Protein AF-A0A953Z722-F1 (afdb_monomer)

pLDDT: mean 81.47, std 15.38, range [26.81, 97.88]

Radius of gyration: 35.09 Å; Cα contacts (8 Å, |Δi|>4): 805; chains: 1; bounding box: 122×56×109 Å

Solvent-accessible surface area (backbone atoms only — not comparable to full-atom values): 33141 Å² total; per-residue (Å²): 135,86,89,81,89,85,87,93,79,91,82,88,79,87,72,86,74,76,78,78,73,81,83,71,78,61,30,55,32,35,32,36,22,49,16,68,69,21,48,51,50,51,37,45,39,54,70,69,69,55,54,60,40,33,31,18,56,47,79,66,61,30,42,77,57,58,74,50,63,87,75,37,77,44,78,51,65,62,41,82,46,59,90,78,44,69,48,81,46,56,56,37,38,35,61,61,50,32,53,45,48,51,46,52,38,56,77,66,65,55,61,67,39,56,61,28,34,83,74,43,48,44,76,41,98,85,69,33,32,39,36,36,32,79,81,50,77,47,47,15,67,35,76,46,82,37,66,75,89,66,46,50,64,49,76,88,87,38,58,50,57,88,39,91,49,49,37,75,70,85,88,64,39,82,85,46,58,64,40,34,33,40,33,36,31,66,41,56,70,30,51,56,45,47,51,48,32,33,73,22,66,70,30,46,31,34,37,34,20,67,46,87,68,80,87,71,57,55,70,72,57,48,57,50,51,53,49,34,38,74,68,67,46,32,47,79,36,55,48,19,44,80,58,36,42,52,90,59,32,32,36,32,35,42,91,94,40,80,47,80,41,77,29,60,38,36,38,42,40,68,51,51,51,62,59,53,69,57,40,44,69,58,69,50,79,83,53,76,84,75,45,74,74,77,70,71,63,67,72,73,64,58,50,43,69,62,40,49,53,52,48,49,51,54,49,52,51,48,50,52,51,49,61,75,41,35,78,56,60,72,43,53,81,74,62,29,72,77,37,92,59,28,68,38,47,31,44,83,11,54,54,5,36,52,27,42,53,51,22,51,54,29,48,59,58,30,50,48,40,58,40,44,69,32,89,82,50,20,82,78,45,85,78,57,70,56,58,40,48,29,49,29,54,38,31,48,53,52,23,48,57,26,41,43,46,16,46,41,72,50,83,50,102,43,58,54,26,51,19,50,54,34,43,52,51,32,52,51,48,48,52,52,50,52,59,57,50,71,64,54,61,58,35,79,89,69,46,77,42,50,67,65,56,43,52,50,51,43,54,56,56,52,57,51,47,71,68,67,56,65,70,63,52,50,52,52,50,55,51,45,52,50,52,56,67,70,60,68,80,67,82,58,71,71,50,44,57,48,44,62,58,47,52,56,52,51,50,59,48,50,53,53,54,50,50,54,48,29,57,72,68,74,44,56,67,70,58,45,55,49,53,51,55,52,47,53,50,41,44,53,45,49,51,42,53,76,39,43,67,59,53,51,54,50,51,51,56,48,54,52,50,42,50,52,42,44,50,53,22,51,53,31,43,51,50,26,51,53,49,39,72,75,69,51,81,72,68,64,60,72,77,48,68,75,81,75,118

Structure (mmCIF, N/CA/C/O backbone):
data_AF-A0A953Z722-F1
#
_entry.id   AF-A0A953Z722-F1
#
loop_
_atom_site.group_PDB
_atom_site.id
_atom_site.type_symbol
_atom_site.label_atom_id
_atom_site.label_alt_id
_atom_site.label_comp_id
_atom_site.label_asym_id
_atom_site.label_entity_id
_atom_site.label_seq_id
_atom_site.pdbx_PDB_ins_code
_atom_site.Cartn_x
_atom_site.Cartn_y
_atom_site.Cartn_z
_atom_site.occupancy
_atom_site.B_iso_or_equiv
_atom_site.auth_seq_id
_atom_site.auth_comp_id
_atom_site.auth_asym_id
_atom_site.auth_atom_id
_atom_site.pdbx_PDB_model_num
ATOM 1 N N . PRO A 1 1 ? -77.187 -32.315 52.862 1.00 39.09 1 PRO A N 1
ATOM 2 C CA . PRO A 1 1 ? -77.667 -32.857 51.568 1.00 39.09 1 PRO A CA 1
ATOM 3 C C . PRO A 1 1 ? -76.978 -32.143 50.392 1.00 39.09 1 PRO A C 1
ATOM 5 O O . PRO A 1 1 ? -77.233 -30.966 50.162 1.00 39.09 1 PRO A O 1
ATOM 8 N N . GLN A 1 2 ? -76.047 -32.824 49.713 1.00 38.06 2 GLN A N 1
ATOM 9 C CA . GLN A 1 2 ? -75.461 -32.338 48.453 1.00 38.06 2 GLN A CA 1
ATOM 10 C C . GLN A 1 2 ? -76.518 -32.310 47.333 1.00 38.06 2 GLN A C 1
ATOM 12 O O . GLN A 1 2 ? -77.511 -33.036 47.410 1.00 38.06 2 GLN A O 1
ATOM 17 N N . PRO A 1 3 ? -76.255 -31.553 46.258 1.00 35.50 3 PRO A N 1
ATOM 18 C CA . PRO A 1 3 ? -75.941 -32.264 45.023 1.00 35.50 3 PRO A CA 1
ATOM 19 C C . PRO A 1 3 ? -74.655 -31.780 44.344 1.00 35.50 3 PRO A C 1
ATOM 21 O O . PRO A 1 3 ? -74.213 -30.641 44.484 1.00 35.50 3 PRO A O 1
ATOM 24 N N . ALA A 1 4 ? -74.059 -32.724 43.622 1.00 33.16 4 ALA A N 1
ATOM 25 C CA . ALA A 1 4 ? -72.782 -32.662 42.940 1.00 33.16 4 ALA A CA 1
ATOM 26 C C . ALA A 1 4 ? -72.929 -32.410 41.421 1.00 33.16 4 ALA A C 1
ATOM 28 O O . ALA A 1 4 ? -73.881 -32.877 40.809 1.00 33.16 4 ALA A O 1
ATOM 29 N N . ARG A 1 5 ? -71.925 -31.694 40.879 1.00 37.53 5 ARG A N 1
ATOM 30 C CA . ARG A 1 5 ? -71.230 -31.736 39.561 1.00 37.53 5 ARG A CA 1
ATOM 31 C C . ARG A 1 5 ? -71.955 -32.185 38.280 1.00 37.53 5 ARG A C 1
ATOM 33 O O . ARG A 1 5 ? -72.437 -33.303 38.259 1.00 37.53 5 ARG A O 1
ATOM 40 N N . VAL A 1 6 ? -71.703 -31.453 37.174 1.00 30.27 6 VAL A N 1
ATOM 41 C CA . VAL A 1 6 ? -71.224 -31.936 35.838 1.00 30.27 6 VAL A CA 1
ATOM 42 C C . VAL A 1 6 ? -70.454 -30.767 35.132 1.00 30.27 6 VAL A C 1
ATOM 44 O O . VAL A 1 6 ? -70.745 -29.616 35.453 1.00 30.27 6 VAL A O 1
ATOM 47 N N . PRO A 1 7 ? -69.412 -31.008 34.292 1.00 31.20 7 PRO A N 1
ATOM 48 C CA . PRO A 1 7 ? -68.225 -30.149 34.139 1.00 31.20 7 PRO A CA 1
ATOM 49 C C . PRO A 1 7 ? -68.209 -29.229 32.900 1.00 31.20 7 PRO A C 1
ATOM 51 O O . PRO A 1 7 ? -68.955 -29.428 31.948 1.00 31.20 7 PRO A O 1
ATOM 54 N N . VAL A 1 8 ? -67.286 -28.256 32.898 1.00 29.27 8 VAL A N 1
ATOM 55 C CA . VAL A 1 8 ? -66.950 -27.404 31.742 1.00 29.27 8 VAL A CA 1
ATOM 56 C C . VAL A 1 8 ? -65.744 -27.984 30.995 1.00 29.27 8 VAL A C 1
ATOM 58 O O . VAL A 1 8 ? -64.669 -28.121 31.577 1.00 29.27 8 VAL A O 1
ATOM 61 N N . THR A 1 9 ? -65.914 -28.253 29.696 1.00 28.75 9 THR A N 1
ATOM 62 C CA . THR A 1 9 ? -64.832 -28.498 28.725 1.00 28.75 9 THR A CA 1
ATOM 63 C C . THR A 1 9 ? -65.093 -27.776 27.399 1.00 28.75 9 THR A C 1
ATOM 65 O O . THR A 1 9 ? -66.047 -28.085 26.697 1.00 28.75 9 THR A O 1
ATOM 68 N N . VAL A 1 10 ? -64.203 -26.814 27.134 1.00 44.88 10 VAL A N 1
ATOM 69 C CA . VAL A 1 10 ? -63.584 -26.305 25.889 1.00 44.88 10 VAL A CA 1
ATOM 70 C C . VAL A 1 10 ? -64.290 -26.457 24.525 1.00 44.88 10 VAL A C 1
ATOM 72 O O . VAL A 1 10 ? -64.452 -27.553 24.004 1.00 44.88 10 VAL A O 1
ATOM 75 N N . GLY A 1 11 ? -64.477 -25.303 23.873 1.00 26.81 11 GLY A N 1
ATOM 76 C CA . GLY A 1 11 ? -64.437 -25.068 22.420 1.00 26.81 11 GLY A CA 1
ATOM 77 C C . GLY A 1 11 ? -64.359 -23.547 22.220 1.00 26.81 11 GLY A C 1
ATOM 78 O O . GLY A 1 11 ? -65.250 -22.838 22.667 1.00 26.81 11 GLY A O 1
ATOM 79 N N . GLY A 1 12 ? -63.220 -22.965 21.838 1.00 32.22 12 GLY A N 1
ATOM 80 C CA . GLY A 1 12 ? -62.770 -22.899 20.446 1.00 32.22 12 GLY A CA 1
ATOM 81 C C . GLY A 1 12 ? -63.331 -21.624 19.803 1.00 32.22 12 GLY A C 1
ATOM 82 O O . GLY A 1 12 ? -64.273 -21.704 19.027 1.00 32.22 12 GLY A O 1
ATOM 83 N N . GLY A 1 13 ? -62.836 -20.454 20.225 1.00 30.05 13 GLY A N 1
ATOM 84 C CA . GLY A 1 13 ? -63.270 -19.154 19.712 1.00 30.05 13 GLY A CA 1
ATOM 85 C C . GLY A 1 13 ? -62.341 -18.660 18.609 1.00 30.05 13 GLY A C 1
ATOM 86 O O . GLY A 1 13 ? -61.186 -18.343 18.886 1.00 30.05 13 GLY A O 1
ATOM 87 N N . ASP A 1 14 ? -62.869 -18.591 17.388 1.00 36.66 14 ASP A N 1
ATOM 88 C CA . ASP A 1 14 ? -62.270 -17.905 16.245 1.00 36.66 14 ASP A CA 1
ATOM 89 C C . ASP A 1 14 ? -62.167 -16.400 16.533 1.00 36.66 14 ASP A C 1
ATOM 91 O O . ASP A 1 14 ? -63.164 -15.673 16.545 1.00 36.66 14 ASP A O 1
ATOM 95 N N . HIS A 1 15 ? -60.944 -15.918 16.740 1.00 34.81 15 HIS A N 1
ATOM 96 C CA . HIS A 1 15 ? -60.613 -14.527 16.456 1.00 34.81 15 HIS A CA 1
ATOM 97 C C . HIS A 1 15 ? -60.317 -14.425 14.954 1.00 34.81 15 HIS A C 1
ATOM 99 O O . HIS A 1 15 ? -59.510 -15.215 14.463 1.00 34.81 15 HIS A O 1
ATOM 105 N N . PRO A 1 16 ? -60.929 -13.490 14.206 1.00 38.84 16 PRO A N 1
ATOM 106 C CA . PRO A 1 16 ? -60.580 -13.309 12.807 1.00 38.84 16 PRO A CA 1
ATOM 107 C C . PRO A 1 16 ? -59.135 -12.804 12.733 1.00 38.84 16 PRO A C 1
ATOM 109 O O . PRO A 1 16 ? -58.834 -11.707 13.205 1.00 38.84 16 PRO A O 1
ATOM 112 N N . GLU A 1 17 ? -58.245 -13.633 12.182 1.00 37.59 17 GLU A N 1
ATOM 113 C CA . GLU A 1 17 ? -56.887 -13.237 11.816 1.00 37.59 17 GLU A CA 1
ATOM 114 C C . GLU A 1 17 ? -56.948 -11.988 10.928 1.00 37.59 17 GLU A C 1
ATOM 116 O O . GLU A 1 17 ? -57.677 -11.938 9.933 1.00 37.59 17 GLU A O 1
ATOM 121 N N . GLU A 1 18 ? -56.174 -10.967 11.300 1.00 34.03 18 GLU A N 1
ATOM 122 C CA . GLU A 1 18 ? -55.890 -9.831 10.427 1.00 34.03 18 GLU A CA 1
ATOM 123 C C . GLU A 1 18 ? -55.395 -10.357 9.068 1.00 34.03 18 GLU A C 1
ATOM 125 O O . GLU A 1 18 ? -54.512 -11.221 9.032 1.00 34.03 18 GLU A O 1
ATOM 130 N N . PRO A 1 19 ? -55.930 -9.864 7.935 1.00 36.16 19 PRO A N 1
ATOM 131 C CA . PRO A 1 19 ? -55.508 -10.348 6.632 1.00 36.16 19 PRO A CA 1
ATOM 132 C C . PRO A 1 19 ? -54.003 -10.094 6.456 1.00 36.16 19 PRO A C 1
ATOM 134 O O . PRO A 1 19 ? -53.532 -8.988 6.747 1.00 36.16 19 PRO A O 1
ATOM 137 N N . PRO A 1 20 ? -53.227 -11.080 5.964 1.00 42.47 20 PRO A N 1
ATOM 138 C CA . PRO A 1 20 ? -51.797 -10.908 5.770 1.00 42.47 20 PRO A CA 1
ATOM 139 C C . PRO A 1 20 ? -51.561 -9.726 4.831 1.00 42.47 20 PRO A C 1
ATOM 141 O O . PRO A 1 20 ? -52.141 -9.654 3.745 1.00 42.47 20 PRO A O 1
ATOM 144 N N . ALA A 1 21 ? -50.705 -8.795 5.263 1.00 41.25 21 ALA A N 1
ATOM 145 C CA . ALA A 1 21 ? -50.307 -7.644 4.464 1.00 41.25 21 ALA A CA 1
ATOM 146 C C . ALA A 1 21 ? -49.947 -8.093 3.032 1.00 41.25 21 ALA A C 1
ATOM 148 O O . ALA A 1 21 ? -49.311 -9.143 2.872 1.00 41.25 21 ALA A O 1
ATOM 149 N N . PRO A 1 22 ? -50.335 -7.332 1.987 1.00 39.97 22 PRO A N 1
ATOM 150 C CA . PRO A 1 22 ? -50.122 -7.736 0.602 1.00 39.97 22 PRO A CA 1
ATOM 151 C C . PRO A 1 22 ? -48.653 -8.112 0.406 1.00 39.97 22 PRO A C 1
ATOM 153 O O . PRO A 1 22 ? -47.760 -7.312 0.704 1.00 39.97 22 PRO A O 1
ATOM 156 N N . ARG A 1 23 ? -48.405 -9.351 -0.045 1.00 50.44 23 ARG A N 1
ATOM 157 C CA . ARG A 1 23 ? -47.058 -9.893 -0.260 1.00 50.44 23 ARG A CA 1
ATOM 158 C C . ARG A 1 23 ? -46.352 -9.027 -1.301 1.00 50.44 23 ARG A C 1
ATOM 160 O O . ARG A 1 23 ? -46.514 -9.231 -2.498 1.00 50.44 23 ARG A O 1
ATOM 167 N N . ARG A 1 24 ? -45.589 -8.029 -0.846 1.00 63.56 24 ARG A N 1
ATOM 168 C CA . ARG A 1 24 ? -44.681 -7.267 -1.708 1.00 63.56 24 ARG A CA 1
ATOM 169 C C . ARG A 1 24 ? -43.711 -8.266 -2.322 1.00 63.56 24 ARG A C 1
ATOM 171 O O . ARG A 1 24 ? -43.125 -9.069 -1.594 1.00 63.56 24 ARG A O 1
ATOM 178 N N . GLU A 1 25 ? -43.578 -8.236 -3.640 1.00 82.44 25 GLU A N 1
ATOM 179 C CA . GLU A 1 25 ? -42.652 -9.128 -4.325 1.00 82.44 25 GLU A CA 1
ATOM 180 C C . GLU A 1 25 ? -41.215 -8.967 -3.770 1.00 82.44 25 GLU A C 1
ATOM 182 O O . GLU A 1 25 ? -40.819 -7.847 -3.418 1.00 82.44 25 GLU A O 1
ATOM 187 N N . PRO A 1 26 ? -40.424 -10.054 -3.684 1.00 90.88 26 PRO A N 1
ATOM 188 C CA . PRO A 1 26 ? -39.075 -10.015 -3.120 1.00 90.88 26 PRO A CA 1
ATOM 189 C C . PRO A 1 26 ? -38.118 -9.132 -3.923 1.00 90.88 26 PRO A C 1
ATOM 191 O O . PRO A 1 26 ? -38.089 -9.193 -5.146 1.00 90.88 26 PRO A O 1
ATOM 194 N N . LEU A 1 27 ? -37.276 -8.346 -3.259 1.00 95.81 27 LEU A N 1
ATOM 195 C CA . LEU A 1 27 ? -36.207 -7.605 -3.937 1.00 95.81 27 LEU A CA 1
ATOM 196 C C . LEU A 1 27 ? -35.231 -8.577 -4.628 1.00 95.81 27 LEU A C 1
ATOM 198 O O . LEU A 1 27 ? -34.996 -9.676 -4.132 1.00 95.81 27 LEU A O 1
ATOM 202 N N . ASP A 1 28 ? -34.594 -8.166 -5.719 1.00 96.44 28 ASP A N 1
ATOM 203 C CA . ASP A 1 28 ? -33.479 -8.935 -6.286 1.00 96.44 28 ASP A CA 1
ATOM 204 C C . ASP A 1 28 ? -32.271 -8.882 -5.343 1.00 96.44 28 ASP A C 1
ATOM 206 O O . ASP A 1 28 ? -31.569 -9.880 -5.158 1.00 96.44 28 ASP A O 1
ATOM 210 N N . LEU A 1 29 ? -32.071 -7.724 -4.699 1.00 97.44 29 LEU A N 1
ATOM 211 C CA . LEU A 1 29 ? -30.971 -7.460 -3.778 1.00 97.44 29 LEU A CA 1
ATOM 212 C C . LEU A 1 29 ? -31.396 -6.589 -2.585 1.00 97.44 29 LEU A C 1
ATOM 214 O O . LEU A 1 29 ? -31.950 -5.503 -2.746 1.00 97.44 29 LEU A O 1
ATOM 218 N N . LEU A 1 30 ? -31.049 -7.013 -1.373 1.00 97.75 30 LEU A N 1
ATOM 219 C CA . LEU A 1 30 ? -31.051 -6.165 -0.181 1.00 97.75 30 LEU A CA 1
ATOM 220 C C . LEU A 1 30 ? -29.610 -5.839 0.224 1.00 97.75 30 LEU A C 1
ATOM 222 O O . LEU A 1 30 ? -28.829 -6.739 0.521 1.00 97.75 30 LEU A O 1
ATOM 226 N N . VAL A 1 31 ? -29.260 -4.559 0.282 1.00 97.81 31 VAL A N 1
ATOM 227 C CA . VAL A 1 31 ? -27.970 -4.088 0.802 1.00 97.81 31 VAL A CA 1
ATOM 228 C C . VAL A 1 31 ? -28.144 -3.657 2.256 1.00 97.81 31 VAL A C 1
ATOM 230 O O . VAL A 1 31 ? -29.038 -2.877 2.584 1.00 97.81 31 VAL A O 1
ATOM 233 N N . VAL A 1 32 ? -27.288 -4.158 3.141 1.00 95.19 32 VAL A N 1
ATOM 234 C CA . VAL A 1 32 ? -27.328 -3.867 4.578 1.00 95.19 32 VAL A CA 1
ATOM 235 C C . VAL A 1 32 ? -26.099 -3.045 4.952 1.00 95.19 32 VAL A C 1
ATOM 237 O O . VAL A 1 32 ? -24.986 -3.566 4.982 1.00 95.19 32 VAL A O 1
ATOM 240 N N . GLY A 1 33 ? -26.315 -1.765 5.239 1.00 93.62 33 GLY A N 1
ATOM 241 C CA . GLY A 1 33 ? -25.304 -0.733 5.454 1.00 93.62 33 GLY A CA 1
ATOM 242 C C . GLY A 1 33 ? -25.290 0.287 4.311 1.00 93.62 33 GLY A C 1
ATOM 243 O O . GLY A 1 33 ? -25.154 -0.075 3.148 1.00 93.62 33 GLY A O 1
ATOM 244 N N . ALA A 1 34 ? -25.381 1.570 4.649 1.00 94.00 34 ALA A N 1
ATOM 245 C CA . ALA A 1 34 ? -25.330 2.740 3.772 1.00 94.00 34 ALA A CA 1
ATOM 246 C C . ALA A 1 34 ? -24.052 3.577 4.009 1.00 94.00 34 ALA A C 1
ATOM 248 O O . ALA A 1 34 ? -24.029 4.804 3.889 1.00 94.00 34 ALA A O 1
ATOM 249 N N . GLY A 1 35 ? -22.952 2.897 4.347 1.00 91.56 35 GLY A N 1
ATOM 250 C CA . GLY A 1 35 ? -21.602 3.448 4.232 1.00 91.56 35 GLY A CA 1
ATOM 251 C C . GLY A 1 35 ? -21.076 3.403 2.787 1.00 91.56 35 GLY A C 1
ATOM 252 O O . GLY A 1 35 ? -21.769 2.906 1.899 1.00 91.56 35 GLY A O 1
ATOM 253 N N . PRO A 1 36 ? -19.822 3.831 2.537 1.00 89.94 36 PRO A N 1
ATOM 254 C CA . PRO A 1 36 ? -19.253 3.907 1.186 1.00 89.94 36 PRO A CA 1
ATOM 255 C C . PRO A 1 36 ? -19.372 2.611 0.367 1.00 89.94 36 PRO A C 1
ATOM 257 O O . PRO A 1 36 ? -19.759 2.649 -0.795 1.00 89.94 36 PRO A O 1
ATOM 260 N N . GLY A 1 37 ? -19.101 1.450 0.979 1.00 91.19 37 GLY A N 1
ATOM 261 C CA . GLY A 1 37 ? -19.223 0.153 0.298 1.00 91.19 37 GLY A CA 1
ATOM 262 C C . GLY A 1 37 ? -20.668 -0.225 -0.048 1.00 91.19 37 GLY A C 1
ATOM 263 O O . GLY A 1 37 ? -20.922 -0.784 -1.111 1.00 91.19 37 GLY A O 1
ATOM 264 N N . GLY A 1 38 ? -21.620 0.127 0.817 1.00 94.50 38 GLY A N 1
ATOM 265 C CA . GLY A 1 38 ? -23.042 -0.102 0.571 1.00 94.50 38 GLY A CA 1
ATOM 266 C C . GLY A 1 38 ? -23.607 0.821 -0.504 1.00 94.50 38 GLY A C 1
ATOM 267 O O . GLY A 1 38 ? -24.330 0.363 -1.384 1.00 94.50 38 GLY A O 1
ATOM 268 N N . ILE A 1 39 ? -23.208 2.097 -0.495 1.00 94.62 39 ILE A N 1
ATOM 269 C CA . ILE A 1 39 ? -23.579 3.063 -1.537 1.00 94.62 39 ILE A CA 1
ATOM 270 C C . ILE A 1 39 ? -22.989 2.647 -2.888 1.00 94.62 39 ILE A C 1
ATOM 272 O O . ILE A 1 39 ? -23.705 2.649 -3.883 1.00 94.62 39 ILE A O 1
ATOM 276 N N . ALA A 1 40 ? -21.727 2.209 -2.937 1.00 93.50 40 ALA A N 1
ATOM 277 C CA . ALA A 1 40 ? -21.128 1.689 -4.167 1.00 93.50 40 ALA A CA 1
ATOM 278 C C . ALA A 1 40 ? -21.885 0.461 -4.711 1.00 93.50 40 ALA A C 1
ATOM 280 O O . ALA A 1 40 ? -22.156 0.384 -5.908 1.00 93.50 40 ALA A O 1
ATOM 281 N N . CYS A 1 41 ? -22.281 -0.468 -3.832 1.00 95.25 41 CYS A N 1
ATOM 282 C CA . CYS A 1 41 ? -23.107 -1.621 -4.197 1.00 95.25 41 CYS A CA 1
ATOM 283 C C . CYS A 1 41 ? -24.484 -1.193 -4.736 1.00 95.25 41 CYS A C 1
ATOM 285 O O . CYS A 1 41 ? -24.935 -1.699 -5.760 1.00 95.25 41 CYS A O 1
ATOM 287 N N . ALA A 1 42 ? -25.123 -0.210 -4.100 1.00 96.44 42 ALA A N 1
ATOM 288 C CA . ALA A 1 42 ? -26.396 0.352 -4.540 1.00 96.44 42 ALA A CA 1
ATOM 289 C C . ALA A 1 42 ? -26.304 1.037 -5.916 1.00 96.44 42 ALA A C 1
ATOM 291 O O . ALA A 1 42 ? -27.192 0.862 -6.749 1.00 96.44 42 ALA A O 1
ATOM 292 N N . LEU A 1 43 ? -25.223 1.776 -6.185 1.00 94.69 43 LEU A N 1
ATOM 293 C CA . LEU A 1 43 ? -24.971 2.371 -7.502 1.00 94.69 43 LEU A CA 1
ATOM 294 C C . LEU A 1 43 ? -24.787 1.290 -8.576 1.00 94.69 43 LEU A C 1
ATOM 296 O O . LEU A 1 43 ? -25.386 1.394 -9.643 1.00 94.69 43 LEU A O 1
ATOM 300 N N . ALA A 1 44 ? -24.028 0.228 -8.280 1.00 94.81 44 ALA A N 1
ATOM 301 C CA . ALA A 1 44 ? -23.847 -0.904 -9.192 1.00 94.81 44 ALA A CA 1
ATOM 302 C C . ALA A 1 44 ? -25.168 -1.642 -9.468 1.00 94.81 44 ALA A C 1
ATOM 304 O O . ALA A 1 44 ? -25.477 -1.962 -10.612 1.00 94.81 44 ALA A O 1
ATOM 305 N N . ALA A 1 45 ? -25.980 -1.870 -8.431 1.00 94.81 45 ALA A N 1
ATOM 306 C CA . ALA A 1 45 ? -27.302 -2.476 -8.568 1.00 94.81 45 ALA A CA 1
ATOM 307 C C . ALA A 1 45 ? -28.229 -1.620 -9.446 1.00 94.81 45 ALA A C 1
ATOM 309 O O . ALA A 1 45 ? -28.956 -2.146 -10.289 1.00 94.81 45 ALA A O 1
ATOM 310 N N . LYS A 1 46 ? -28.165 -0.292 -9.296 1.00 95.06 46 LYS A N 1
ATOM 311 C CA . LYS A 1 46 ? -28.930 0.633 -10.133 1.00 95.06 46 LYS A CA 1
ATOM 312 C C . LYS A 1 46 ? -28.454 0.643 -11.587 1.00 95.06 46 LYS A C 1
ATOM 314 O O . LYS A 1 46 ? -29.292 0.621 -12.481 1.00 95.06 46 LYS A O 1
ATOM 319 N N . GLU A 1 47 ? -27.146 0.648 -11.829 1.00 94.19 47 GLU A N 1
ATOM 320 C CA . GLU A 1 47 ? -26.566 0.553 -13.178 1.00 94.19 47 GLU A CA 1
ATOM 321 C C . GLU A 1 47 ? -26.944 -0.762 -13.875 1.00 94.19 47 GLU A C 1
ATOM 323 O O . GLU A 1 47 ? -27.252 -0.767 -15.065 1.00 94.19 47 GLU A O 1
ATOM 328 N N . ALA A 1 48 ? -27.009 -1.860 -13.118 1.00 93.88 48 ALA A N 1
ATOM 329 C CA . ALA A 1 48 ? -27.468 -3.160 -13.601 1.00 93.88 48 ALA A CA 1
ATOM 330 C C . ALA A 1 48 ? -28.992 -3.245 -13.826 1.00 93.88 48 ALA A C 1
ATOM 332 O O . ALA A 1 48 ? -29.468 -4.241 -14.368 1.00 93.88 48 ALA A O 1
ATOM 333 N N . GLY A 1 49 ? -29.765 -2.238 -13.405 1.00 93.75 49 GLY A N 1
ATOM 334 C CA . GLY A 1 49 ? -31.217 -2.199 -13.585 1.00 93.75 49 GLY A CA 1
ATOM 335 C C . GLY A 1 49 ? -32.002 -3.215 -12.747 1.00 93.75 49 GLY A C 1
ATOM 336 O O . GLY A 1 49 ? -33.131 -3.538 -13.110 1.00 93.75 49 GLY A O 1
ATOM 337 N N . ILE A 1 50 ? -31.437 -3.726 -11.646 1.00 94.19 50 ILE A N 1
ATOM 338 C CA . ILE A 1 50 ? -32.114 -4.700 -10.768 1.00 94.19 50 ILE A CA 1
ATOM 339 C C . ILE A 1 50 ? -32.944 -4.008 -9.679 1.00 94.19 50 ILE A C 1
ATOM 341 O O . ILE A 1 50 ? -32.667 -2.869 -9.294 1.00 94.19 50 ILE A O 1
ATOM 345 N N . ARG A 1 51 ? -33.959 -4.687 -9.133 1.00 95.75 51 ARG A N 1
ATOM 346 C CA . ARG A 1 51 ? -34.767 -4.164 -8.024 1.00 95.75 51 ARG A CA 1
ATOM 347 C C . ARG A 1 51 ? -34.044 -4.377 -6.701 1.00 95.75 51 ARG A C 1
ATOM 349 O O . ARG A 1 51 ? -33.940 -5.500 -6.214 1.00 95.75 51 ARG A O 1
ATOM 356 N N . PHE A 1 52 ? -33.622 -3.296 -6.057 1.00 97.75 52 PHE A N 1
ATOM 357 C CA . PHE A 1 52 ? -32.895 -3.381 -4.793 1.00 97.75 52 PHE A CA 1
ATOM 358 C C . PHE A 1 52 ? -33.431 -2.438 -3.714 1.00 97.75 52 PHE A C 1
ATOM 360 O O . PHE A 1 52 ? -34.219 -1.531 -3.977 1.00 97.75 52 PHE A O 1
ATOM 367 N N . GLY A 1 53 ? -32.996 -2.670 -2.479 1.00 97.19 53 GLY A N 1
ATOM 368 C CA . GLY A 1 53 ? -33.238 -1.802 -1.328 1.00 97.19 53 GLY A CA 1
ATOM 369 C C . GLY A 1 53 ? -31.985 -1.697 -0.470 1.00 97.19 53 GLY A C 1
ATOM 370 O O . GLY A 1 53 ? -31.176 -2.623 -0.449 1.00 97.19 53 GLY A O 1
ATOM 371 N N . VAL A 1 54 ? -31.824 -0.586 0.245 1.00 97.81 54 VAL A N 1
ATOM 372 C CA . VAL A 1 54 ? -30.717 -0.384 1.188 1.00 97.81 54 VAL A CA 1
ATOM 373 C C . VAL A 1 54 ? -31.292 -0.085 2.568 1.00 97.81 54 VAL A C 1
ATOM 375 O O . VAL A 1 54 ? -32.208 0.727 2.694 1.00 97.81 54 VAL A O 1
ATOM 378 N N . ILE A 1 55 ? -30.764 -0.720 3.610 1.00 96.50 55 ILE A N 1
ATOM 379 C CA . ILE A 1 55 ? -31.112 -0.421 5.007 1.00 96.50 55 ILE A CA 1
ATOM 380 C C . ILE A 1 55 ? -29.859 -0.033 5.789 1.00 96.50 55 ILE A C 1
ATOM 382 O O . ILE A 1 55 ? -28.799 -0.614 5.571 1.00 96.50 55 ILE A O 1
ATOM 386 N N . ASP A 1 56 ? -29.966 0.919 6.712 1.00 93.44 56 ASP A N 1
ATOM 387 C CA . ASP A 1 56 ? -28.899 1.239 7.667 1.00 93.44 56 ASP A CA 1
ATOM 388 C C . ASP A 1 56 ? -29.487 1.487 9.058 1.00 93.44 56 ASP A C 1
ATOM 390 O O . ASP A 1 56 ? -30.558 2.076 9.192 1.00 93.44 56 ASP A O 1
ATOM 394 N N . GLN A 1 57 ? -28.784 1.037 10.097 1.00 89.81 57 GLN A N 1
ATOM 395 C CA . GLN A 1 57 ? -29.172 1.253 11.490 1.00 89.81 57 GLN A CA 1
ATOM 396 C C . GLN A 1 57 ? -28.950 2.700 11.956 1.00 89.81 57 GLN A C 1
ATOM 398 O O . GLN A 1 57 ? -29.640 3.151 12.869 1.00 89.81 57 GLN A O 1
ATOM 403 N N . ALA A 1 58 ? -27.987 3.414 11.371 1.00 87.06 58 ALA A N 1
ATOM 404 C CA . ALA A 1 58 ? -27.708 4.812 11.664 1.00 87.06 58 ALA A CA 1
ATOM 405 C C . ALA A 1 58 ? -28.789 5.716 11.060 1.00 87.06 58 ALA A C 1
ATOM 407 O O . ALA A 1 58 ? -29.450 5.349 10.088 1.00 87.06 58 ALA A O 1
ATOM 408 N N . ALA A 1 59 ? -28.975 6.895 11.655 1.00 84.88 59 ALA A N 1
ATOM 409 C CA . ALA A 1 59 ? -29.869 7.919 11.119 1.00 84.88 59 ALA A CA 1
ATOM 410 C C . ALA A 1 59 ? -29.268 8.616 9.884 1.00 84.88 59 ALA A C 1
ATOM 412 O O . ALA A 1 59 ? -30.005 8.922 8.949 1.00 84.88 59 ALA A O 1
ATOM 413 N N . ASP A 1 60 ? -27.942 8.781 9.871 1.00 84.50 60 ASP A N 1
ATOM 414 C CA . ASP A 1 60 ? -27.190 9.509 8.846 1.00 84.50 60 ASP A CA 1
ATOM 415 C C . ASP A 1 60 ? -26.444 8.566 7.886 1.00 84.50 60 ASP A C 1
ATOM 417 O O . ASP A 1 60 ? -26.108 7.426 8.229 1.00 84.50 60 ASP A O 1
ATOM 421 N N . LEU A 1 61 ? -26.139 9.059 6.681 1.00 87.56 61 LEU A N 1
ATOM 422 C CA . LEU A 1 61 ? -25.359 8.337 5.670 1.00 87.56 61 LEU A CA 1
ATOM 423 C C . LEU A 1 61 ? -23.846 8.479 5.891 1.00 87.56 61 LEU A C 1
ATOM 425 O O . LEU A 1 61 ? -23.370 9.370 6.586 1.00 87.56 61 LEU A O 1
ATOM 429 N N . GLY A 1 62 ? -23.062 7.598 5.259 1.00 81.38 62 GLY A N 1
ATOM 430 C CA . GLY A 1 62 ? -21.591 7.658 5.287 1.00 81.38 62 GLY A CA 1
ATOM 431 C C . GLY A 1 62 ? -20.932 6.669 6.253 1.00 81.38 62 GLY A C 1
ATOM 432 O O . GLY A 1 62 ? -19.701 6.559 6.292 1.00 81.38 62 GLY A O 1
ATOM 433 N N . GLY A 1 63 ? -21.728 5.890 6.991 1.00 84.81 63 GLY A N 1
ATOM 434 C CA . GLY A 1 63 ? -21.261 4.791 7.838 1.00 84.81 63 GLY A CA 1
ATOM 435 C C . GLY A 1 63 ? -20.184 5.232 8.831 1.00 84.81 63 GLY A C 1
ATOM 436 O O . GLY A 1 63 ? -20.336 6.219 9.545 1.00 84.81 63 GLY A O 1
ATOM 437 N N . THR A 1 64 ? -19.055 4.521 8.866 1.00 75.94 64 THR A N 1
ATOM 438 C CA . THR A 1 64 ? -17.947 4.834 9.785 1.00 75.94 64 THR A CA 1
ATOM 439 C C . THR A 1 64 ? -17.451 6.277 9.651 1.00 75.94 64 THR A C 1
ATOM 441 O O . THR A 1 64 ? -17.098 6.878 10.664 1.00 75.94 64 THR A O 1
ATOM 444 N N . VAL A 1 65 ? -17.462 6.857 8.445 1.00 77.56 65 VAL A N 1
ATOM 445 C CA . VAL A 1 65 ? -16.985 8.232 8.218 1.00 77.56 65 VAL A CA 1
ATOM 446 C C . VAL A 1 65 ? -17.876 9.251 8.929 1.00 77.56 65 VAL A C 1
ATOM 448 O O . VAL A 1 65 ? -17.368 10.203 9.515 1.00 77.56 65 VAL A O 1
ATOM 451 N N . ALA A 1 66 ? -19.191 9.030 8.968 1.00 80.25 66 ALA A N 1
ATOM 452 C CA . ALA A 1 66 ? -20.129 9.926 9.647 1.00 80.25 66 ALA A CA 1
ATOM 453 C C . ALA A 1 66 ? -19.848 10.056 11.156 1.00 80.25 66 ALA A C 1
ATOM 455 O O . ALA A 1 66 ? -20.102 11.097 11.758 1.00 80.25 66 ALA A O 1
ATOM 456 N N . SER A 1 67 ? -19.233 9.034 11.759 1.00 69.62 67 SER A N 1
ATOM 457 C CA . SER A 1 67 ? -18.821 9.038 13.170 1.00 69.62 67 SER A CA 1
ATOM 458 C C . SER A 1 67 ? -17.496 9.759 13.447 1.00 69.62 67 SER A C 1
ATOM 460 O O . SER A 1 67 ? -17.056 9.817 14.593 1.00 69.62 67 SER A O 1
ATOM 462 N N . TYR A 1 68 ? -16.828 10.293 12.420 1.00 66.50 68 TYR A N 1
ATOM 463 C CA . TYR A 1 68 ? -15.544 10.967 12.594 1.00 66.50 68 TYR A CA 1
ATOM 464 C C . TYR A 1 68 ? -15.695 12.316 13.319 1.00 66.50 68 TYR A C 1
ATOM 466 O O . TYR A 1 68 ? -16.761 12.934 13.238 1.00 66.50 68 TYR A O 1
ATOM 474 N N . PRO A 1 69 ? -14.649 12.811 14.008 1.00 51.56 69 PRO A N 1
ATOM 475 C CA . PRO A 1 69 ? -14.628 14.177 14.521 1.00 51.56 69 PRO A CA 1
ATOM 476 C C . PRO A 1 69 ? -14.886 15.202 13.414 1.00 51.56 69 PRO A C 1
ATOM 478 O O . PRO A 1 69 ? -14.581 14.953 12.241 1.00 51.56 69 PRO A O 1
ATOM 481 N N . ARG A 1 70 ? -15.443 16.358 13.788 1.00 63.31 70 ARG A N 1
ATOM 482 C CA . ARG A 1 70 ? -15.725 17.431 12.828 1.00 63.31 70 ARG A CA 1
ATOM 483 C C . ARG A 1 70 ? -14.451 17.904 12.127 1.00 63.31 70 ARG A C 1
ATOM 485 O O . ARG A 1 70 ? -13.404 17.990 12.766 1.00 63.31 70 ARG A O 1
ATOM 492 N N . ARG A 1 71 ? -14.545 18.223 10.832 1.00 60.50 71 ARG A N 1
ATOM 493 C CA . ARG A 1 71 ? -13.435 18.671 9.960 1.00 60.50 71 ARG A CA 1
ATOM 494 C C . ARG A 1 71 ? -12.277 17.682 9.826 1.00 60.50 71 ARG A C 1
ATOM 496 O O . ARG A 1 71 ? -11.200 18.045 9.356 1.00 60.50 71 ARG A O 1
ATOM 503 N N . LYS A 1 72 ? -12.461 16.421 10.228 1.00 61.59 72 LYS A N 1
ATOM 504 C CA . LYS A 1 72 ? -11.416 15.411 10.060 1.00 61.59 72 LYS A CA 1
ATOM 505 C C . LYS A 1 72 ? -11.110 15.224 8.574 1.00 61.59 72 LYS A C 1
ATOM 507 O O . LYS A 1 72 ? -12.012 14.943 7.791 1.00 61.59 72 LYS A O 1
ATOM 512 N N . LEU A 1 73 ? -9.829 15.283 8.211 1.00 62.34 73 LEU A N 1
ATOM 513 C CA . LEU A 1 73 ? -9.367 14.901 6.879 1.00 62.34 73 LEU A CA 1
ATOM 514 C C . LEU A 1 73 ? -9.375 13.375 6.727 1.00 62.34 73 LEU A C 1
ATOM 516 O O . LEU A 1 73 ? -8.691 12.643 7.448 1.00 62.34 73 LEU A O 1
ATOM 520 N N . VAL A 1 74 ? -10.159 12.902 5.768 1.00 69.19 74 VAL A N 1
ATOM 521 C CA . VAL A 1 74 ? -10.273 11.510 5.344 1.00 69.19 74 VAL A CA 1
ATOM 522 C C . VAL A 1 74 ? -9.400 11.317 4.117 1.00 69.19 74 VAL A C 1
ATOM 524 O O . VAL A 1 74 ? -9.650 11.913 3.073 1.00 69.19 74 VAL A O 1
ATOM 527 N N . MET A 1 75 ? -8.372 10.482 4.245 1.00 67.12 75 MET A N 1
ATOM 528 C CA . MET A 1 75 ? -7.493 10.138 3.130 1.00 67.12 75 MET A CA 1
ATOM 529 C C . MET A 1 75 ? -8.161 9.075 2.260 1.00 67.12 75 MET A C 1
ATOM 531 O O . MET A 1 75 ? -8.670 8.078 2.770 1.00 67.12 75 MET A O 1
ATOM 535 N N . THR A 1 76 ? -8.144 9.280 0.949 1.00 72.00 76 THR A N 1
ATOM 536 C CA . THR A 1 76 ? -8.677 8.338 -0.038 1.00 72.00 76 THR A CA 1
ATOM 537 C C . THR A 1 76 ? -7.808 8.353 -1.296 1.00 72.00 76 THR A C 1
ATOM 539 O O . THR A 1 76 ? -6.809 9.068 -1.375 1.00 72.00 76 THR A O 1
ATOM 542 N N . GLN A 1 77 ? -8.148 7.536 -2.283 1.00 69.50 77 GLN A N 1
ATOM 543 C CA . GLN A 1 77 ? -7.571 7.615 -3.620 1.00 69.50 77 GLN A CA 1
ATOM 544 C C . GLN A 1 77 ? -8.656 8.012 -4.617 1.00 69.50 77 GLN A C 1
ATOM 546 O O . GLN A 1 77 ? -9.828 7.704 -4.377 1.00 69.50 77 GLN A O 1
ATOM 551 N N . PRO A 1 78 ? -8.284 8.655 -5.740 1.00 76.94 78 PRO A N 1
ATOM 552 C CA . PRO A 1 78 ? -9.223 8.875 -6.816 1.00 76.94 78 PRO A CA 1
ATOM 553 C C . PRO A 1 78 ? -9.832 7.544 -7.259 1.00 76.94 78 PRO A C 1
ATOM 555 O O . PRO A 1 78 ? -9.096 6.617 -7.607 1.00 76.94 78 PRO A O 1
ATOM 558 N N . ILE A 1 79 ? -11.156 7.452 -7.218 1.00 79.25 79 ILE A N 1
ATOM 559 C CA . ILE A 1 79 ? -11.909 6.253 -7.572 1.00 79.25 79 ILE A CA 1
ATOM 560 C C . ILE A 1 79 ? -13.077 6.637 -8.475 1.00 79.25 79 ILE A C 1
ATOM 562 O O . ILE A 1 79 ? -13.772 7.624 -8.228 1.00 79.25 79 ILE A O 1
ATOM 566 N N . ASP A 1 80 ? -13.271 5.845 -9.523 1.00 82.81 80 ASP A N 1
ATOM 567 C CA . ASP A 1 80 ? -14.447 5.909 -10.380 1.00 82.81 80 ASP A CA 1
ATOM 568 C C . ASP A 1 80 ? -15.465 4.880 -9.858 1.00 82.81 80 ASP A C 1
ATOM 570 O O . ASP A 1 80 ? -15.133 3.711 -9.642 1.00 82.81 80 ASP A O 1
ATOM 574 N N . LEU A 1 81 ? -16.690 5.332 -9.609 1.00 84.12 81 LEU A N 1
ATOM 575 C CA . LEU A 1 81 ? -17.830 4.533 -9.168 1.00 84.12 81 LEU A CA 1
ATOM 576 C C . LEU A 1 81 ? -18.842 4.387 -10.325 1.00 84.12 81 LEU A C 1
ATOM 578 O O . LEU A 1 81 ? -18.795 5.164 -11.286 1.00 84.12 81 LEU A O 1
ATOM 582 N N . PRO A 1 82 ? -19.763 3.404 -10.252 1.00 87.19 82 PRO A N 1
ATOM 583 C CA . PRO A 1 82 ? -20.839 3.245 -11.232 1.00 87.19 82 PRO A CA 1
ATOM 584 C C . PRO A 1 82 ? -21.652 4.529 -11.439 1.00 87.19 82 PRO A C 1
ATOM 586 O O . PRO A 1 82 ? -21.673 5.406 -10.570 1.00 87.19 82 PRO A O 1
ATOM 589 N N . LEU A 1 83 ? -22.346 4.630 -12.576 1.00 83.69 83 LEU A N 1
ATOM 590 C CA . LEU A 1 83 ? -23.155 5.805 -12.947 1.00 83.69 83 LEU A CA 1
ATOM 591 C C . LEU A 1 83 ? -22.356 7.119 -13.083 1.00 83.69 83 LEU A C 1
ATOM 593 O O . LEU A 1 83 ? -22.928 8.205 -13.031 1.00 83.69 83 LEU A O 1
ATOM 597 N N . GLY A 1 84 ? -21.038 7.031 -13.295 1.00 80.06 84 GLY A N 1
ATOM 598 C CA . GLY A 1 84 ? -20.176 8.190 -13.556 1.00 80.06 84 GLY A CA 1
ATOM 599 C C . GLY A 1 84 ? -19.798 9.003 -12.314 1.00 80.06 84 GLY A C 1
ATOM 600 O O . GLY A 1 84 ? -19.194 10.069 -12.449 1.00 80.06 84 GLY A O 1
ATOM 601 N N . VAL A 1 85 ? -20.113 8.511 -11.113 1.00 84.81 85 VAL A N 1
ATOM 602 C CA . VAL A 1 85 ? -19.719 9.154 -9.854 1.00 84.81 85 VAL A CA 1
ATOM 603 C C . VAL A 1 85 ? -18.209 9.010 -9.676 1.00 84.81 85 VAL A C 1
ATOM 605 O O . VAL A 1 85 ? -17.662 7.918 -9.790 1.00 84.81 85 VAL A O 1
ATOM 608 N N . ARG A 1 86 ? -17.510 10.104 -9.368 1.00 83.50 86 ARG A N 1
ATOM 609 C CA . ARG A 1 86 ? -16.052 10.091 -9.216 1.00 83.50 86 ARG A CA 1
ATOM 610 C C . ARG A 1 86 ? -15.608 10.814 -7.959 1.00 83.50 86 ARG A C 1
ATOM 612 O O . ARG A 1 86 ? -15.978 11.963 -7.732 1.00 83.50 86 ARG A O 1
ATOM 619 N N . LEU A 1 87 ? -14.734 10.162 -7.202 1.00 81.00 87 LEU A N 1
ATOM 620 C CA . LEU A 1 87 ? -13.895 10.820 -6.211 1.00 81.00 87 LEU A CA 1
ATOM 621 C C . LEU A 1 87 ? -12.559 11.112 -6.892 1.00 81.00 87 LEU A C 1
ATOM 623 O O . LEU A 1 87 ? -11.911 10.219 -7.428 1.00 81.00 87 LEU A O 1
ATOM 627 N N . ASP A 1 88 ? -12.155 12.371 -6.927 1.00 79.31 88 ASP A N 1
ATOM 628 C CA . ASP A 1 88 ? -11.002 12.873 -7.674 1.00 79.31 88 ASP A CA 1
ATOM 629 C C . ASP A 1 88 ? -9.852 13.350 -6.774 1.00 79.31 88 ASP A C 1
ATOM 631 O O . ASP A 1 88 ? -8.742 13.582 -7.260 1.00 79.31 88 ASP A O 1
ATOM 635 N N . ARG A 1 89 ? -10.088 13.467 -5.462 1.00 75.38 89 ARG A N 1
ATOM 636 C CA . ARG A 1 89 ? -9.105 13.960 -4.490 1.00 75.38 89 ARG A CA 1
ATOM 637 C C . ARG A 1 89 ? -8.465 12.827 -3.702 1.00 75.38 89 ARG A C 1
ATOM 639 O O . ARG A 1 89 ? -9.031 11.756 -3.514 1.00 75.38 89 ARG A O 1
ATOM 646 N N . LEU A 1 90 ? -7.264 13.109 -3.202 1.00 68.44 90 LEU A N 1
ATOM 647 C CA . LEU A 1 90 ? -6.536 12.240 -2.272 1.00 68.44 90 LEU A CA 1
ATOM 648 C C . LEU A 1 90 ? -6.999 12.419 -0.817 1.00 68.44 90 LEU A C 1
ATOM 650 O O . LEU A 1 90 ? -6.651 11.627 0.057 1.00 68.44 90 LEU A O 1
ATOM 654 N N . SER A 1 91 ? -7.782 13.462 -0.549 1.00 71.62 91 SER A N 1
ATOM 655 C CA . SER A 1 91 ? -8.383 13.710 0.751 1.00 71.62 91 SER A CA 1
ATOM 656 C C . SER A 1 91 ? -9.672 14.518 0.630 1.00 71.62 91 SER A C 1
ATOM 658 O O . SER A 1 91 ? -9.832 15.330 -0.285 1.00 71.62 91 SER A O 1
ATOM 660 N N . TYR A 1 92 ? -10.576 14.293 1.578 1.00 80.12 92 TYR A N 1
ATOM 661 C CA . TYR A 1 92 ? -11.800 15.066 1.780 1.00 80.12 92 TYR A CA 1
ATOM 662 C C . TYR A 1 92 ? -11.940 15.379 3.263 1.00 80.12 92 TYR A C 1
ATOM 664 O O . TYR A 1 92 ? -11.552 14.566 4.100 1.00 80.12 92 TYR A O 1
ATOM 672 N N . GLU A 1 93 ? -12.515 16.521 3.615 1.00 76.75 93 GLU A N 1
ATOM 673 C CA . GLU A 1 93 ? -13.033 16.681 4.974 1.00 76.75 93 GLU A CA 1
ATOM 674 C C . GLU A 1 93 ? -14.224 15.738 5.178 1.00 76.75 93 GLU A C 1
ATOM 676 O O . GLU A 1 93 ? -14.946 15.412 4.231 1.00 76.75 93 GLU A O 1
ATOM 681 N N . LYS A 1 94 ? -14.433 15.288 6.417 1.00 77.75 94 LYS A N 1
ATOM 682 C CA . LYS A 1 94 ? -15.553 14.423 6.794 1.00 77.75 94 LYS A CA 1
ATOM 683 C C . LYS A 1 94 ? -16.872 14.956 6.241 1.00 77.75 94 LYS A C 1
ATOM 685 O O . LYS A 1 94 ? -17.588 14.210 5.582 1.00 77.75 94 LYS A O 1
ATOM 690 N N . GLU A 1 95 ? -17.186 16.214 6.527 1.00 84.56 95 GLU A N 1
ATOM 691 C CA . GLU A 1 95 ? -18.444 16.852 6.144 1.00 84.56 95 GLU A CA 1
ATOM 692 C C . GLU A 1 95 ? -18.610 16.838 4.625 1.00 84.56 95 GLU A C 1
ATOM 694 O O . GLU A 1 95 ? -19.626 16.367 4.131 1.00 84.56 95 GLU A O 1
ATOM 699 N N . GLN A 1 96 ? -17.559 17.201 3.883 1.00 87.19 96 GLN A N 1
ATOM 700 C CA . GLN A 1 96 ? -17.559 17.163 2.417 1.00 87.19 96 GLN A CA 1
ATOM 701 C C . GLN A 1 96 ? -17.844 15.760 1.872 1.00 87.19 96 GLN A C 1
ATOM 703 O O . GLN A 1 96 ? -18.546 15.606 0.874 1.00 87.19 96 GLN A O 1
ATOM 708 N N . LEU A 1 97 ? -17.273 14.731 2.503 1.00 86.56 97 LEU A N 1
ATOM 709 C CA . LEU A 1 97 ? -17.449 13.351 2.072 1.00 86.56 97 LEU A CA 1
ATOM 710 C C . LEU A 1 97 ? -18.847 12.820 2.421 1.00 86.56 97 LEU A C 1
ATOM 712 O O . LEU A 1 97 ? -19.436 12.109 1.615 1.00 86.56 97 LEU A O 1
ATOM 716 N N . VAL A 1 98 ? -19.397 13.176 3.584 1.00 89.12 98 VAL A N 1
ATOM 717 C CA . VAL A 1 98 ? -20.776 12.823 3.970 1.00 89.12 98 VAL A CA 1
ATOM 718 C C . VAL A 1 98 ? -21.789 13.528 3.065 1.00 89.12 98 VAL A C 1
ATOM 720 O O . VAL A 1 98 ? -22.628 12.854 2.473 1.00 89.12 98 VAL A O 1
ATOM 723 N N . GLU A 1 99 ? -21.643 14.836 2.847 1.00 90.69 99 GLU A N 1
ATOM 724 C CA . GLU A 1 99 ? -22.482 15.615 1.924 1.00 90.69 99 GLU A CA 1
ATOM 725 C C . GLU A 1 99 ? -22.414 15.078 0.488 1.00 90.69 99 GLU A C 1
ATOM 727 O O . GLU A 1 99 ? -23.397 15.104 -0.254 1.00 90.69 99 GLU A O 1
ATOM 732 N N . MET A 1 100 ? -21.246 14.588 0.059 1.00 90.44 100 MET A N 1
ATOM 733 C CA . MET A 1 100 ? -21.111 13.914 -1.231 1.00 90.44 100 MET A CA 1
ATOM 734 C C . MET A 1 100 ? -21.963 12.643 -1.275 1.00 90.44 100 MET A C 1
ATOM 736 O O . MET A 1 100 ? -22.687 12.444 -2.248 1.00 90.44 100 MET A O 1
ATOM 740 N N . TRP A 1 101 ? -21.905 11.793 -0.247 1.00 92.50 101 TRP A N 1
ATOM 741 C CA . TRP A 1 101 ? -22.704 10.566 -0.198 1.00 92.50 101 TRP A CA 1
ATOM 742 C C . TRP A 1 101 ? -24.205 10.843 -0.180 1.00 92.50 101 TRP A C 1
ATOM 744 O O . TRP A 1 101 ? -24.955 10.160 -0.876 1.00 92.50 101 TRP A O 1
ATOM 754 N N . GLU A 1 102 ? -24.637 11.862 0.557 1.00 92.38 102 GLU A N 1
ATOM 755 C CA . GLU A 1 102 ? -26.028 12.320 0.574 1.00 92.38 102 GLU A CA 1
ATOM 756 C C . GLU A 1 102 ? -26.477 12.810 -0.803 1.00 92.38 102 GLU A C 1
ATOM 758 O O . GLU A 1 102 ? -27.529 12.401 -1.299 1.00 92.38 102 GLU A O 1
ATOM 763 N N . ARG A 1 103 ? -25.646 13.617 -1.467 1.00 93.44 103 ARG A N 1
ATOM 764 C CA . ARG A 1 103 ? -25.904 14.105 -2.826 1.00 93.44 103 ARG A CA 1
ATOM 765 C C . ARG A 1 103 ? -26.007 12.968 -3.832 1.00 93.44 103 ARG A C 1
ATOM 767 O O . ARG A 1 103 ? -26.966 12.936 -4.588 1.00 93.44 103 ARG A O 1
ATOM 774 N N . VAL A 1 104 ? -25.067 12.023 -3.809 1.00 93.19 104 VAL A N 1
ATOM 775 C CA . VAL A 1 104 ? -25.060 10.839 -4.684 1.00 93.19 104 VAL A CA 1
ATOM 776 C C . VAL A 1 104 ? -26.313 9.993 -4.457 1.00 93.19 104 VAL A C 1
ATOM 778 O O . VAL A 1 104 ? -26.956 9.563 -5.415 1.00 93.19 104 VAL A O 1
ATOM 781 N N . ALA A 1 105 ? -26.697 9.776 -3.196 1.00 93.69 105 ALA A N 1
ATOM 782 C CA . ALA A 1 105 ? -27.910 9.041 -2.865 1.00 93.69 105 ALA A CA 1
ATOM 783 C C . ALA A 1 105 ? -29.175 9.743 -3.385 1.00 93.69 105 ALA A C 1
ATOM 785 O O . ALA A 1 105 ? -30.068 9.071 -3.902 1.00 93.69 105 ALA A O 1
ATOM 786 N N . ALA A 1 106 ? -29.238 11.074 -3.289 1.00 93.88 106 ALA A N 1
ATOM 787 C CA . ALA A 1 106 ? -30.362 11.874 -3.767 1.00 93.88 106 ALA A CA 1
ATOM 788 C C . ALA A 1 106 ? -30.425 11.950 -5.304 1.00 93.88 106 ALA A C 1
ATOM 790 O O . ALA A 1 106 ? -31.462 11.634 -5.891 1.00 93.88 106 ALA A O 1
ATOM 791 N N . GLU A 1 107 ? -29.314 12.301 -5.956 1.00 94.38 107 GLU A N 1
ATOM 792 C CA . GLU A 1 107 ? -29.171 12.427 -7.414 1.00 94.38 107 GLU A CA 1
ATOM 793 C C . GLU A 1 107 ? -29.543 11.125 -8.125 1.00 94.38 107 GLU A C 1
ATOM 795 O O . GLU A 1 107 ? -30.291 11.125 -9.102 1.00 94.38 107 GLU A O 1
ATOM 800 N N . HIS A 1 108 ? -29.101 9.993 -7.577 1.00 93.75 108 HIS A N 1
ATOM 801 C CA . HIS A 1 108 ? -29.451 8.679 -8.095 1.00 93.75 108 HIS A CA 1
ATOM 802 C C . HIS A 1 108 ? -30.654 8.050 -7.392 1.00 93.75 108 HIS A C 1
ATOM 804 O O . HIS A 1 108 ? -30.893 6.864 -7.603 1.00 93.75 108 HIS A O 1
ATOM 810 N N . SER A 1 109 ? -31.431 8.790 -6.599 1.00 94.56 109 SER A N 1
ATOM 811 C CA . SER A 1 109 ? -32.668 8.325 -5.943 1.00 94.56 109 SER A CA 1
ATOM 812 C C . SER A 1 109 ? -32.554 6.904 -5.366 1.00 94.56 109 SER A C 1
ATOM 814 O O . SER A 1 109 ? -33.358 6.021 -5.683 1.00 94.56 109 SER A O 1
ATOM 816 N N . LEU A 1 110 ? -31.493 6.647 -4.598 1.00 95.50 110 LEU A N 1
ATOM 817 C CA . LEU A 1 110 ? -31.227 5.322 -4.045 1.00 95.50 110 LEU A CA 1
ATOM 818 C C . LEU A 1 110 ? -32.276 4.996 -2.961 1.00 95.50 110 LEU A C 1
ATOM 820 O O . LEU A 1 110 ? -32.532 5.835 -2.095 1.00 95.50 110 LEU A O 1
ATOM 824 N N . PRO A 1 111 ? -32.879 3.791 -2.958 1.00 95.75 111 PRO A N 1
ATOM 825 C CA . PRO A 1 111 ? -33.924 3.403 -2.008 1.00 95.75 111 PRO A CA 1
ATOM 826 C C . PRO A 1 111 ? -33.343 3.049 -0.627 1.00 95.75 111 PRO A C 1
ATOM 828 O O . PRO A 1 111 ? -33.350 1.886 -0.215 1.00 95.75 111 PRO A O 1
ATOM 831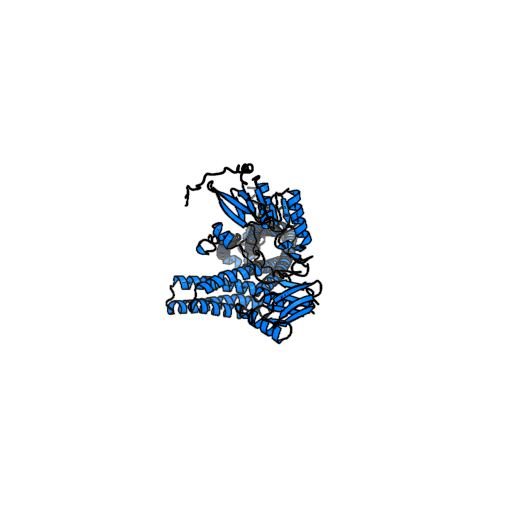 N N . ILE A 1 112 ? -32.821 4.053 0.086 1.00 96.25 112 ILE A N 1
ATOM 832 C CA . ILE A 1 112 ? -32.183 3.898 1.400 1.00 96.25 112 ILE A CA 1
ATOM 833 C C . ILE A 1 112 ? -33.184 4.144 2.532 1.00 96.25 112 ILE A C 1
ATOM 835 O O . ILE A 1 112 ? -33.869 5.164 2.568 1.00 96.25 112 ILE A O 1
ATOM 839 N N . ARG A 1 113 ? -33.243 3.218 3.493 1.00 95.38 113 ARG A N 1
ATOM 840 C CA . ARG A 1 113 ? -33.995 3.350 4.748 1.00 95.38 113 ARG A CA 1
ATOM 841 C C . ARG A 1 113 ? -33.034 3.391 5.932 1.00 95.38 113 ARG A C 1
ATOM 843 O O . ARG A 1 113 ? -32.531 2.354 6.364 1.00 95.38 113 ARG A O 1
ATOM 850 N N . THR A 1 114 ? -32.797 4.586 6.457 1.00 93.56 114 THR A N 1
ATOM 851 C CA . THR A 1 114 ? -32.012 4.807 7.679 1.00 93.56 114 THR A CA 1
ATOM 852 C C . THR A 1 114 ? -32.822 4.448 8.934 1.00 93.56 114 THR A C 1
ATOM 854 O O . THR A 1 114 ? -34.031 4.184 8.867 1.00 93.56 114 THR A O 1
ATOM 857 N N . GLY A 1 115 ? -32.163 4.354 10.092 1.00 91.62 115 GLY A N 1
ATOM 858 C CA . GLY A 1 115 ? -32.789 3.955 11.360 1.00 91.62 115 GLY A CA 1
ATOM 859 C C . GLY A 1 115 ? -33.473 2.578 11.327 1.00 91.62 115 GLY A C 1
ATOM 860 O O . GLY A 1 115 ? -34.461 2.360 12.035 1.00 91.62 115 GLY A O 1
ATOM 861 N N . THR A 1 116 ? -33.000 1.679 10.461 1.00 93.38 116 THR A N 1
ATOM 862 C CA . THR A 1 116 ? -33.532 0.332 10.219 1.00 93.38 116 THR A CA 1
ATOM 863 C C . THR A 1 116 ? -32.416 -0.693 10.412 1.00 93.38 116 THR A C 1
ATOM 865 O O . THR A 1 116 ? -31.563 -0.890 9.546 1.00 93.38 116 THR A O 1
ATOM 868 N N . ARG A 1 117 ? -32.402 -1.350 11.573 1.00 90.56 117 ARG A N 1
ATOM 869 C CA . ARG A 1 117 ? -31.360 -2.312 11.952 1.00 90.56 117 ARG A CA 1
ATOM 870 C C . ARG A 1 117 ? -31.714 -3.712 11.464 1.00 90.56 117 ARG A C 1
ATOM 872 O O . ARG A 1 117 ? -32.840 -4.142 11.671 1.00 90.56 117 ARG A O 1
ATOM 879 N N . LEU A 1 118 ? -30.753 -4.433 10.880 1.00 91.81 118 LEU A N 1
ATOM 880 C CA . LEU A 1 118 ? -30.880 -5.873 10.631 1.00 91.81 118 LEU A CA 1
ATOM 881 C C . LEU A 1 118 ? -30.734 -6.639 11.953 1.00 91.81 118 LEU A C 1
ATOM 883 O O . LEU A 1 118 ? -29.741 -6.475 12.663 1.00 91.81 118 LEU A O 1
ATOM 887 N N . GLU A 1 119 ? -31.713 -7.478 12.264 1.00 90.12 119 GLU A N 1
ATOM 888 C CA . GLU A 1 119 ? -31.789 -8.255 13.507 1.00 90.12 119 GLU A CA 1
ATOM 889 C C . GLU A 1 119 ? -31.662 -9.759 13.266 1.00 90.12 119 GLU A C 1
ATOM 891 O O . GLU A 1 119 ? -31.205 -10.486 14.144 1.00 90.12 119 GLU A O 1
ATOM 896 N N . GLY A 1 120 ? -32.046 -10.225 12.078 1.00 89.81 120 GLY A N 1
ATOM 897 C CA . GLY A 1 120 ? -32.006 -11.631 11.700 1.00 89.81 120 GLY A CA 1
ATOM 898 C C . GLY A 1 120 ? -32.010 -11.800 10.191 1.00 89.81 120 GLY A C 1
ATOM 899 O O . GLY A 1 120 ? -32.531 -10.944 9.470 1.00 89.81 120 GLY A O 1
ATOM 900 N N . LEU A 1 121 ? -31.430 -12.899 9.724 1.00 92.19 121 LEU A N 1
ATOM 901 C CA . LEU A 1 121 ? -31.460 -13.279 8.323 1.00 92.19 121 LEU A CA 1
ATOM 902 C C . LEU A 1 121 ? -31.687 -14.781 8.210 1.00 92.19 121 LEU A C 1
ATOM 904 O O . LEU A 1 121 ? -30.836 -15.559 8.629 1.00 92.19 121 LEU A O 1
ATOM 908 N N . ASP A 1 122 ? -32.817 -15.169 7.632 1.00 90.38 122 ASP A N 1
ATOM 909 C CA . ASP A 1 122 ? -33.225 -16.569 7.549 1.00 90.38 122 ASP A CA 1
ATOM 910 C C . ASP A 1 122 ? -33.603 -16.922 6.115 1.00 90.38 122 ASP A C 1
ATOM 912 O O . ASP A 1 122 ? -34.034 -16.069 5.331 1.00 90.38 122 ASP A O 1
ATOM 916 N N . ARG A 1 123 ? -33.444 -18.195 5.763 1.00 88.69 123 ARG A N 1
ATOM 917 C CA . ARG A 1 123 ? -33.898 -18.721 4.477 1.00 88.69 123 ARG A CA 1
ATOM 918 C C . ARG A 1 123 ? -35.381 -19.075 4.600 1.00 88.69 123 ARG A C 1
ATOM 920 O O . ARG A 1 123 ? -35.741 -19.863 5.466 1.00 88.69 123 ARG A O 1
ATOM 927 N N . GLY A 1 124 ? -36.234 -18.484 3.766 1.00 87.19 124 GLY A N 1
ATOM 928 C CA . GLY A 1 124 ? -37.630 -18.908 3.650 1.00 87.19 124 GLY A CA 1
ATOM 929 C C . GLY A 1 124 ? -37.756 -20.244 2.914 1.00 87.19 124 GLY A C 1
ATOM 930 O O . GLY A 1 124 ? -36.837 -20.644 2.196 1.00 87.19 124 GLY A O 1
ATOM 931 N N . ASP A 1 125 ? -38.914 -20.895 3.042 1.00 85.56 125 ASP A N 1
ATOM 932 C CA . ASP A 1 125 ? -39.204 -22.194 2.405 1.00 85.56 125 ASP A CA 1
ATOM 933 C C . ASP A 1 125 ? -39.091 -22.156 0.872 1.00 85.56 125 ASP A C 1
ATOM 935 O O . ASP A 1 125 ? -38.793 -23.159 0.229 1.00 85.56 125 ASP A O 1
ATOM 939 N N . ASP A 1 126 ? -39.284 -20.981 0.273 1.00 87.94 126 ASP A N 1
ATOM 940 C CA . ASP A 1 126 ? -39.142 -20.734 -1.162 1.00 87.94 126 ASP A CA 1
ATOM 941 C C . ASP A 1 126 ? -37.706 -20.375 -1.588 1.00 87.94 126 ASP A C 1
ATOM 943 O O . ASP A 1 126 ? -37.467 -19.940 -2.714 1.00 87.94 126 ASP A O 1
ATOM 947 N N . GLY A 1 127 ? -36.732 -20.528 -0.688 1.00 85.75 127 GLY A N 1
ATOM 948 C CA . GLY A 1 127 ? -35.315 -20.273 -0.947 1.00 85.75 127 GLY A CA 1
ATOM 949 C C . GLY A 1 127 ? -34.923 -18.792 -0.979 1.00 85.75 127 GLY A C 1
ATOM 950 O O . GLY A 1 127 ? -33.736 -18.493 -1.158 1.00 85.75 127 GLY A O 1
ATOM 951 N N . VAL A 1 128 ? -35.876 -17.878 -0.774 1.00 93.62 128 VAL A N 1
ATOM 952 C CA . VAL A 1 128 ? -35.680 -16.420 -0.697 1.00 93.62 128 VAL A CA 1
ATOM 953 C C . VAL A 1 128 ? -35.247 -16.025 0.716 1.00 93.62 128 VAL A C 1
ATOM 955 O O . VAL A 1 128 ? -35.740 -16.572 1.703 1.00 93.62 128 VAL A O 1
ATOM 958 N N . TRP A 1 129 ? -34.344 -15.053 0.842 1.00 94.00 129 TRP A N 1
ATOM 959 C CA . TRP A 1 129 ? -33.938 -14.539 2.149 1.00 94.00 129 TRP A CA 1
ATOM 960 C C . TRP A 1 129 ? -35.028 -13.679 2.781 1.00 94.00 129 TRP A C 1
ATOM 962 O O . TRP A 1 129 ? -35.622 -12.817 2.130 1.00 94.00 129 TRP A O 1
ATOM 972 N N . VAL A 1 130 ? -35.237 -13.872 4.080 1.00 94.94 130 VAL A N 1
ATOM 973 C CA . VAL A 1 130 ? -36.117 -13.070 4.926 1.00 94.94 130 VAL A CA 1
ATOM 974 C C . VAL A 1 130 ? -35.252 -12.322 5.933 1.00 94.94 130 VAL A C 1
ATOM 976 O O . VAL A 1 130 ? -34.777 -12.884 6.917 1.00 94.94 130 VAL A O 1
ATOM 979 N N . ALA A 1 131 ? -35.036 -11.035 5.680 1.00 94.25 131 ALA A N 1
ATOM 980 C CA . ALA A 1 131 ? -34.348 -10.141 6.595 1.00 94.25 131 ALA A CA 1
ATOM 981 C C . ALA A 1 131 ? -35.341 -9.601 7.631 1.00 94.25 131 ALA A C 1
ATOM 983 O O . ALA A 1 131 ? -36.254 -8.841 7.290 1.00 94.25 131 ALA A O 1
ATOM 984 N N . ARG A 1 132 ? -35.159 -9.969 8.902 1.00 93.94 132 ARG A N 1
ATOM 985 C CA . ARG A 1 132 ? -35.855 -9.334 10.027 1.00 93.94 132 ARG A CA 1
ATOM 986 C C . ARG A 1 132 ? -35.148 -8.036 10.381 1.00 93.94 132 ARG A C 1
ATOM 988 O O . ARG A 1 132 ? -33.938 -8.032 10.614 1.00 93.94 132 ARG A O 1
ATOM 995 N N . THR A 1 133 ? -35.898 -6.941 10.426 1.00 93.94 133 THR A N 1
ATOM 996 C CA . THR A 1 133 ? -35.373 -5.624 10.786 1.00 93.94 133 THR A CA 1
ATOM 997 C C . THR A 1 133 ? -36.191 -4.991 11.902 1.00 93.94 133 THR A C 1
ATOM 999 O O . THR A 1 133 ? -37.360 -5.329 12.089 1.00 93.94 133 THR A O 1
ATOM 1002 N N . SER A 1 134 ? -35.623 -3.976 12.550 1.00 91.44 134 SER A N 1
ATOM 1003 C CA . SER A 1 134 ? -36.300 -3.183 13.586 1.00 91.44 134 SER A CA 1
ATOM 1004 C C . SER A 1 134 ? -37.560 -2.441 13.105 1.00 91.44 134 SER A C 1
ATOM 1006 O O . SER A 1 134 ? -38.257 -1.828 13.908 1.00 91.44 134 SER A O 1
ATOM 1008 N N . ARG A 1 135 ? -37.848 -2.440 11.794 1.00 92.19 135 ARG A N 1
ATOM 1009 C CA . ARG A 1 135 ? -39.039 -1.821 11.183 1.00 92.19 135 ARG A CA 1
ATOM 1010 C C . ARG A 1 135 ? -39.867 -2.807 10.351 1.00 92.19 135 ARG A C 1
ATOM 1012 O O . ARG A 1 135 ? -40.602 -2.394 9.456 1.00 92.19 135 ARG A O 1
ATOM 1019 N N . GLY A 1 136 ? -39.732 -4.104 10.624 1.00 91.69 136 GLY A N 1
ATOM 1020 C CA . GLY A 1 136 ? -40.458 -5.176 9.942 1.00 91.69 136 GLY A CA 1
ATOM 1021 C C . GLY A 1 136 ? -39.562 -6.042 9.060 1.00 91.69 136 GLY A C 1
ATOM 1022 O O . GLY A 1 136 ? -38.334 -5.999 9.145 1.00 91.69 136 GLY A O 1
ATOM 1023 N N . THR A 1 137 ? -40.174 -6.868 8.217 1.00 93.06 137 THR A N 1
ATOM 1024 C CA . THR A 1 137 ? -39.469 -7.863 7.401 1.00 93.06 137 THR A CA 1
ATOM 1025 C C . THR A 1 137 ? -39.278 -7.399 5.960 1.00 93.06 137 THR A C 1
ATOM 1027 O O . THR A 1 137 ? -40.124 -6.716 5.377 1.00 93.06 137 THR A O 1
ATOM 1030 N N . VAL A 1 138 ? -38.147 -7.779 5.365 1.00 94.88 138 VAL A N 1
ATOM 1031 C CA . VAL A 1 138 ? -37.832 -7.535 3.953 1.00 94.88 138 VAL A CA 1
ATOM 1032 C C . VAL A 1 138 ? -37.426 -8.855 3.310 1.00 94.88 138 VAL A C 1
ATOM 1034 O O . VAL A 1 138 ? -36.579 -9.569 3.838 1.00 94.88 138 VAL A O 1
ATOM 1037 N N . ARG A 1 139 ? -38.033 -9.184 2.168 1.00 95.38 139 ARG A N 1
ATOM 1038 C CA . ARG A 1 139 ? -37.713 -10.390 1.395 1.00 95.38 139 ARG A CA 1
ATOM 1039 C C . ARG A 1 139 ? -36.810 -10.032 0.220 1.00 95.38 139 ARG A C 1
ATOM 1041 O O . ARG A 1 139 ? -37.102 -9.053 -0.469 1.00 95.38 139 ARG A O 1
ATOM 1048 N N . ALA A 1 140 ? -35.750 -10.804 -0.012 1.00 96.25 140 ALA A N 1
ATOM 1049 C CA . ALA A 1 140 ? -34.849 -10.595 -1.144 1.00 96.25 140 ALA A CA 1
ATOM 1050 C C . ALA A 1 140 ? -34.191 -11.891 -1.647 1.00 96.25 140 ALA A C 1
ATOM 1052 O O . ALA A 1 140 ? -33.899 -12.789 -0.860 1.00 96.25 140 ALA A O 1
ATOM 1053 N N . HIS A 1 141 ? -33.915 -11.988 -2.948 1.00 94.44 141 HIS A N 1
ATOM 1054 C CA . HIS A 1 141 ? -33.192 -13.124 -3.533 1.00 94.44 141 HIS A CA 1
ATOM 1055 C C . HIS A 1 141 ? -31.713 -13.135 -3.132 1.00 94.44 141 HIS A C 1
ATOM 1057 O O . HIS A 1 141 ? -31.158 -14.195 -2.845 1.00 94.44 141 HIS A O 1
ATOM 1063 N N . HIS A 1 142 ? -31.094 -11.957 -3.043 1.00 94.88 142 HIS A N 1
ATOM 1064 C CA . HIS A 1 142 ? -29.712 -11.785 -2.608 1.00 94.88 142 HIS A CA 1
ATOM 1065 C C . HIS A 1 142 ? -29.613 -10.751 -1.493 1.00 94.88 142 HIS A C 1
ATOM 1067 O O . HIS A 1 142 ? -30.412 -9.816 -1.407 1.00 94.88 142 HIS A O 1
ATOM 1073 N N . VAL A 1 143 ? -28.598 -10.905 -0.645 1.00 94.88 143 VAL A N 1
ATOM 1074 C CA . VAL A 1 143 ? -28.334 -9.997 0.471 1.00 94.88 143 VAL A CA 1
ATOM 1075 C C . VAL A 1 143 ? -26.851 -9.655 0.486 1.00 94.88 143 VAL A C 1
ATOM 1077 O O . VAL A 1 143 ? -26.003 -10.538 0.580 1.00 94.88 143 VAL A O 1
ATOM 1080 N N . CYS A 1 144 ? -26.531 -8.368 0.386 1.00 94.88 144 CYS A N 1
ATOM 1081 C CA . CYS A 1 144 ? -25.172 -7.851 0.491 1.00 94.88 144 CYS A CA 1
ATOM 1082 C C . CYS A 1 144 ? -24.971 -7.231 1.877 1.00 94.88 144 CYS A C 1
ATOM 1084 O O . CYS A 1 144 ? -25.583 -6.216 2.210 1.00 94.88 144 CYS A O 1
ATOM 1086 N N . LEU A 1 145 ? -24.103 -7.833 2.690 1.00 92.38 145 LEU A N 1
ATOM 1087 C CA . LEU A 1 145 ? -23.797 -7.359 4.041 1.00 92.38 145 LEU A CA 1
ATOM 1088 C C . LEU A 1 145 ? -22.615 -6.377 4.018 1.00 92.38 145 LEU A C 1
ATOM 1090 O O . LEU A 1 145 ? -21.458 -6.760 4.175 1.00 92.38 145 LEU A O 1
ATOM 1094 N N . ALA A 1 146 ? -22.907 -5.088 3.862 1.00 92.19 146 ALA A N 1
ATOM 1095 C CA . ALA A 1 146 ? -21.943 -3.984 3.861 1.00 92.19 146 ALA A CA 1
ATOM 1096 C C . ALA A 1 146 ? -21.785 -3.341 5.261 1.00 92.19 146 ALA A C 1
ATOM 1098 O O . ALA A 1 146 ? -21.762 -2.119 5.412 1.00 92.19 146 ALA A O 1
ATOM 1099 N N . LEU A 1 147 ? -21.660 -4.173 6.301 1.00 84.00 147 LEU A N 1
ATOM 1100 C CA . LEU A 1 147 ? -21.773 -3.781 7.719 1.00 84.00 147 LEU A CA 1
ATOM 1101 C C . LEU A 1 147 ? -20.540 -3.053 8.296 1.00 84.00 147 LEU A C 1
ATOM 1103 O O . LEU A 1 147 ? -20.598 -2.481 9.387 1.00 84.00 147 LEU A O 1
ATOM 1107 N N . GLY A 1 148 ? -19.405 -3.090 7.592 1.00 78.38 148 GLY A N 1
ATOM 1108 C CA . GLY A 1 148 ? -18.124 -2.597 8.103 1.00 78.38 148 GLY A CA 1
ATOM 1109 C C . GLY A 1 148 ? -17.577 -3.416 9.285 1.00 78.38 148 GLY A C 1
ATOM 1110 O O . GLY A 1 148 ? -18.106 -4.459 9.653 1.00 78.38 148 GLY A O 1
ATOM 1111 N N . ARG A 1 149 ? -16.470 -2.950 9.883 1.00 66.50 149 ARG A N 1
ATOM 1112 C CA . ARG A 1 149 ? -15.753 -3.670 10.964 1.00 66.50 149 ARG A CA 1
ATOM 1113 C C . ARG A 1 149 ? -16.120 -3.230 12.382 1.00 66.50 149 ARG A C 1
ATOM 1115 O O . ARG A 1 149 ? -15.735 -3.886 13.342 1.00 66.50 149 ARG A O 1
ATOM 1122 N N . ARG A 1 150 ? -16.801 -2.091 12.531 1.00 58.38 150 ARG A N 1
ATOM 1123 C CA . ARG A 1 150 ? -16.992 -1.439 13.836 1.00 58.38 150 ARG A CA 1
ATOM 1124 C C . ARG A 1 150 ? -17.969 -2.202 14.739 1.00 58.38 150 ARG A C 1
ATOM 1126 O O . ARG A 1 150 ? -17.854 -2.113 15.958 1.00 58.38 150 ARG A O 1
ATOM 1133 N N . GLY A 1 151 ? -18.912 -2.942 14.149 1.00 61.56 151 GLY A N 1
ATOM 1134 C CA . GLY A 1 151 ? -20.060 -3.472 14.885 1.00 61.56 151 GLY A CA 1
ATOM 1135 C C . GLY A 1 151 ? -20.822 -2.356 15.613 1.00 61.56 151 GLY A C 1
ATOM 1136 O O . GLY A 1 151 ? -20.646 -1.167 15.325 1.00 61.56 151 GLY A O 1
ATOM 1137 N N . THR A 1 152 ? -21.655 -2.728 16.581 1.00 64.81 152 THR A N 1
ATOM 1138 C CA . THR A 1 152 ? -22.288 -1.756 17.483 1.00 64.81 152 THR A CA 1
ATOM 1139 C C . THR A 1 152 ? -21.381 -1.582 18.708 1.00 64.81 152 THR A C 1
ATOM 1141 O O . THR A 1 152 ? -21.135 -2.576 19.401 1.00 64.81 152 THR A O 1
ATOM 1144 N N . PRO A 1 153 ? -20.833 -0.381 18.990 1.00 67.88 153 PRO A N 1
ATOM 1145 C CA . PRO A 1 153 ? -20.034 -0.171 20.196 1.00 67.88 153 PRO A CA 1
ATOM 1146 C C . PRO A 1 153 ? -20.884 -0.471 21.434 1.00 67.88 153 PRO A C 1
ATOM 1148 O O . PRO A 1 153 ? -22.079 -0.166 21.461 1.00 67.88 153 PRO A O 1
ATOM 1151 N N . ARG A 1 154 ? -20.288 -1.083 22.461 1.00 78.12 154 ARG A N 1
ATOM 1152 C CA . ARG A 1 154 ? -20.981 -1.249 23.741 1.00 78.12 154 ARG A CA 1
ATOM 1153 C C . ARG A 1 154 ? -21.158 0.124 24.376 1.00 78.12 154 ARG A C 1
ATOM 1155 O O . ARG A 1 154 ? -20.170 0.788 24.684 1.00 78.12 154 ARG A O 1
ATOM 1162 N N . LYS A 1 155 ? -22.416 0.516 24.563 1.00 82.12 155 LYS A N 1
ATOM 1163 C CA . LYS A 1 155 ? -22.785 1.697 25.339 1.00 82.12 155 LYS A CA 1
ATOM 1164 C C . LYS A 1 155 ? -22.483 1.474 26.831 1.00 82.12 155 LYS A C 1
ATOM 1166 O O . LYS A 1 155 ? -22.590 0.352 27.325 1.00 82.12 155 LYS A O 1
ATOM 1171 N N . LEU A 1 156 ? -22.082 2.536 27.518 1.00 85.50 156 LEU A N 1
ATOM 1172 C CA . LEU A 1 156 ? -21.998 2.676 28.968 1.00 85.50 156 LEU A CA 1
ATOM 1173 C C . LEU A 1 156 ? -23.381 2.561 29.621 1.00 85.50 156 LEU A C 1
ATOM 1175 O O . LEU A 1 156 ? -23.471 2.014 30.716 1.00 85.50 156 LEU A O 1
ATOM 1179 N N . GLY A 1 157 ? -24.439 3.042 28.957 1.00 85.88 157 GLY A N 1
ATOM 1180 C CA . GLY A 1 157 ? -25.806 3.023 29.481 1.00 85.88 157 GLY A CA 1
ATOM 1181 C C . GLY A 1 157 ? -26.016 4.003 30.637 1.00 85.88 157 GLY A C 1
ATOM 1182 O O . GLY A 1 157 ? -26.766 3.699 31.562 1.00 85.88 157 GLY A O 1
ATOM 1183 N N . VAL A 1 158 ? -25.326 5.146 30.612 1.00 91.31 158 VAL A N 1
ATOM 1184 C CA . VAL A 1 158 ? -25.358 6.161 31.678 1.00 91.31 158 VAL A CA 1
ATOM 1185 C C . VAL A 1 158 ? -26.026 7.451 31.195 1.00 91.31 158 VAL A C 1
ATOM 1187 O O . VAL A 1 158 ? -25.946 7.766 30.005 1.00 91.31 158 VAL A O 1
ATOM 1190 N N . PRO A 1 159 ? -26.660 8.240 32.080 1.00 92.19 159 PRO A N 1
ATOM 1191 C CA . PRO A 1 159 ? -27.200 9.537 31.692 1.00 92.19 159 PRO A CA 1
ATOM 1192 C C . PRO A 1 159 ? -26.104 10.463 31.137 1.00 92.19 159 PRO A C 1
ATOM 1194 O O . PRO A 1 159 ? -24.982 10.497 31.648 1.00 92.19 159 PRO A O 1
ATOM 1197 N N . GLY A 1 160 ? -26.436 11.188 30.064 1.00 84.69 160 GLY A N 1
ATOM 1198 C CA . GLY A 1 160 ? -25.518 12.096 29.366 1.00 84.69 160 GLY A CA 1
ATOM 1199 C C . GLY A 1 160 ? -24.538 11.427 28.396 1.00 84.69 160 GLY A C 1
ATOM 1200 O O . GLY A 1 160 ? -23.723 12.108 27.780 1.00 84.69 160 GLY A O 1
ATOM 1201 N N . GLU A 1 161 ? -24.630 10.111 28.203 1.00 84.81 161 GLU A N 1
ATOM 1202 C CA . GLU A 1 161 ? -23.806 9.380 27.235 1.00 84.81 161 GLU A CA 1
ATOM 1203 C C . GLU A 1 161 ? -23.982 9.854 25.779 1.00 84.81 161 GLU A C 1
ATOM 1205 O O . GLU A 1 161 ? -23.049 9.750 24.990 1.00 84.81 161 GLU A O 1
ATOM 1210 N N . ASP A 1 162 ? -25.146 10.396 25.416 1.00 77.31 162 ASP A N 1
ATOM 1211 C CA . ASP A 1 162 ? -25.411 10.892 24.058 1.00 77.31 162 ASP A CA 1
ATOM 1212 C C . ASP A 1 162 ? -24.923 12.347 23.838 1.00 77.31 162 ASP A C 1
ATOM 1214 O O . ASP A 1 162 ? -25.201 12.948 22.798 1.00 77.31 162 ASP A O 1
ATOM 1218 N N . LEU A 1 163 ? -24.197 12.939 24.801 1.00 74.38 163 LEU A N 1
ATOM 1219 C CA . LEU A 1 163 ? -23.614 14.277 24.658 1.00 74.38 163 LEU A CA 1
ATOM 1220 C C . LEU A 1 163 ? -22.514 14.310 23.575 1.00 74.38 163 LEU A C 1
ATOM 1222 O O . LEU A 1 163 ? -21.754 13.350 23.440 1.00 74.38 163 LEU A O 1
ATOM 1226 N N . PRO A 1 164 ? -22.327 15.443 22.863 1.00 72.56 164 PRO A N 1
ATOM 1227 C CA . PRO A 1 164 ? -21.350 15.552 21.770 1.00 72.56 164 PRO A CA 1
ATOM 1228 C C . PRO A 1 164 ? -19.889 15.267 22.153 1.00 72.56 164 PRO A C 1
ATOM 1230 O O . PRO A 1 164 ? -19.098 14.911 21.284 1.00 72.56 164 PRO A O 1
ATOM 1233 N N . LYS A 1 165 ? -19.540 15.424 23.435 1.00 84.25 165 LYS A N 1
ATOM 1234 C CA . LYS A 1 165 ? -18.208 15.151 24.000 1.00 84.25 165 LYS A CA 1
ATOM 1235 C C . LYS A 1 165 ? -17.906 13.664 24.216 1.00 84.25 165 LYS A C 1
ATOM 1237 O O . LYS A 1 165 ? -16.810 13.320 24.650 1.00 84.25 165 LYS A O 1
ATOM 1242 N N . VAL A 1 166 ? -18.881 12.775 24.004 1.00 85.44 166 VAL A N 1
ATOM 1243 C CA . VAL A 1 166 ? -18.717 11.326 24.182 1.00 85.44 166 VAL A CA 1
ATOM 1244 C C . VAL A 1 166 ? -18.499 10.666 22.824 1.00 85.44 166 VAL A C 1
ATOM 1246 O O . VAL A 1 166 ? -19.352 10.704 21.939 1.00 85.44 166 VAL A O 1
ATOM 1249 N N . ALA A 1 167 ? -17.356 10.008 22.659 1.00 83.94 167 ALA A N 1
ATOM 1250 C CA . ALA A 1 167 ? -16.979 9.317 21.434 1.00 83.94 167 ALA A CA 1
ATOM 1251 C C . ALA A 1 167 ? -16.581 7.863 21.716 1.00 83.94 167 ALA A C 1
ATOM 1253 O O . ALA A 1 167 ? -15.879 7.567 22.669 1.00 83.94 167 ALA A O 1
ATOM 1254 N N . TYR A 1 168 ? -16.954 6.927 20.841 1.00 81.25 168 TYR A N 1
ATOM 1255 C CA . TYR A 1 168 ? -16.615 5.495 20.995 1.00 81.25 168 TYR A CA 1
ATOM 1256 C C . TYR A 1 168 ? -15.420 5.052 20.145 1.00 81.25 168 TYR A C 1
ATOM 1258 O O . TYR A 1 168 ? -15.255 3.877 19.813 1.00 81.25 168 TYR A O 1
ATOM 1266 N N . SER A 1 169 ? -14.638 6.014 19.672 1.00 78.25 169 SER A N 1
ATOM 1267 C CA . SER A 1 169 ? -13.460 5.767 18.850 1.00 78.25 169 SER A CA 1
ATOM 1268 C C . SER A 1 169 ? -12.577 7.001 18.836 1.00 78.25 169 SER A C 1
ATOM 1270 O O . SER A 1 169 ? -13.071 8.098 18.589 1.00 78.25 169 SER A O 1
ATOM 1272 N N . LEU A 1 170 ? -11.273 6.799 19.014 1.00 77.00 170 LEU A N 1
ATOM 1273 C CA . LEU A 1 170 ? -10.261 7.815 18.760 1.00 77.00 170 LEU A CA 1
ATOM 1274 C C . LEU A 1 170 ? -9.662 7.564 17.381 1.00 77.00 170 LEU A C 1
ATOM 1276 O O . LEU A 1 170 ? -9.208 6.461 17.088 1.00 77.00 170 LEU A O 1
ATOM 1280 N N . ILE A 1 171 ? -9.689 8.581 16.527 1.00 63.75 171 ILE A N 1
ATOM 1281 C CA . ILE A 1 171 ? -9.269 8.441 15.126 1.00 63.75 171 ILE A CA 1
ATOM 1282 C C . ILE A 1 171 ? -7.982 9.204 14.849 1.00 63.75 171 ILE A C 1
ATOM 1284 O O . ILE A 1 171 ? -7.241 8.850 13.941 1.00 63.75 171 ILE A O 1
ATOM 1288 N N . ASP A 1 172 ? -7.763 10.300 15.563 1.00 72.25 172 ASP A N 1
ATOM 1289 C CA . ASP A 1 172 ? -6.514 11.046 15.559 1.00 72.25 172 ASP A CA 1
ATOM 1290 C C . ASP A 1 172 ? -6.371 11.738 16.914 1.00 72.25 172 ASP A C 1
ATOM 1292 O O . ASP A 1 172 ? -7.262 12.483 17.318 1.00 72.25 172 ASP A O 1
ATOM 1296 N N . ALA A 1 173 ? -5.276 11.461 17.614 1.00 81.44 173 ALA A N 1
ATOM 1297 C CA . ALA A 1 173 ? -4.998 12.088 18.895 1.00 81.44 173 ALA A CA 1
ATOM 1298 C C . ALA A 1 173 ? -4.578 13.554 18.731 1.00 81.44 173 ALA A C 1
ATOM 1300 O O . ALA A 1 173 ? -4.932 14.369 19.574 1.00 81.44 173 ALA A O 1
ATOM 1301 N N . GLN A 1 174 ? -3.897 13.910 17.633 1.00 79.88 174 GLN A N 1
ATOM 1302 C CA . GLN A 1 174 ? -3.299 15.240 17.423 1.00 79.88 174 GLN A CA 1
ATOM 1303 C C . GLN A 1 174 ? -4.323 16.375 17.383 1.00 79.88 174 GLN A C 1
ATOM 1305 O O . GLN A 1 174 ? -3.996 17.526 17.676 1.00 79.88 174 GLN A O 1
ATOM 1310 N N . SER A 1 175 ? -5.570 16.037 17.058 1.00 77.81 175 SER A N 1
ATOM 1311 C CA . SER A 1 175 ? -6.718 16.944 17.065 1.00 77.81 175 SER A CA 1
ATOM 1312 C C . SER A 1 175 ? -7.134 17.409 18.474 1.00 77.81 175 SER A C 1
ATOM 1314 O O . SER A 1 175 ? -7.960 18.313 18.593 1.00 77.81 175 SER A O 1
ATOM 1316 N N . TYR A 1 176 ? -6.575 16.821 19.537 1.00 83.62 176 TYR A N 1
ATOM 1317 C CA . TYR A 1 176 ? -6.906 17.116 20.931 1.00 83.62 176 TYR A CA 1
ATOM 1318 C C . TYR A 1 176 ? -5.668 17.638 21.665 1.00 83.62 176 TYR A C 1
ATOM 1320 O O . TYR A 1 176 ? -4.704 16.902 21.856 1.00 83.62 176 TYR A O 1
ATOM 1328 N N . GLN A 1 177 ? -5.697 18.907 22.075 1.00 90.69 177 GLN A N 1
ATOM 1329 C CA . GLN A 1 177 ? -4.623 19.574 22.822 1.00 90.69 177 GLN A CA 1
ATOM 1330 C C . GLN A 1 177 ? -5.225 20.461 23.912 1.00 90.69 177 GLN A C 1
ATOM 1332 O O . GLN A 1 177 ? -6.280 21.066 23.696 1.00 90.69 177 GLN A O 1
ATOM 1337 N N . GLY A 1 178 ? -4.557 20.561 25.062 1.00 93.38 178 GLY A N 1
ATOM 1338 C CA . GLY A 1 178 ? -5.035 21.373 26.183 1.00 93.38 178 GLY A CA 1
ATOM 1339 C C . GLY A 1 178 ? -6.362 20.900 26.792 1.00 93.38 178 GLY A C 1
ATOM 1340 O O . GLY A 1 178 ? -7.104 21.732 27.311 1.00 93.38 178 GLY A O 1
ATOM 1341 N N . ARG A 1 179 ? -6.729 19.617 26.654 1.00 94.88 179 ARG A N 1
ATOM 1342 C CA . ARG A 1 179 ? -8.035 19.079 27.083 1.00 94.88 179 ARG A CA 1
ATOM 1343 C C . ARG A 1 179 ? -7.916 18.161 28.296 1.00 94.88 179 ARG A C 1
ATOM 1345 O O . ARG A 1 179 ? -6.958 17.401 28.404 1.00 94.88 179 ARG A O 1
ATOM 1352 N N . ARG A 1 180 ? -8.948 18.155 29.144 1.00 97.12 180 ARG A N 1
ATOM 1353 C CA . ARG A 1 180 ? -9.155 17.147 30.197 1.00 97.12 180 ARG A CA 1
ATOM 1354 C C . ARG A 1 180 ? -9.953 15.988 29.623 1.00 97.12 180 ARG A C 1
ATOM 1356 O O . ARG A 1 180 ? -11.129 16.146 29.284 1.00 97.12 180 ARG A O 1
ATOM 1363 N N . ILE A 1 181 ? -9.323 14.834 29.479 1.00 97.62 181 ILE A N 1
ATOM 1364 C CA . ILE A 1 181 ? -9.863 13.720 28.706 1.00 97.62 181 ILE A CA 1
ATOM 1365 C C . ILE A 1 181 ? -10.015 12.491 29.592 1.00 97.62 181 ILE A C 1
ATOM 1367 O O . ILE A 1 181 ? -9.083 12.076 30.277 1.00 97.62 181 ILE A O 1
ATOM 1371 N N . LEU A 1 182 ? -11.191 11.872 29.529 1.00 97.75 182 LEU A N 1
ATOM 1372 C CA . LEU A 1 182 ? -11.463 10.592 30.163 1.00 97.75 182 LEU A CA 1
ATOM 1373 C C . LEU A 1 182 ? -11.486 9.492 29.104 1.00 97.75 182 LEU A C 1
ATOM 1375 O O . LEU A 1 182 ? -12.288 9.533 28.175 1.00 97.75 182 LEU A O 1
ATOM 1379 N N . VAL A 1 183 ? -10.652 8.471 29.264 1.00 97.19 183 VAL A N 1
ATOM 1380 C CA . VAL A 1 183 ? -10.674 7.258 28.443 1.00 97.19 183 VAL A CA 1
ATOM 1381 C C . VAL A 1 183 ? -11.260 6.115 29.269 1.00 97.19 183 VAL A C 1
ATOM 1383 O O . VAL A 1 183 ? -10.763 5.810 30.345 1.00 97.19 183 VAL A O 1
ATOM 1386 N N . VAL A 1 184 ? -12.314 5.462 28.783 1.00 96.12 184 VAL A N 1
ATOM 1387 C CA . VAL A 1 184 ? -13.001 4.367 29.482 1.00 96.12 184 VAL A CA 1
ATOM 1388 C C . VAL A 1 184 ? -12.698 3.040 28.796 1.00 96.12 184 VAL A C 1
ATOM 1390 O O . VAL A 1 184 ? -13.121 2.814 27.663 1.00 96.12 184 VAL A O 1
ATOM 1393 N N . GLY A 1 185 ? -12.007 2.129 29.478 1.00 92.19 185 GLY A N 1
ATOM 1394 C CA . GLY A 1 185 ? -11.676 0.799 28.956 1.00 92.19 185 GLY A CA 1
ATOM 1395 C C . GLY A 1 185 ? -10.291 0.314 29.382 1.00 92.19 185 GLY A C 1
ATOM 1396 O O . GLY A 1 185 ? -9.469 1.086 29.852 1.00 92.19 185 GLY A O 1
ATOM 1397 N N . GLY A 1 186 ? -10.023 -0.985 29.211 1.00 88.12 186 GLY A N 1
ATOM 1398 C CA . GLY A 1 186 ? -8.749 -1.601 29.623 1.00 88.12 186 GLY A CA 1
ATOM 1399 C C . GLY A 1 186 ? -8.194 -2.641 28.651 1.00 88.12 186 GLY A C 1
ATOM 1400 O O . GLY A 1 186 ? -7.469 -3.541 29.064 1.00 88.12 186 GLY A O 1
ATOM 1401 N N . GLY A 1 187 ? -8.593 -2.572 27.378 1.00 84.88 187 GLY A N 1
ATOM 1402 C CA . GLY A 1 187 ? -7.989 -3.353 26.290 1.00 84.88 187 GLY A CA 1
ATOM 1403 C C . GLY A 1 187 ? -6.982 -2.523 25.491 1.00 84.88 187 GLY A C 1
ATOM 1404 O O . GLY A 1 187 ? -6.925 -1.307 25.667 1.00 84.88 187 GLY A O 1
ATOM 1405 N N . ASP A 1 188 ? -6.242 -3.156 24.574 1.00 81.69 188 ASP A N 1
ATOM 1406 C CA . ASP A 1 188 ? -5.177 -2.497 23.796 1.00 81.69 188 ASP A CA 1
ATOM 1407 C C . ASP A 1 188 ? -5.634 -1.189 23.125 1.00 81.69 188 ASP A C 1
ATOM 1409 O O . ASP A 1 188 ? -4.934 -0.188 23.217 1.00 81.69 188 ASP A O 1
ATOM 1413 N N . SER A 1 189 ? -6.841 -1.143 22.544 1.00 82.81 189 SER A N 1
ATOM 1414 C CA . SER A 1 189 ? -7.366 0.076 21.905 1.00 82.81 189 SER A CA 1
ATOM 1415 C C . SER A 1 189 ? -7.556 1.249 22.871 1.00 82.81 189 SER A C 1
ATOM 1417 O O . SER A 1 189 ? -7.342 2.393 22.484 1.00 82.81 189 SER A O 1
ATOM 1419 N N . ALA A 1 190 ? -7.950 0.979 24.120 1.00 90.94 190 ALA A N 1
ATOM 1420 C CA . ALA A 1 190 ? -8.105 2.018 25.138 1.00 90.94 190 ALA A CA 1
ATOM 1421 C C . ALA A 1 190 ? -6.736 2.573 25.556 1.00 90.94 190 ALA A C 1
ATOM 1423 O O . ALA A 1 190 ? -6.566 3.780 25.696 1.00 90.94 190 ALA A O 1
ATOM 1424 N N . ILE A 1 191 ? -5.751 1.682 25.699 1.00 90.94 191 ILE A N 1
ATOM 1425 C CA . ILE A 1 191 ? -4.381 2.023 26.088 1.00 90.94 191 ILE A CA 1
ATOM 1426 C C . ILE A 1 191 ? -3.675 2.826 24.996 1.00 90.94 191 ILE A C 1
ATOM 1428 O O . ILE A 1 191 ? -3.098 3.873 25.278 1.00 90.94 191 ILE A O 1
ATOM 1432 N N . GLU A 1 192 ? -3.763 2.378 23.744 1.00 87.69 192 GLU A N 1
ATOM 1433 C CA . GLU A 1 192 ? -3.200 3.091 22.594 1.00 87.69 192 GLU A CA 1
ATOM 1434 C C . GLU A 1 192 ? -3.808 4.489 22.452 1.00 87.69 192 GLU A C 1
ATOM 1436 O O . GLU A 1 192 ? -3.081 5.451 22.199 1.00 87.69 192 GLU A O 1
ATOM 1441 N N . ALA A 1 193 ? -5.119 4.618 22.680 1.00 89.31 193 ALA A N 1
ATOM 1442 C CA . ALA A 1 193 ? -5.796 5.904 22.663 1.00 89.31 193 ALA A CA 1
ATOM 1443 C C . ALA A 1 193 ? -5.335 6.826 23.798 1.00 89.31 193 ALA A C 1
ATOM 1445 O O . ALA A 1 193 ? -5.009 7.982 23.543 1.00 89.31 193 ALA A O 1
ATOM 1446 N N . ALA A 1 194 ? -5.266 6.320 25.032 1.00 95.62 194 ALA A N 1
ATOM 1447 C CA . ALA A 1 194 ? -4.829 7.108 26.179 1.00 95.62 194 ALA A CA 1
ATOM 1448 C C . ALA A 1 194 ? -3.381 7.593 26.033 1.00 95.62 194 ALA A C 1
ATOM 1450 O O . ALA A 1 194 ? -3.121 8.771 26.254 1.00 95.62 194 ALA A O 1
ATOM 1451 N N . ILE A 1 195 ? -2.464 6.729 25.584 1.00 93.38 195 ILE A N 1
ATOM 1452 C CA . ILE A 1 195 ? -1.067 7.108 25.316 1.00 93.38 195 ILE A CA 1
ATOM 1453 C C . ILE A 1 195 ? -0.998 8.162 24.212 1.00 93.38 195 ILE A C 1
ATOM 1455 O O . ILE A 1 195 ? -0.374 9.200 24.403 1.00 93.38 195 ILE A O 1
ATOM 1459 N N . GLY A 1 196 ? -1.674 7.936 23.081 1.00 90.19 196 GLY A N 1
ATOM 1460 C CA . GLY A 1 196 ? -1.651 8.886 21.969 1.00 90.19 196 GLY A CA 1
ATOM 1461 C C . GLY A 1 196 ? -2.184 10.267 22.359 1.00 90.19 196 GLY A C 1
ATOM 1462 O O . GLY A 1 196 ? -1.635 11.277 21.921 1.00 90.19 196 GLY A O 1
ATOM 1463 N N . LEU A 1 197 ? -3.225 10.318 23.196 1.00 93.88 197 LEU A N 1
ATOM 1464 C CA . LEU A 1 197 ? -3.787 11.563 23.728 1.00 93.88 197 LEU A CA 1
ATOM 1465 C C . LEU A 1 197 ? -2.867 12.227 24.757 1.00 93.88 197 LEU A C 1
ATOM 1467 O O . LEU A 1 197 ? -2.750 13.449 24.738 1.00 93.88 197 LEU A O 1
ATOM 1471 N N . ALA A 1 198 ? -2.204 11.451 25.615 1.00 94.31 198 ALA A N 1
ATOM 1472 C CA . ALA A 1 198 ? -1.275 11.965 26.623 1.00 94.31 198 ALA A CA 1
ATOM 1473 C C . ALA A 1 198 ? 0.032 12.499 26.015 1.00 94.31 198 ALA A C 1
ATOM 1475 O O . ALA A 1 198 ? 0.659 13.392 26.574 1.00 94.31 198 ALA A O 1
ATOM 1476 N N . GLU A 1 199 ? 0.433 11.990 24.847 1.00 93.00 199 GLU A N 1
ATOM 1477 C CA . GLU A 1 199 ? 1.569 12.517 24.081 1.00 93.00 199 GLU A CA 1
ATOM 1478 C C . GLU A 1 199 ? 1.286 13.905 23.472 1.00 93.00 199 GLU A C 1
ATOM 1480 O O . GLU A 1 199 ? 2.220 14.572 23.020 1.00 93.00 199 GLU A O 1
ATOM 1485 N N . GLN A 1 200 ? 0.027 14.364 23.445 1.00 94.25 200 GLN A N 1
ATOM 1486 C CA . GLN A 1 200 ? -0.305 15.675 22.889 1.00 94.25 200 GLN A CA 1
ATOM 1487 C C . GLN A 1 200 ? -0.110 16.811 23.905 1.00 94.25 200 GLN A C 1
ATOM 1489 O O . GLN A 1 200 ? -0.412 16.647 25.090 1.00 94.25 200 GLN A O 1
ATOM 1494 N N . PRO A 1 201 ? 0.328 18.001 23.454 1.00 91.38 201 PRO A N 1
ATOM 1495 C CA . PRO A 1 201 ? 0.603 19.122 24.346 1.00 91.38 201 PRO A CA 1
ATOM 1496 C C . PRO A 1 201 ? -0.595 19.530 25.215 1.00 91.38 201 PRO A C 1
ATOM 1498 O O . PRO A 1 201 ? -1.685 19.814 24.715 1.00 91.38 201 PRO A O 1
ATOM 1501 N N . GLY A 1 202 ? -0.363 19.616 26.527 1.00 91.38 202 GLY A N 1
ATOM 1502 C CA . GLY A 1 202 ? -1.305 20.184 27.497 1.00 91.38 202 GLY A CA 1
ATOM 1503 C C . GLY A 1 202 ? -2.527 19.322 27.822 1.00 91.38 202 GLY A C 1
ATOM 1504 O O . GLY A 1 202 ? -3.418 19.811 28.511 1.00 91.38 202 GLY A O 1
ATOM 1505 N N . ASN A 1 203 ? -2.604 18.082 27.335 1.00 96.38 203 ASN A N 1
ATOM 1506 C CA . ASN A 1 203 ? -3.697 17.187 27.704 1.00 96.38 203 ASN A CA 1
ATOM 1507 C C . ASN A 1 203 ? -3.508 16.617 29.114 1.00 96.38 203 ASN A C 1
ATOM 1509 O O . ASN A 1 203 ? -2.411 16.208 29.486 1.00 96.38 203 ASN A O 1
ATOM 1513 N N . ASP A 1 204 ? -4.609 16.539 29.854 1.00 96.50 204 ASP A N 1
ATOM 1514 C CA . ASP A 1 204 ? -4.716 15.831 31.128 1.00 96.50 204 ASP A CA 1
ATOM 1515 C C . ASP A 1 204 ? -5.583 14.589 30.908 1.00 96.50 204 ASP A C 1
ATOM 1517 O O . ASP A 1 204 ? -6.787 14.696 30.658 1.00 96.50 204 ASP A O 1
ATOM 1521 N N . VAL A 1 205 ? -4.961 13.408 30.908 1.00 97.81 205 VAL A N 1
ATOM 1522 C CA . VAL A 1 205 ? -5.615 12.155 30.519 1.00 97.81 205 VAL A CA 1
ATOM 1523 C C . VAL A 1 205 ? -5.821 11.264 31.735 1.00 97.81 205 VAL A C 1
ATOM 1525 O O . VAL A 1 205 ? -4.873 10.802 32.368 1.00 97.81 205 VAL A O 1
ATOM 1528 N N . THR A 1 206 ? -7.083 10.945 32.010 1.00 97.88 206 THR A N 1
ATOM 1529 C CA . THR A 1 206 ? -7.476 9.936 32.995 1.00 97.88 206 THR A CA 1
ATOM 1530 C C . THR A 1 206 ? -7.996 8.693 32.279 1.00 97.88 206 THR A C 1
ATOM 1532 O O . THR A 1 206 ? -8.863 8.793 31.411 1.00 97.88 206 THR A O 1
ATOM 1535 N N . LEU A 1 207 ? -7.506 7.509 32.644 1.00 97.25 207 LEU A N 1
ATOM 1536 C CA . LEU A 1 207 ? -8.018 6.230 32.155 1.00 97.25 207 LEU A CA 1
ATOM 1537 C C . LEU A 1 207 ? -8.808 5.525 33.261 1.00 97.25 207 LEU A C 1
ATOM 1539 O O . LEU A 1 207 ? -8.257 5.151 34.292 1.00 97.25 207 LEU A O 1
ATOM 1543 N N . SER A 1 208 ? -10.103 5.328 33.023 1.00 96.44 208 SER A N 1
ATOM 1544 C CA . SER A 1 208 ? -11.018 4.601 33.900 1.00 96.44 208 SER A CA 1
ATOM 1545 C C . SER A 1 208 ? -11.184 3.163 33.426 1.00 96.44 208 SER A C 1
ATOM 1547 O O . SER A 1 208 ? -11.558 2.895 32.277 1.00 96.44 208 SER A O 1
ATOM 1549 N N . TYR A 1 209 ? -10.937 2.215 34.328 1.00 94.56 209 TYR A N 1
ATOM 1550 C CA . TYR A 1 209 ? -11.130 0.802 34.059 1.00 94.56 209 TYR A CA 1
ATOM 1551 C C . TYR A 1 209 ? -11.741 0.064 35.249 1.00 94.56 209 TYR A C 1
ATOM 1553 O O . TYR A 1 209 ? -11.242 0.101 36.362 1.00 94.56 209 TYR A O 1
ATOM 1561 N N . ARG A 1 210 ? -12.813 -0.688 34.984 1.00 88.12 210 ARG A N 1
ATOM 1562 C CA . ARG A 1 210 ? -13.642 -1.346 36.009 1.00 88.12 210 ARG A CA 1
ATOM 1563 C C . ARG A 1 210 ? -13.001 -2.508 36.774 1.00 88.12 210 ARG A C 1
ATOM 1565 O O . ARG A 1 210 ? -13.644 -3.040 37.669 1.00 88.12 210 ARG A O 1
ATOM 1572 N N . LYS A 1 211 ? -11.832 -3.006 36.360 1.00 87.88 211 LYS A N 1
ATOM 1573 C CA . LYS A 1 211 ? -11.150 -4.131 37.029 1.00 87.88 211 LYS A CA 1
ATOM 1574 C C . LYS A 1 211 ? -9.944 -3.617 37.810 1.00 87.88 211 LYS A C 1
ATOM 1576 O O . LYS A 1 211 ? -9.460 -2.537 37.504 1.00 87.88 211 LYS A O 1
ATOM 1581 N N . HIS A 1 212 ? -9.435 -4.421 38.740 1.00 86.88 212 HIS A N 1
ATOM 1582 C CA . HIS A 1 212 ? -8.262 -4.086 39.558 1.00 86.88 212 HIS A CA 1
ATOM 1583 C C . HIS A 1 212 ? -6.923 -4.133 38.800 1.00 86.88 212 HIS A C 1
ATOM 1585 O O . HIS A 1 212 ? -5.935 -3.586 39.268 1.00 86.88 212 HIS A O 1
ATOM 1591 N N . ALA A 1 213 ? -6.869 -4.803 37.644 1.00 82.12 213 ALA A N 1
ATOM 1592 C CA . ALA A 1 213 ? -5.664 -4.918 36.826 1.00 82.12 213 ALA A CA 1
ATOM 1593 C C . ALA A 1 213 ? -6.004 -5.200 35.356 1.00 82.12 213 ALA A C 1
ATOM 1595 O O . ALA A 1 213 ? -7.106 -5.659 35.024 1.00 82.12 213 ALA A O 1
ATOM 1596 N N . PHE A 1 214 ? -5.047 -4.959 34.459 1.00 85.44 214 PHE A N 1
ATOM 1597 C CA . PHE A 1 214 ? -5.134 -5.357 33.055 1.00 85.44 214 PHE A CA 1
ATOM 1598 C C . PHE A 1 214 ? -4.825 -6.856 32.887 1.00 85.44 214 PHE A C 1
ATOM 1600 O O . PHE A 1 214 ? -3.862 -7.358 33.448 1.00 85.44 214 PHE A O 1
ATOM 1607 N N . PHE A 1 215 ? -5.624 -7.582 32.094 1.00 62.84 215 PHE A N 1
ATOM 1608 C CA . PHE A 1 215 ? -5.516 -9.053 31.974 1.00 62.84 215 PHE A CA 1
ATOM 1609 C C . PHE A 1 215 ? -5.154 -9.561 30.571 1.00 62.84 215 PHE A C 1
ATOM 1611 O O . PHE A 1 215 ? -4.872 -10.741 30.400 1.00 62.84 215 PHE A O 1
ATOM 1618 N N . ARG A 1 216 ? -5.251 -8.712 29.542 1.00 66.19 216 ARG A N 1
ATOM 1619 C CA . ARG A 1 216 ? -5.114 -9.101 28.125 1.00 66.19 216 ARG A CA 1
ATOM 1620 C C . ARG A 1 216 ? -4.469 -7.985 27.301 1.00 66.19 216 ARG A C 1
ATOM 1622 O O . ARG A 1 216 ? -4.999 -7.613 26.261 1.00 66.19 216 ARG A O 1
ATOM 1629 N N . LEU A 1 217 ? -3.386 -7.400 27.807 1.00 74.12 217 LEU A N 1
ATOM 1630 C CA . LEU A 1 217 ? -2.620 -6.401 27.062 1.00 74.12 217 LEU A CA 1
ATOM 1631 C C . LEU A 1 217 ? -1.430 -7.050 26.374 1.00 74.12 217 LEU A C 1
ATOM 1633 O O . LEU A 1 217 ? -0.768 -7.920 26.943 1.00 74.12 217 LEU A O 1
ATOM 1637 N N . LYS A 1 218 ? -1.119 -6.580 25.167 1.00 78.44 218 LYS A N 1
ATOM 1638 C CA . LYS A 1 218 ? 0.157 -6.901 24.527 1.00 78.44 218 LYS A CA 1
ATOM 1639 C C . LYS A 1 218 ? 1.296 -6.355 25.388 1.00 78.44 218 LYS A C 1
ATOM 1641 O O . LYS A 1 218 ? 1.215 -5.222 25.860 1.00 78.44 218 LYS A O 1
ATOM 1646 N N . ALA A 1 219 ? 2.386 -7.113 25.522 1.00 78.38 219 ALA A N 1
ATOM 1647 C CA . ALA A 1 219 ? 3.522 -6.759 26.385 1.00 78.38 219 ALA A CA 1
ATOM 1648 C C . ALA A 1 219 ? 4.046 -5.329 26.144 1.00 78.38 219 ALA A C 1
ATOM 1650 O O . ALA A 1 219 ? 4.336 -4.592 27.082 1.00 78.38 219 ALA A O 1
ATOM 1651 N N . LYS A 1 220 ? 4.081 -4.895 24.877 1.00 79.94 220 LYS A N 1
ATOM 1652 C CA . LYS A 1 220 ? 4.474 -3.532 24.498 1.00 79.94 220 LYS A CA 1
ATOM 1653 C C . LYS A 1 220 ? 3.534 -2.455 25.052 1.00 79.94 220 LYS A C 1
ATOM 1655 O O . LYS A 1 220 ? 4.007 -1.406 25.475 1.00 79.94 220 LYS A O 1
ATOM 1660 N N . ASN A 1 221 ? 2.224 -2.689 25.015 1.00 80.25 221 ASN A N 1
ATOM 1661 C CA . ASN A 1 221 ? 1.233 -1.728 25.498 1.00 80.25 221 ASN A CA 1
ATOM 1662 C C . ASN A 1 221 ? 1.203 -1.692 27.028 1.00 80.25 221 ASN A C 1
ATOM 1664 O O . ASN A 1 221 ? 1.089 -0.605 27.583 1.00 80.25 221 ASN A O 1
ATOM 1668 N N . ALA A 1 222 ? 1.401 -2.839 27.689 1.00 83.12 222 ALA A N 1
ATOM 1669 C CA . ALA A 1 222 ? 1.584 -2.913 29.139 1.00 83.12 222 ALA A CA 1
ATOM 1670 C C . ALA A 1 222 ? 2.779 -2.055 29.596 1.00 83.12 222 ALA A C 1
ATOM 1672 O O . ALA A 1 222 ? 2.606 -1.105 30.350 1.00 83.12 222 ALA A O 1
ATOM 1673 N N . ALA A 1 223 ? 3.965 -2.276 29.017 1.00 87.25 223 ALA A N 1
ATOM 1674 C CA . ALA A 1 223 ? 5.157 -1.500 29.368 1.00 87.25 223 ALA A CA 1
ATOM 1675 C C . ALA A 1 223 ? 4.983 0.015 29.143 1.00 87.25 223 ALA A C 1
ATOM 1677 O O . ALA A 1 223 ? 5.479 0.827 29.922 1.00 87.25 223 ALA A O 1
ATOM 1678 N N . LYS A 1 224 ? 4.276 0.412 28.076 1.00 89.88 224 LYS A N 1
ATOM 1679 C CA . LYS A 1 224 ? 4.021 1.827 27.786 1.00 89.88 224 LYS A CA 1
ATOM 1680 C C . LYS A 1 224 ? 3.052 2.475 28.768 1.00 89.88 224 LYS A C 1
ATOM 1682 O O . LYS A 1 224 ? 3.304 3.608 29.167 1.00 89.88 224 LYS A O 1
ATOM 1687 N N . ILE A 1 225 ? 1.951 1.806 29.120 1.00 92.88 225 ILE A N 1
ATOM 1688 C CA . ILE A 1 225 ? 0.993 2.387 30.067 1.00 92.88 225 ILE A CA 1
ATOM 1689 C C . ILE A 1 225 ? 1.596 2.476 31.466 1.00 92.88 225 ILE A C 1
ATOM 1691 O O . ILE A 1 225 ? 1.413 3.495 32.124 1.00 92.88 225 ILE A O 1
ATOM 1695 N N . ASP A 1 226 ? 2.385 1.480 31.872 1.00 89.50 226 ASP A N 1
ATOM 1696 C CA . ASP A 1 226 ? 3.085 1.493 33.158 1.00 89.50 226 ASP A CA 1
ATOM 1697 C C . ASP A 1 226 ? 4.077 2.662 33.227 1.00 89.50 226 ASP A C 1
ATOM 1699 O O . ASP A 1 226 ? 4.099 3.405 34.208 1.00 89.50 226 ASP A O 1
ATOM 1703 N N . ALA A 1 227 ? 4.843 2.892 32.153 1.00 90.25 227 ALA A N 1
ATOM 1704 C CA . ALA A 1 227 ? 5.754 4.030 32.058 1.00 90.25 227 ALA A CA 1
ATOM 1705 C C . ALA A 1 227 ? 5.017 5.381 32.062 1.00 90.25 227 ALA A C 1
ATOM 1707 O O . ALA A 1 227 ? 5.435 6.300 32.764 1.00 90.25 227 ALA A O 1
ATOM 1708 N N . ALA A 1 228 ? 3.914 5.504 31.317 1.00 91.44 228 ALA A N 1
ATOM 1709 C CA . ALA A 1 228 ? 3.122 6.733 31.259 1.00 91.44 228 ALA A CA 1
ATOM 1710 C C . ALA A 1 228 ? 2.446 7.054 32.604 1.00 91.44 228 ALA A C 1
ATOM 1712 O O . ALA A 1 228 ? 2.379 8.217 33.001 1.00 91.44 228 ALA A O 1
ATOM 1713 N N . ALA A 1 229 ? 1.990 6.030 33.328 1.00 91.56 229 ALA A N 1
ATOM 1714 C CA . ALA A 1 229 ? 1.430 6.177 34.665 1.00 91.56 229 ALA A CA 1
ATOM 1715 C C . ALA A 1 229 ? 2.506 6.551 35.695 1.00 91.56 229 ALA A C 1
ATOM 1717 O O . ALA A 1 229 ? 2.325 7.504 36.451 1.00 91.56 229 ALA A O 1
ATOM 1718 N N . ALA A 1 230 ? 3.655 5.865 35.685 1.00 90.50 230 ALA A N 1
ATOM 1719 C CA . ALA A 1 230 ? 4.783 6.177 36.567 1.00 90.50 230 ALA A CA 1
ATOM 1720 C C . ALA A 1 230 ? 5.360 7.580 36.308 1.00 90.50 230 ALA A C 1
ATOM 1722 O O . ALA A 1 230 ? 5.785 8.259 37.240 1.00 90.50 230 ALA A O 1
ATOM 1723 N N . GLY A 1 231 ? 5.342 8.029 35.050 1.00 89.19 231 GLY A N 1
ATOM 1724 C CA . GLY A 1 231 ? 5.736 9.377 34.644 1.00 89.19 231 GLY A CA 1
ATOM 1725 C C . GLY A 1 231 ? 4.689 10.461 34.918 1.00 89.19 231 GLY A C 1
ATOM 1726 O O . GLY A 1 231 ? 4.937 11.618 34.593 1.00 89.19 231 GLY A O 1
ATOM 1727 N N . GLY A 1 232 ? 3.520 10.112 35.472 1.00 90.31 232 GLY A N 1
ATOM 1728 C CA . GLY A 1 232 ? 2.434 11.055 35.758 1.00 90.31 232 GLY A CA 1
ATOM 1729 C C . GLY A 1 232 ? 1.744 11.632 34.517 1.00 90.31 232 GLY A C 1
ATOM 1730 O O . GLY A 1 232 ? 1.003 12.602 34.633 1.00 90.31 232 GLY A O 1
ATOM 1731 N N . GLN A 1 233 ? 1.976 11.056 33.334 1.00 90.88 233 GLN A N 1
ATOM 1732 C CA . GLN A 1 233 ? 1.377 11.505 32.070 1.00 90.88 233 GLN A CA 1
ATOM 1733 C C . GLN A 1 233 ? -0.075 11.037 31.923 1.00 90.88 233 GLN A C 1
ATOM 1735 O O . GLN A 1 233 ? -0.858 11.659 31.210 1.00 90.88 233 GLN A O 1
ATOM 1740 N N . ILE A 1 234 ? -0.426 9.918 32.566 1.00 96.44 234 ILE A N 1
ATOM 1741 C CA . ILE A 1 234 ? -1.779 9.358 32.571 1.00 96.44 234 ILE A CA 1
ATOM 1742 C C . ILE A 1 234 ? -2.166 9.005 34.003 1.00 96.44 234 ILE A C 1
ATOM 1744 O O . ILE A 1 234 ? -1.469 8.240 34.673 1.00 96.44 234 ILE A O 1
ATOM 1748 N N . ARG A 1 235 ? -3.325 9.489 34.451 1.00 96.50 235 ARG A N 1
ATOM 1749 C CA . ARG A 1 235 ? -3.932 9.068 35.717 1.00 96.50 235 ARG A CA 1
ATOM 1750 C C . ARG A 1 235 ? -4.721 7.777 35.510 1.00 96.50 235 ARG A C 1
ATOM 1752 O O . ARG A 1 235 ? -5.722 7.767 34.798 1.00 96.50 235 ARG A O 1
ATOM 1759 N N . LEU A 1 236 ? -4.296 6.687 36.142 1.00 94.81 236 LEU A N 1
ATOM 1760 C CA . LEU A 1 236 ? -5.007 5.406 36.101 1.00 94.81 236 LEU A CA 1
ATOM 1761 C C . LEU A 1 236 ? -6.000 5.296 37.261 1.00 94.81 236 LEU A C 1
ATOM 1763 O O . LEU A 1 236 ? -5.615 5.434 38.418 1.00 94.81 236 LEU A O 1
ATOM 1767 N N . LEU A 1 237 ? -7.263 5.006 36.946 1.00 94.50 237 LEU A N 1
ATOM 1768 C CA . LEU A 1 237 ? -8.318 4.703 37.913 1.00 94.50 237 LEU A CA 1
ATOM 1769 C C . LEU A 1 237 ? -8.803 3.269 37.691 1.00 94.50 237 LEU A C 1
ATOM 1771 O O . LEU A 1 237 ? -9.663 3.013 36.839 1.00 94.50 237 LEU A O 1
ATOM 1775 N N . PHE A 1 238 ? -8.254 2.327 38.451 1.00 92.69 238 PHE A N 1
ATOM 1776 C CA . PHE A 1 238 ? -8.759 0.955 38.487 1.00 92.69 238 PHE A CA 1
ATOM 1777 C C . PHE A 1 238 ? -10.029 0.865 39.331 1.00 92.69 238 PHE A C 1
ATOM 1779 O O . PHE A 1 238 ? -10.360 1.780 40.071 1.00 92.69 238 PHE A O 1
ATOM 1786 N N . GLU A 1 239 ? -10.786 -0.216 39.159 1.00 91.81 239 GLU A N 1
ATOM 1787 C CA . GLU A 1 239 ? -12.052 -0.445 39.874 1.00 91.81 239 GLU A CA 1
ATOM 1788 C C . GLU A 1 239 ? -13.032 0.742 39.796 1.00 91.81 239 GLU A C 1
ATOM 1790 O O . GLU A 1 239 ? -13.877 0.940 40.668 1.00 91.81 239 GLU A O 1
ATOM 1795 N N . SER A 1 240 ? -12.950 1.511 38.704 1.00 95.19 240 SER A N 1
ATOM 1796 C CA . SER A 1 240 ? -13.773 2.697 38.489 1.00 95.19 240 SER A CA 1
ATOM 1797 C C . SER A 1 240 ? -14.900 2.461 37.488 1.00 95.19 240 SER A C 1
ATOM 1799 O O . SER A 1 240 ? -14.785 1.662 36.550 1.00 95.19 240 SER A O 1
ATOM 1801 N N . GLN A 1 241 ? -16.014 3.169 37.677 1.00 94.19 241 GLN A N 1
ATOM 1802 C CA . GLN A 1 241 ? -17.151 3.159 36.755 1.00 94.19 241 GLN A CA 1
ATOM 1803 C C . GLN A 1 241 ? -17.735 4.558 36.583 1.00 94.19 241 GLN A C 1
ATOM 1805 O O . GLN A 1 241 ? -18.069 5.219 37.563 1.00 94.19 241 GLN A O 1
ATOM 1810 N N . VAL A 1 242 ? -17.937 4.977 35.335 1.00 96.19 242 VAL A N 1
ATOM 1811 C CA . VAL A 1 242 ? -18.690 6.198 35.016 1.00 96.19 242 VAL A CA 1
ATOM 1812 C C . VAL A 1 242 ? -20.154 6.014 35.420 1.00 96.19 242 VAL A C 1
ATOM 1814 O O . VAL A 1 242 ? -20.738 4.964 35.150 1.00 96.19 242 VAL A O 1
ATOM 1817 N N . LYS A 1 243 ? -20.741 7.021 36.072 1.00 96.19 243 LYS A N 1
ATOM 1818 C CA . LYS A 1 243 ? -22.155 7.037 36.483 1.00 96.19 243 LYS A CA 1
ATOM 1819 C C . LYS A 1 243 ? -22.997 8.032 35.702 1.00 96.19 243 LYS A C 1
ATOM 1821 O O . LYS A 1 243 ? -24.163 7.748 35.461 1.00 96.19 243 LYS A O 1
ATOM 1826 N N . GLU A 1 244 ? -22.419 9.163 35.314 1.00 96.31 244 GLU A N 1
ATOM 1827 C CA . GLU A 1 244 ? -23.103 10.235 34.589 1.00 96.31 244 GLU A CA 1
ATOM 1828 C C . GLU A 1 244 ? -22.073 11.097 33.846 1.00 96.31 244 GLU A C 1
ATOM 1830 O O . GLU A 1 244 ? -20.988 11.354 34.376 1.00 96.31 244 GLU A O 1
ATOM 1835 N N . VAL A 1 245 ? -22.410 11.560 32.640 1.00 94.25 245 VAL A N 1
ATOM 1836 C CA . VAL A 1 245 ? -21.609 12.525 31.870 1.00 94.25 245 VAL A CA 1
ATOM 1837 C C . VAL A 1 245 ? -22.362 13.852 31.779 1.00 94.25 245 VAL A C 1
ATOM 1839 O O . VAL A 1 245 ? -23.537 13.881 31.428 1.00 94.25 245 VAL A O 1
ATOM 1842 N N . ARG A 1 246 ? -21.688 14.966 32.070 1.00 93.88 246 ARG A N 1
ATOM 1843 C CA . ARG A 1 246 ? -22.232 16.331 31.980 1.00 93.88 246 ARG A CA 1
ATOM 1844 C C . ARG A 1 246 ? -21.342 17.198 31.088 1.00 93.88 246 ARG A C 1
ATOM 1846 O O . ARG A 1 246 ? -20.217 16.821 30.755 1.00 93.88 246 ARG A O 1
ATOM 1853 N N . ASP A 1 247 ? -21.827 18.380 30.710 1.00 85.12 247 ASP A N 1
ATOM 1854 C CA . ASP A 1 247 ? -21.179 19.252 29.714 1.00 85.12 247 ASP A CA 1
ATOM 1855 C C . ASP A 1 247 ? -19.720 19.619 30.078 1.00 85.12 247 ASP A C 1
ATOM 1857 O O . ASP A 1 247 ? -18.844 19.595 29.218 1.00 85.12 247 ASP A O 1
ATOM 1861 N N . GLY A 1 248 ? -19.399 19.783 31.371 1.00 90.62 248 GLY A N 1
ATOM 1862 C CA . GLY A 1 248 ? -18.042 20.108 31.857 1.00 90.62 248 GLY A CA 1
ATOM 1863 C C . GLY A 1 248 ? -17.433 19.150 32.890 1.00 90.62 248 GLY A C 1
ATOM 1864 O O . GLY A 1 248 ? -16.330 19.399 33.379 1.00 90.62 248 GLY A O 1
ATOM 1865 N N . GLU A 1 249 ? -18.127 18.071 33.251 1.00 95.94 249 GLU A N 1
ATOM 1866 C CA . GLU A 1 249 ? -17.673 17.126 34.279 1.00 95.94 249 GLU A CA 1
ATOM 1867 C C . GLU A 1 249 ? -18.175 15.702 34.010 1.00 95.94 249 GLU A C 1
ATOM 1869 O O . GLU A 1 249 ? -19.130 15.492 33.259 1.00 95.94 249 GLU A O 1
ATOM 1874 N N . VAL A 1 250 ? -17.533 14.714 34.627 1.00 96.88 250 VAL A N 1
ATOM 1875 C CA . VAL A 1 250 ? -17.974 13.316 34.641 1.00 96.88 250 VAL A CA 1
ATOM 1876 C C . VAL A 1 250 ? -18.031 12.834 36.084 1.00 96.88 250 VAL A C 1
ATOM 1878 O O . VAL A 1 250 ? -17.062 12.989 36.826 1.00 96.88 250 VAL A O 1
ATOM 1881 N N . LEU A 1 251 ? -19.144 12.206 36.468 1.00 96.56 251 LEU A N 1
ATOM 1882 C CA . LEU A 1 251 ? -19.253 11.517 37.750 1.00 96.56 251 LEU A CA 1
ATOM 1883 C C . LEU A 1 251 ? -18.689 10.102 37.620 1.00 96.56 251 LEU A C 1
ATOM 1885 O O . LEU A 1 251 ? -19.214 9.278 36.861 1.00 96.56 251 LEU A O 1
ATOM 1889 N N . ILE A 1 252 ? -17.642 9.809 38.385 1.00 95.69 252 ILE A N 1
ATOM 1890 C CA . ILE A 1 252 ? -17.006 8.494 38.457 1.00 95.69 252 ILE A CA 1
ATOM 1891 C C . ILE A 1 252 ? -17.180 7.916 39.856 1.00 95.69 252 ILE A C 1
ATOM 1893 O O . ILE A 1 252 ? -16.996 8.595 40.860 1.00 95.69 252 ILE A O 1
ATOM 1897 N N . GLN A 1 253 ? -17.538 6.638 39.925 1.00 94.12 253 GLN A N 1
ATOM 1898 C CA . GLN A 1 253 ? -17.426 5.856 41.145 1.00 94.12 253 GLN A CA 1
ATOM 1899 C C . GLN A 1 253 ? -16.030 5.234 41.204 1.00 94.12 253 GLN A C 1
ATOM 1901 O O . GLN A 1 253 ? -15.680 4.484 40.294 1.00 94.12 253 GLN A O 1
ATOM 1906 N N . HIS A 1 254 ? -15.271 5.516 42.258 1.00 90.94 254 HIS A N 1
ATOM 1907 C CA . HIS A 1 254 ? -13.943 4.962 42.543 1.00 90.94 254 HIS A CA 1
ATOM 1908 C C . HIS A 1 254 ? -13.819 4.758 44.063 1.00 90.94 254 HIS A C 1
ATOM 1910 O O . HIS A 1 254 ? -14.305 5.585 44.835 1.00 90.94 254 HIS A O 1
ATOM 1916 N N . ASP A 1 255 ? -13.261 3.629 44.510 1.00 84.56 255 ASP A N 1
ATOM 1917 C CA . ASP A 1 255 ? -13.150 3.263 45.937 1.00 84.56 255 ASP A CA 1
ATOM 1918 C C . ASP A 1 255 ? -14.469 3.372 46.733 1.00 84.56 255 ASP A C 1
ATOM 1920 O O . ASP A 1 255 ? -14.520 3.807 47.886 1.00 84.56 255 ASP A O 1
ATOM 1924 N N . GLY A 1 256 ? -15.587 3.021 46.091 1.00 81.75 256 GLY A N 1
ATOM 1925 C CA . GLY A 1 256 ? -16.920 3.068 46.700 1.00 81.75 256 GLY A CA 1
ATOM 1926 C C . GLY A 1 256 ? -17.513 4.473 46.873 1.00 81.75 256 GLY A C 1
ATOM 1927 O O . GLY A 1 256 ? -18.659 4.584 47.309 1.00 81.75 256 GLY A O 1
ATOM 1928 N N . ARG A 1 257 ? -16.801 5.538 46.489 1.00 91.00 257 ARG A N 1
ATOM 1929 C CA . ARG A 1 257 ? -17.284 6.929 46.514 1.00 91.00 257 ARG A CA 1
ATOM 1930 C C . ARG A 1 257 ? -17.562 7.422 45.100 1.00 91.00 257 ARG A C 1
ATOM 1932 O O . ARG A 1 257 ? -16.926 6.977 44.153 1.00 91.00 257 ARG A O 1
ATOM 1939 N N . VAL A 1 258 ? -18.527 8.328 44.958 1.00 92.56 258 VAL A N 1
ATOM 1940 C CA . VAL A 1 258 ? -18.783 9.025 43.692 1.00 92.56 258 VAL A CA 1
ATOM 1941 C C . VAL A 1 258 ? -18.083 10.376 43.757 1.00 92.56 258 VAL A C 1
ATOM 1943 O O . VAL A 1 258 ? -18.387 11.183 44.633 1.00 92.56 258 VAL A O 1
ATOM 1946 N N . GLU A 1 259 ? -17.142 10.601 42.851 1.00 93.69 259 GLU A N 1
ATOM 1947 C CA . GLU A 1 259 ? -16.405 11.852 42.697 1.00 93.69 259 GLU A CA 1
ATOM 1948 C C . GLU A 1 259 ? -16.742 12.517 41.359 1.00 93.69 259 GLU A C 1
ATOM 1950 O O . GLU A 1 259 ? -17.063 11.842 40.378 1.00 93.69 259 GLU A O 1
ATOM 1955 N N . SER A 1 260 ? -16.683 13.851 41.328 1.00 95.00 260 SER A N 1
ATOM 1956 C CA . SER A 1 260 ? -16.799 14.613 40.086 1.00 95.00 260 SER A CA 1
ATOM 1957 C C . SER A 1 260 ? -15.417 14.960 39.555 1.00 95.00 260 SER A C 1
ATOM 1959 O O . SER A 1 260 ? -14.588 15.521 40.276 1.00 95.00 260 SER A O 1
ATOM 1961 N N . LEU A 1 261 ? -15.178 14.632 38.288 1.00 95.00 261 LEU A N 1
ATOM 1962 C CA . LEU A 1 261 ? -13.952 14.954 37.575 1.00 95.00 261 LEU A CA 1
ATOM 1963 C C . LEU A 1 261 ? -14.250 16.012 36.507 1.00 95.00 261 LEU A C 1
ATOM 1965 O O . LEU A 1 261 ? -15.069 15.754 35.620 1.00 95.00 261 LEU A O 1
ATOM 1969 N N . PRO A 1 262 ? -13.580 17.179 36.533 1.00 95.94 262 PRO A N 1
ATOM 1970 C CA . PRO A 1 262 ? -13.673 18.141 35.445 1.00 95.94 262 PRO A CA 1
ATOM 1971 C C . PRO A 1 262 ? -13.210 17.499 34.135 1.00 95.94 262 PRO A C 1
ATOM 1973 O O . PRO A 1 262 ? -12.143 16.888 34.077 1.00 95.94 262 PRO A O 1
ATOM 1976 N N . ASN A 1 263 ? -14.014 17.609 33.085 1.00 97.19 263 ASN A N 1
ATOM 1977 C CA . ASN A 1 263 ? -13.812 16.833 31.869 1.00 97.19 263 ASN A CA 1
ATOM 1978 C C . ASN A 1 263 ? -14.313 17.594 30.644 1.00 97.19 263 ASN A C 1
ATOM 1980 O O . ASN A 1 263 ? -15.410 18.146 30.672 1.00 97.19 263 ASN A O 1
ATOM 1984 N N . ASP A 1 264 ? -13.551 17.550 29.557 1.00 91.00 264 ASP A N 1
ATOM 1985 C CA . ASP A 1 264 ? -13.897 18.166 28.275 1.00 91.00 264 ASP A CA 1
ATOM 1986 C C . ASP A 1 264 ? -14.294 17.118 27.226 1.00 91.00 264 ASP A C 1
ATOM 1988 O O . ASP A 1 264 ? -15.191 17.381 26.435 1.00 91.00 264 ASP A O 1
ATOM 1992 N N . GLU A 1 265 ? -13.678 15.929 27.238 1.00 93.69 265 GLU A N 1
ATOM 1993 C CA . GLU A 1 265 ? -13.916 14.856 26.256 1.00 93.69 265 GLU A CA 1
ATOM 1994 C C . GLU A 1 265 ? -13.932 13.469 26.922 1.00 93.69 265 GLU A C 1
ATOM 1996 O O . GLU A 1 265 ? -13.139 13.191 27.829 1.00 93.69 265 GLU A O 1
ATOM 2001 N N . VAL A 1 266 ? -14.789 12.565 26.442 1.00 94.50 266 VAL A N 1
ATOM 2002 C CA . VAL A 1 266 ? -14.889 11.174 26.911 1.00 94.50 266 VAL A CA 1
ATOM 2003 C C . VAL A 1 266 ? -14.735 10.211 25.737 1.00 94.50 266 VAL A C 1
ATOM 2005 O O . VAL A 1 266 ? -15.553 10.200 24.821 1.00 94.50 266 VAL A O 1
ATOM 2008 N N . PHE A 1 267 ? -13.734 9.332 25.793 1.00 93.12 267 PHE A N 1
ATOM 2009 C CA . PHE A 1 267 ? -13.554 8.254 24.823 1.00 93.12 267 PHE A CA 1
ATOM 2010 C C . PHE A 1 267 ? -13.880 6.888 25.419 1.00 93.12 267 PHE A C 1
ATOM 2012 O O . PHE A 1 267 ? -13.220 6.428 26.346 1.00 93.12 267 PHE A O 1
ATOM 2019 N N . VAL A 1 268 ? -14.860 6.195 24.849 1.00 91.44 268 VAL A N 1
ATOM 2020 C CA . VAL A 1 268 ? -15.348 4.902 25.334 1.00 91.44 268 VAL A CA 1
ATOM 2021 C C . VAL A 1 268 ? -14.835 3.759 24.462 1.00 91.44 268 VAL A C 1
ATOM 2023 O O . VAL A 1 268 ? -15.255 3.569 23.322 1.00 91.44 268 VAL A O 1
ATOM 2026 N N . PHE A 1 269 ? -13.978 2.926 25.044 1.00 87.94 269 PHE A N 1
ATOM 2027 C CA . PHE A 1 269 ? -13.417 1.708 24.459 1.00 87.94 269 PHE A CA 1
ATOM 2028 C C . PHE A 1 269 ? -13.869 0.463 25.235 1.00 87.94 269 PHE A C 1
ATOM 2030 O O . PHE A 1 269 ? -13.071 -0.380 25.648 1.00 87.94 269 PHE A O 1
ATOM 2037 N N . ALA A 1 270 ? -15.184 0.317 25.405 1.00 81.12 270 ALA A N 1
ATOM 2038 C CA . ALA A 1 270 ? -15.804 -0.838 26.063 1.00 81.12 270 ALA A CA 1
ATOM 2039 C C . ALA A 1 270 ? -15.904 -2.095 25.161 1.00 81.12 270 ALA A C 1
ATOM 2041 O O . ALA A 1 270 ? -16.483 -3.111 25.558 1.00 81.12 270 ALA A O 1
ATOM 2042 N N . GLY A 1 271 ? -15.329 -2.036 23.954 1.00 70.38 271 GLY A N 1
ATOM 2043 C CA . GLY A 1 271 ? -15.437 -3.054 22.908 1.00 70.38 271 GLY A CA 1
ATOM 2044 C C . GLY A 1 271 ? -16.694 -2.898 22.045 1.00 70.38 271 GLY A C 1
ATOM 2045 O O . GLY A 1 271 ? -17.577 -2.092 22.332 1.00 70.38 271 GLY A O 1
ATOM 2046 N N . GLY A 1 272 ? -16.774 -3.678 20.967 1.00 64.12 272 GLY A N 1
ATOM 2047 C CA . GLY A 1 272 ? -17.952 -3.766 20.101 1.00 64.12 272 GLY A CA 1
ATOM 2048 C C . GLY A 1 272 ? -18.677 -5.098 20.268 1.00 64.12 272 GLY A C 1
ATOM 2049 O O . GLY A 1 272 ? -18.068 -6.114 20.613 1.00 64.12 272 GLY A O 1
ATOM 2050 N N . LEU A 1 273 ? -19.983 -5.104 20.021 1.00 59.94 273 LEU A N 1
ATOM 2051 C CA . LEU A 1 273 ? -20.706 -6.319 19.663 1.00 59.94 273 LEU A CA 1
ATOM 2052 C C . LEU A 1 273 ? -20.529 -6.502 18.157 1.00 59.94 273 LEU A C 1
ATOM 2054 O O . LEU A 1 273 ? -21.204 -5.863 17.348 1.00 59.94 273 LEU A O 1
ATOM 2058 N N . ALA A 1 274 ? -19.555 -7.325 17.782 1.00 58.84 274 ALA A N 1
ATOM 2059 C CA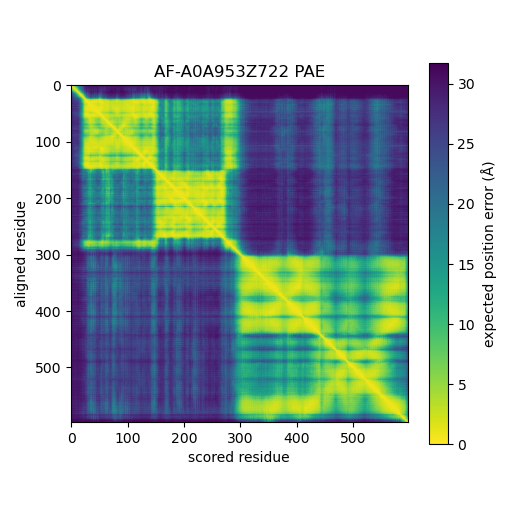 . ALA A 1 274 ? -19.463 -7.802 16.415 1.00 58.84 274 ALA A CA 1
ATOM 2060 C C . ALA A 1 274 ? -20.632 -8.771 16.166 1.00 58.84 274 ALA A C 1
ATOM 2062 O O . ALA A 1 274 ? -20.925 -9.595 17.037 1.00 58.84 274 ALA A O 1
ATOM 2063 N N . PRO A 1 275 ? -21.313 -8.692 15.013 1.00 67.31 275 PRO A N 1
ATOM 2064 C CA . PRO A 1 275 ? -22.503 -9.490 14.738 1.00 67.31 275 PRO A CA 1
ATOM 2065 C C . PRO A 1 275 ? -22.148 -10.943 14.373 1.00 67.31 275 PRO A C 1
ATOM 2067 O O . PRO A 1 275 ? -22.781 -11.509 13.495 1.00 67.31 275 PRO A O 1
ATOM 2070 N N . PHE A 1 276 ? -21.143 -11.554 15.014 1.00 69.12 276 PHE A N 1
ATOM 2071 C CA . PHE A 1 276 ? -20.677 -12.911 14.697 1.00 69.12 276 PHE A CA 1
ATOM 2072 C C . PHE A 1 276 ? -21.824 -13.915 14.733 1.00 69.12 276 PHE A C 1
ATOM 2074 O O . PHE A 1 276 ? -22.060 -14.566 13.730 1.00 69.12 276 PHE A O 1
ATOM 2081 N N . GLY A 1 277 ? -22.624 -13.914 15.806 1.00 73.12 277 GLY A N 1
ATOM 2082 C CA . GLY A 1 277 ? -23.789 -14.794 15.896 1.00 73.12 277 GLY A CA 1
ATOM 2083 C C . GLY A 1 277 ? -24.782 -14.585 14.748 1.00 73.12 277 GLY A C 1
ATOM 2084 O O . GLY A 1 277 ? -25.228 -15.554 14.156 1.00 73.12 277 GLY A O 1
ATOM 2085 N N . LEU A 1 278 ? -25.086 -13.339 14.367 1.00 78.31 278 LEU A N 1
ATOM 2086 C CA . LEU A 1 278 ? -25.969 -13.055 13.225 1.00 78.31 278 LEU A CA 1
ATOM 2087 C C . LEU A 1 278 ? -25.382 -13.578 11.904 1.00 78.31 278 LEU A C 1
ATOM 2089 O O . LEU A 1 278 ? -26.114 -14.119 11.081 1.00 78.31 278 LEU A O 1
ATOM 2093 N N . LEU A 1 279 ? -24.076 -13.400 11.697 1.00 82.44 279 LEU A N 1
ATOM 2094 C CA . LEU A 1 279 ? -23.380 -13.828 10.484 1.00 82.44 279 LEU A CA 1
ATOM 2095 C C . LEU A 1 279 ? -23.287 -15.360 10.410 1.00 82.44 279 LEU A C 1
ATOM 2097 O O . LEU A 1 279 ? -23.580 -15.929 9.364 1.00 82.44 279 LEU A O 1
ATOM 2101 N N . GLU A 1 280 ? -22.975 -16.024 11.520 1.00 81.56 280 GLU A N 1
ATOM 2102 C CA . GLU A 1 280 ? -22.964 -17.487 11.636 1.00 81.56 280 GLU A CA 1
ATOM 2103 C C . GLU A 1 280 ? -24.352 -18.076 11.363 1.00 81.56 280 GLU A C 1
ATOM 2105 O O . GLU A 1 280 ? -24.475 -18.998 10.560 1.00 81.56 280 GLU A O 1
ATOM 2110 N N . HIS A 1 281 ? -25.413 -17.501 11.944 1.00 79.75 281 HIS A N 1
ATOM 2111 C CA . HIS A 1 281 ? -26.794 -17.924 11.667 1.00 79.75 281 HIS A CA 1
ATOM 2112 C C . HIS A 1 281 ? -27.187 -17.703 10.199 1.00 79.75 281 HIS A C 1
ATOM 2114 O O . HIS A 1 281 ? -27.934 -18.499 9.639 1.00 79.75 281 HIS A O 1
ATOM 2120 N N . ALA A 1 282 ? -26.649 -16.665 9.553 1.00 80.62 282 ALA A N 1
ATOM 2121 C CA . ALA A 1 282 ? -26.815 -16.432 8.119 1.00 80.62 282 ALA A CA 1
ATOM 2122 C C . ALA A 1 282 ? -25.997 -17.402 7.235 1.00 80.62 282 ALA A C 1
ATOM 2124 O O . ALA A 1 282 ? -26.049 -17.298 6.008 1.00 80.62 282 ALA A O 1
ATOM 2125 N N . GLY A 1 283 ? -25.243 -18.333 7.832 1.00 77.69 283 GLY A N 1
ATOM 2126 C CA . GLY A 1 283 ? -24.427 -19.327 7.134 1.00 77.69 283 GLY A CA 1
ATOM 2127 C C . GLY A 1 283 ? -23.021 -18.849 6.762 1.00 77.69 283 GLY A C 1
ATOM 2128 O O . GLY A 1 283 ? -22.379 -19.458 5.909 1.00 77.69 283 GLY A O 1
ATOM 2129 N N . ILE A 1 284 ? -22.532 -17.757 7.358 1.00 80.25 284 ILE A N 1
ATOM 2130 C CA . ILE A 1 284 ? -21.175 -17.250 7.121 1.00 80.25 284 ILE A CA 1
ATOM 2131 C C . ILE A 1 284 ? -20.213 -17.940 8.085 1.00 80.25 284 ILE A C 1
ATOM 2133 O O . ILE A 1 284 ? -20.263 -17.717 9.294 1.00 80.25 284 ILE A O 1
ATOM 2137 N N . SER A 1 285 ? -19.310 -18.749 7.529 1.00 75.56 285 SER A N 1
ATOM 2138 C CA . SER A 1 285 ? -18.229 -19.376 8.287 1.00 75.56 285 SER A CA 1
ATOM 2139 C C . SER A 1 285 ? -17.078 -18.399 8.523 1.00 75.56 285 SER A C 1
ATOM 2141 O O . SER A 1 285 ? -16.664 -17.650 7.633 1.00 75.56 285 SER A O 1
ATOM 2143 N N . PHE A 1 286 ? -16.539 -18.429 9.739 1.00 69.25 286 PHE A N 1
ATOM 2144 C CA . PHE A 1 286 ? -15.301 -17.739 10.097 1.00 69.25 286 PHE A CA 1
ATOM 2145 C C . PHE A 1 286 ? -14.094 -18.678 10.106 1.00 69.25 286 PHE A C 1
ATOM 2147 O O . PHE A 1 286 ? -12.980 -18.201 10.361 1.00 69.25 286 PHE A O 1
ATOM 2154 N N . ASP A 1 287 ? -14.298 -19.966 9.801 1.00 69.00 287 ASP A N 1
ATOM 2155 C CA . ASP A 1 287 ? -13.221 -20.937 9.677 1.00 69.00 287 ASP A CA 1
ATOM 2156 C C . ASP A 1 287 ? -12.276 -20.499 8.542 1.00 69.00 287 ASP A C 1
ATOM 2158 O O . ASP A 1 287 ? -12.706 -20.294 7.403 1.00 69.00 287 ASP A O 1
ATOM 2162 N N . PRO A 1 288 ? -10.978 -20.299 8.824 1.00 54.88 288 PRO A N 1
ATOM 2163 C CA . PRO A 1 288 ? -9.990 -20.039 7.790 1.00 54.88 288 PRO A CA 1
ATOM 2164 C C . PRO A 1 288 ? -9.972 -21.081 6.662 1.00 54.88 288 PRO A C 1
ATOM 2166 O O . PRO A 1 288 ? -9.586 -20.713 5.556 1.00 54.88 288 PRO A O 1
ATOM 2169 N N . ALA A 1 289 ? -10.366 -22.333 6.921 1.00 63.47 289 ALA A N 1
ATOM 2170 C CA . ALA A 1 289 ? -10.445 -23.393 5.916 1.00 63.47 289 ALA A CA 1
ATOM 2171 C C . ALA A 1 289 ? -11.542 -23.143 4.865 1.00 63.47 289 ALA A C 1
ATOM 2173 O O . ALA A 1 289 ? -11.365 -23.504 3.704 1.00 63.47 289 ALA A O 1
ATOM 2174 N N . ASP A 1 290 ? -12.630 -22.471 5.255 1.00 57.69 290 ASP A N 1
ATOM 2175 C CA . ASP A 1 290 ? -13.754 -22.128 4.373 1.00 57.69 290 ASP A CA 1
ATOM 2176 C C . ASP A 1 290 ? -13.531 -20.817 3.611 1.00 57.69 290 ASP A C 1
ATOM 2178 O O . ASP A 1 290 ? -14.315 -20.446 2.730 1.00 57.69 290 ASP A O 1
ATOM 2182 N N . ARG A 1 291 ? -12.460 -20.078 3.930 1.00 56.47 291 ARG A N 1
ATOM 2183 C CA . ARG A 1 291 ? -12.089 -18.907 3.139 1.00 56.47 291 ARG A CA 1
ATOM 2184 C C . ARG A 1 291 ? -11.616 -19.413 1.782 1.00 56.47 291 ARG A C 1
ATOM 2186 O O . ARG A 1 291 ? -10.670 -20.203 1.748 1.00 56.47 291 ARG A O 1
ATOM 2193 N N . PRO A 1 292 ? -12.195 -18.944 0.660 1.00 53.28 292 PRO A N 1
ATOM 2194 C CA . PRO A 1 292 ? -11.604 -19.234 -0.634 1.00 53.28 292 PRO A CA 1
ATOM 2195 C C . PRO A 1 292 ? -10.136 -18.806 -0.555 1.00 53.28 292 PRO A C 1
ATOM 2197 O O . PRO A 1 292 ? -9.871 -17.709 -0.040 1.00 53.28 292 PRO A O 1
ATOM 2200 N N . PRO A 1 293 ? -9.185 -19.661 -0.978 1.00 48.12 293 PRO A N 1
ATOM 2201 C CA . PRO A 1 293 ? -7.778 -19.311 -0.930 1.00 48.12 293 PRO A CA 1
ATOM 2202 C C . PRO A 1 293 ? -7.657 -17.955 -1.600 1.00 48.12 293 PRO A C 1
ATOM 2204 O O . PRO A 1 293 ? -8.102 -17.800 -2.743 1.00 48.12 293 PRO A O 1
ATOM 2207 N N . VAL A 1 294 ? -7.145 -16.961 -0.859 1.00 45.69 294 VAL A N 1
ATOM 2208 C CA . VAL A 1 294 ? -6.859 -15.644 -1.423 1.00 45.69 294 VAL A CA 1
ATOM 2209 C C . VAL A 1 294 ? -5.970 -15.950 -2.599 1.00 45.69 294 VAL A C 1
ATOM 2211 O O . VAL A 1 294 ? -4.821 -16.343 -2.407 1.00 45.69 294 VAL A O 1
ATOM 2214 N N . THR A 1 295 ? -6.533 -15.883 -3.804 1.00 38.78 295 THR A N 1
ATOM 2215 C CA . THR A 1 295 ? -5.756 -16.113 -5.004 1.00 38.78 295 THR A CA 1
ATOM 2216 C C . THR A 1 295 ? -4.701 -15.034 -4.912 1.00 38.78 295 THR A C 1
ATOM 2218 O O . THR A 1 295 ? -5.082 -13.856 -4.910 1.00 38.78 295 THR A O 1
ATOM 2221 N N . PRO A 1 296 ? -3.411 -15.381 -4.728 1.00 37.03 296 PRO A N 1
ATOM 2222 C CA . PRO A 1 296 ? -2.386 -14.369 -4.794 1.00 37.03 296 PRO A CA 1
ATOM 2223 C C . PRO A 1 296 ? -2.660 -13.708 -6.128 1.00 37.03 296 PRO A C 1
ATOM 2225 O O . PRO A 1 296 ? -2.768 -14.409 -7.140 1.00 37.03 296 PRO A O 1
ATOM 2228 N N . LEU A 1 297 ? -2.906 -12.399 -6.130 1.00 40.97 297 LEU A N 1
ATOM 2229 C CA . LEU A 1 297 ? -2.914 -11.669 -7.379 1.00 40.97 297 LEU A CA 1
ATOM 2230 C C . LEU A 1 297 ? -1.491 -11.845 -7.877 1.00 40.97 297 LEU A C 1
ATOM 2232 O O . LEU A 1 297 ? -0.575 -11.169 -7.418 1.00 40.97 297 LEU A O 1
ATOM 2236 N N . VAL A 1 298 ? -1.304 -12.884 -8.699 1.00 36.84 298 VAL A N 1
ATOM 2237 C CA . VAL A 1 298 ? -0.063 -13.186 -9.381 1.00 36.84 298 VAL A CA 1
ATOM 2238 C C . VAL A 1 298 ? 0.242 -11.865 -10.033 1.00 36.84 298 VAL A C 1
ATOM 2240 O O . VAL A 1 298 ? -0.539 -11.432 -10.885 1.00 36.84 298 VAL A O 1
ATOM 2243 N N . ASP A 1 299 ? 1.282 -11.180 -9.539 1.00 42.62 299 ASP A N 1
ATOM 2244 C CA . ASP A 1 299 ? 1.786 -9.965 -10.157 1.00 42.62 299 ASP A CA 1
ATOM 2245 C C . ASP A 1 299 ? 1.958 -10.381 -11.604 1.00 42.62 299 ASP A C 1
ATOM 2247 O O . ASP A 1 299 ? 2.818 -11.211 -11.916 1.00 42.62 299 ASP A O 1
ATOM 2251 N N . GLN A 1 300 ? 1.027 -9.956 -12.463 1.00 42.25 300 GLN A N 1
ATOM 2252 C CA . GLN A 1 300 ? 1.115 -10.238 -13.876 1.00 42.25 300 GLN A CA 1
ATOM 2253 C C . GLN A 1 300 ? 2.328 -9.434 -14.269 1.00 42.25 300 GLN A C 1
ATOM 2255 O O . GLN A 1 300 ? 2.236 -8.215 -14.445 1.00 42.25 300 GLN A O 1
ATOM 2260 N N . GLY A 1 301 ? 3.482 -10.112 -14.215 1.00 46.72 301 GLY A N 1
ATOM 2261 C CA . GLY A 1 301 ? 4.782 -9.479 -14.175 1.00 46.72 301 GLY A CA 1
ATO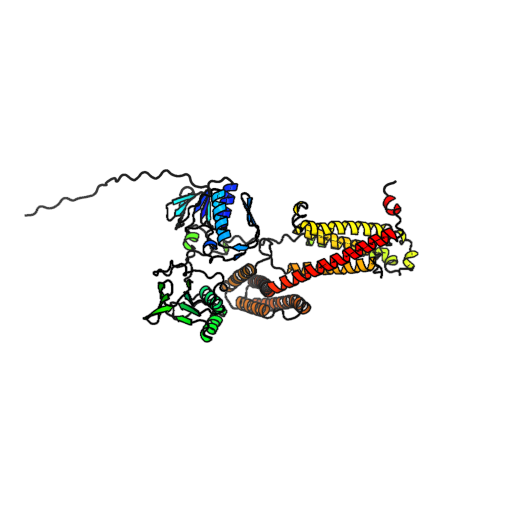M 2262 C C . GLY A 1 301 ? 4.788 -8.435 -15.262 1.00 46.72 301 GLY A C 1
ATOM 2263 O O . GLY A 1 301 ? 4.295 -8.712 -16.348 1.00 46.72 301 GLY A O 1
ATOM 2264 N N . THR A 1 302 ? 5.241 -7.233 -14.915 1.00 56.22 302 THR A N 1
ATOM 2265 C CA . THR A 1 302 ? 5.022 -5.940 -15.597 1.00 56.22 302 THR A CA 1
ATOM 2266 C C . THR A 1 302 ? 5.388 -5.838 -17.099 1.00 56.22 302 THR A C 1
ATOM 2268 O O . THR A 1 302 ? 5.831 -4.792 -17.544 1.00 56.22 302 THR A O 1
ATOM 2271 N N . GLY A 1 303 ? 5.305 -6.904 -17.896 1.00 59.16 303 GLY A N 1
ATOM 2272 C CA . GLY A 1 303 ? 5.923 -7.090 -19.206 1.00 59.16 303 GLY A CA 1
ATOM 2273 C C . GLY A 1 303 ? 7.444 -7.253 -19.142 1.00 59.16 303 GLY A C 1
ATOM 2274 O O . GLY A 1 303 ? 8.046 -7.712 -20.107 1.00 59.16 303 GLY A O 1
ATOM 2275 N N . LEU A 1 304 ? 8.068 -6.916 -18.005 1.00 66.56 304 LEU A N 1
ATOM 2276 C CA . LEU A 1 304 ? 9.517 -6.754 -17.886 1.00 66.56 304 LEU A CA 1
ATOM 2277 C C . LEU A 1 304 ? 10.309 -8.028 -18.164 1.00 66.56 304 LEU A C 1
ATOM 2279 O O . LEU A 1 304 ? 11.363 -7.935 -18.767 1.00 66.56 304 LEU A O 1
ATOM 2283 N N . MET A 1 305 ? 9.820 -9.198 -17.745 1.00 71.62 305 MET A N 1
ATOM 2284 C CA . MET A 1 305 ? 10.527 -10.460 -17.990 1.00 71.62 305 MET A CA 1
ATOM 2285 C C . MET A 1 305 ? 10.630 -10.742 -19.492 1.00 71.62 305 MET A C 1
ATOM 2287 O O . MET A 1 305 ? 11.699 -11.071 -19.990 1.00 71.62 305 MET A O 1
ATOM 2291 N N . ARG A 1 306 ? 9.535 -10.531 -20.236 1.00 75.56 306 ARG A N 1
ATOM 2292 C CA . ARG A 1 306 ? 9.516 -10.686 -21.698 1.00 75.56 306 ARG A CA 1
ATOM 2293 C C . ARG A 1 306 ? 10.425 -9.659 -22.375 1.00 75.56 306 ARG A C 1
ATOM 2295 O O . ARG A 1 306 ? 11.188 -10.020 -23.262 1.00 75.56 306 ARG A O 1
ATOM 2302 N N . ALA A 1 307 ? 10.388 -8.405 -21.916 1.00 78.12 307 ALA A N 1
ATOM 2303 C CA . ALA A 1 307 ? 11.292 -7.361 -22.395 1.00 78.12 307 ALA A CA 1
ATOM 2304 C C . ALA A 1 307 ? 12.767 -7.696 -22.105 1.00 78.12 307 ALA A C 1
ATOM 2306 O O . ALA A 1 307 ? 13.607 -7.523 -22.978 1.00 78.12 307 ALA A O 1
ATOM 2307 N N . ALA A 1 308 ? 13.080 -8.217 -20.917 1.00 81.56 308 ALA A N 1
ATOM 2308 C CA . ALA A 1 308 ? 14.429 -8.611 -20.523 1.00 81.56 308 ALA A CA 1
ATOM 2309 C C . ALA A 1 308 ? 14.947 -9.794 -21.349 1.00 81.56 308 ALA A C 1
ATOM 2311 O O . ALA A 1 308 ? 16.087 -9.750 -21.795 1.00 81.56 308 ALA A O 1
ATOM 2312 N N . ILE A 1 309 ? 14.110 -10.806 -21.610 1.00 85.44 309 ILE A N 1
ATOM 2313 C CA . ILE A 1 309 ? 14.448 -11.926 -22.503 1.00 85.44 309 ILE A CA 1
ATOM 2314 C C . ILE A 1 309 ? 14.742 -11.408 -23.917 1.00 85.44 309 ILE A C 1
ATOM 2316 O O . ILE A 1 309 ? 15.755 -11.781 -24.503 1.00 85.44 309 ILE A O 1
ATOM 2320 N N . GLY A 1 310 ? 13.902 -10.510 -24.444 1.00 86.25 310 GLY A N 1
ATOM 2321 C CA . GLY A 1 310 ? 14.123 -9.895 -25.756 1.00 86.25 310 GLY A CA 1
ATOM 2322 C C . GLY A 1 310 ? 15.426 -9.091 -25.826 1.00 86.25 310 GLY A C 1
ATOM 2323 O O . GLY A 1 310 ? 16.203 -9.263 -26.758 1.00 86.25 310 GLY A O 1
ATOM 2324 N N . ILE A 1 311 ? 15.711 -8.264 -24.815 1.00 89.75 311 ILE A N 1
ATOM 2325 C CA . ILE A 1 311 ? 16.969 -7.505 -24.734 1.00 89.75 311 ILE A CA 1
ATOM 2326 C C . ILE A 1 311 ? 18.178 -8.430 -24.593 1.00 89.75 311 ILE A C 1
ATOM 2328 O O . ILE A 1 311 ? 19.197 -8.174 -25.226 1.00 89.75 311 ILE A O 1
ATOM 2332 N N . LEU A 1 312 ? 18.079 -9.502 -23.803 1.00 91.50 312 LEU A N 1
ATOM 2333 C CA . LEU A 1 312 ? 19.150 -10.486 -23.664 1.00 91.50 312 LEU A CA 1
ATOM 2334 C C . LEU A 1 312 ? 19.458 -11.151 -25.010 1.00 91.50 312 LEU A C 1
ATOM 2336 O O . LEU A 1 312 ? 20.625 -11.269 -25.364 1.00 91.50 312 LEU A O 1
ATOM 2340 N N . ALA A 1 313 ? 18.433 -11.519 -25.783 1.00 92.31 313 ALA A N 1
ATOM 2341 C CA . ALA A 1 313 ? 18.621 -12.047 -27.132 1.00 92.31 313 ALA A CA 1
ATOM 2342 C C . ALA A 1 313 ? 19.335 -11.032 -28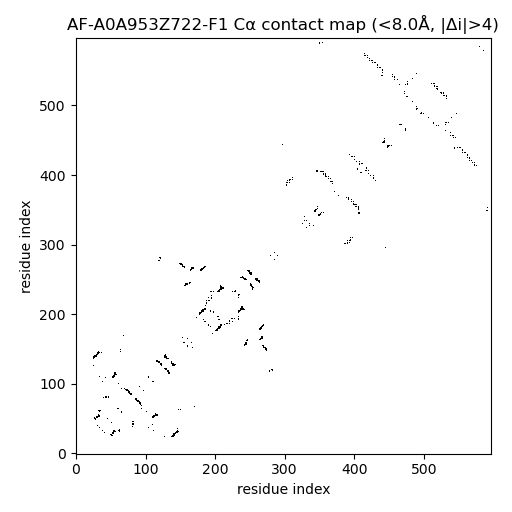.044 1.00 92.31 313 ALA A C 1
ATOM 2344 O O . ALA A 1 313 ? 20.316 -11.388 -28.692 1.00 92.31 313 ALA A O 1
ATOM 2345 N N . CYS A 1 314 ? 18.923 -9.758 -28.038 1.00 93.25 314 CYS A N 1
ATOM 2346 C CA . CYS A 1 314 ? 19.608 -8.705 -28.798 1.00 93.25 314 CYS A CA 1
ATOM 2347 C C . CYS A 1 314 ? 21.062 -8.496 -28.343 1.00 93.25 314 CYS A C 1
ATOM 2349 O O . CYS A 1 314 ? 21.943 -8.298 -29.174 1.00 93.25 314 CYS A O 1
ATOM 2351 N N . ALA A 1 315 ? 21.328 -8.552 -27.037 1.00 93.56 315 ALA A N 1
ATOM 2352 C CA . ALA A 1 315 ? 22.674 -8.423 -26.489 1.00 93.56 315 ALA A CA 1
ATOM 2353 C C . ALA A 1 315 ? 23.563 -9.613 -26.884 1.00 93.56 315 ALA A C 1
ATOM 2355 O O . ALA A 1 315 ? 24.722 -9.410 -27.223 1.00 93.56 315 ALA A O 1
ATOM 2356 N N . LEU A 1 316 ? 23.025 -10.837 -26.900 1.00 95.44 316 LEU A N 1
ATOM 2357 C CA . LEU A 1 316 ? 23.740 -12.023 -27.386 1.00 95.44 316 LEU A CA 1
ATOM 2358 C C . LEU A 1 316 ? 24.076 -11.906 -28.876 1.00 95.44 316 LEU A C 1
ATOM 2360 O O . LEU A 1 316 ? 25.204 -12.190 -29.263 1.00 95.44 316 LEU A O 1
ATOM 2364 N N . VAL A 1 317 ? 23.136 -11.428 -29.698 1.00 95.00 317 VAL A N 1
ATOM 2365 C CA . VAL A 1 317 ? 23.397 -11.139 -31.119 1.00 95.00 317 VAL A CA 1
ATOM 2366 C C . VAL A 1 317 ? 24.499 -10.090 -31.265 1.00 95.00 317 VAL A C 1
ATOM 2368 O O . VAL A 1 317 ? 25.407 -10.274 -32.070 1.00 95.00 317 VAL A O 1
ATOM 2371 N N . LEU A 1 318 ? 24.470 -9.027 -30.456 1.00 93.88 318 LEU A N 1
ATOM 2372 C CA . LEU A 1 318 ? 25.516 -8.005 -30.460 1.00 93.88 318 LEU A CA 1
ATOM 2373 C C . LEU A 1 318 ? 26.881 -8.562 -30.030 1.00 93.88 318 LEU A C 1
ATOM 2375 O O . LEU A 1 318 ? 27.891 -8.157 -30.589 1.00 93.88 318 LEU A O 1
ATOM 2379 N N . LEU A 1 319 ? 26.931 -9.487 -29.070 1.00 93.56 319 LEU A N 1
ATOM 2380 C CA . LEU A 1 319 ? 28.180 -10.141 -28.663 1.00 93.56 319 LEU A CA 1
ATOM 2381 C C . LEU A 1 319 ? 28.754 -11.010 -29.784 1.00 93.56 319 LEU A C 1
ATOM 2383 O O . LEU A 1 319 ? 29.953 -10.950 -30.039 1.00 93.56 319 LEU A O 1
ATOM 2387 N N . VAL A 1 320 ? 27.909 -11.776 -30.479 1.00 95.75 320 VAL A N 1
ATOM 2388 C CA . VAL A 1 320 ? 28.327 -12.553 -31.658 1.00 95.75 320 VAL A CA 1
ATOM 2389 C C . VAL A 1 320 ? 28.815 -11.624 -32.770 1.00 95.75 320 VAL A C 1
ATOM 2391 O O . VAL A 1 320 ? 29.839 -11.902 -33.382 1.00 95.75 320 VAL A O 1
ATOM 2394 N N . TRP A 1 321 ? 28.128 -10.501 -32.996 1.00 93.38 321 TRP A N 1
ATOM 2395 C CA . TRP A 1 321 ? 28.550 -9.472 -33.948 1.00 93.38 321 TRP A CA 1
ATOM 2396 C C . TRP A 1 321 ? 29.903 -8.857 -33.576 1.00 93.38 321 TRP A C 1
ATOM 2398 O O . TRP A 1 321 ? 30.784 -8.759 -34.421 1.00 93.38 321 TRP A O 1
ATOM 2408 N N . ALA A 1 322 ? 30.084 -8.465 -32.312 1.00 91.94 322 ALA A N 1
ATOM 2409 C CA . ALA A 1 322 ? 31.336 -7.902 -31.812 1.00 91.94 322 ALA A CA 1
ATOM 2410 C C . ALA A 1 322 ? 32.496 -8.888 -31.978 1.00 91.94 322 ALA A C 1
ATOM 2412 O O . ALA A 1 322 ? 33.572 -8.488 -32.397 1.00 91.94 322 ALA A O 1
ATOM 2413 N N . TRP A 1 323 ? 32.253 -10.172 -31.702 1.00 94.56 323 TRP A N 1
ATOM 2414 C CA . TRP A 1 323 ? 33.233 -11.236 -31.896 1.00 94.56 323 TRP A CA 1
ATOM 2415 C C . TRP A 1 323 ? 33.557 -11.483 -33.377 1.00 94.56 323 TRP A C 1
ATOM 2417 O O . TRP A 1 323 ? 34.715 -11.688 -33.722 1.00 94.56 323 TRP A O 1
ATOM 2427 N N . ALA A 1 324 ? 32.557 -11.432 -34.261 1.00 94.06 324 ALA A N 1
ATOM 2428 C CA . ALA A 1 324 ? 32.746 -11.634 -35.699 1.00 94.06 324 ALA A CA 1
ATOM 2429 C C . ALA A 1 324 ? 33.571 -10.522 -36.374 1.00 94.06 324 ALA A C 1
ATOM 2431 O O . ALA A 1 324 ? 34.170 -10.772 -37.413 1.00 94.06 324 ALA A O 1
ATOM 2432 N N . PHE A 1 325 ? 33.596 -9.323 -35.787 1.00 93.62 325 PHE A N 1
ATOM 2433 C CA . PHE A 1 325 ? 34.354 -8.158 -36.260 1.00 93.62 325 PHE A CA 1
ATOM 2434 C C . PHE A 1 325 ? 35.357 -7.669 -35.201 1.00 93.62 325 PHE A C 1
ATOM 2436 O O . PHE A 1 325 ? 35.580 -6.463 -35.048 1.00 93.62 325 PHE A O 1
ATOM 2443 N N . ASP A 1 326 ? 35.902 -8.594 -34.407 1.00 92.50 326 ASP A N 1
ATOM 2444 C CA . ASP A 1 326 ? 36.844 -8.281 -33.327 1.00 92.50 326 ASP A CA 1
ATOM 2445 C C . ASP A 1 326 ? 38.118 -7.619 -33.867 1.00 92.50 326 ASP A C 1
ATOM 2447 O O . ASP A 1 326 ? 38.602 -6.647 -33.296 1.00 92.50 326 ASP A O 1
ATOM 2451 N N . ASP A 1 327 ? 38.592 -8.060 -35.032 1.00 92.75 327 ASP A N 1
ATOM 2452 C CA . ASP A 1 327 ? 39.709 -7.463 -35.770 1.00 92.75 327 ASP A CA 1
ATOM 2453 C C . ASP A 1 327 ? 39.519 -5.961 -36.037 1.00 92.75 327 ASP A C 1
ATOM 2455 O O . ASP A 1 327 ? 40.453 -5.174 -35.872 1.00 92.75 327 ASP A O 1
ATOM 2459 N N . TYR A 1 328 ? 38.296 -5.537 -36.355 1.00 93.25 328 TYR A N 1
ATOM 2460 C CA . TYR A 1 328 ? 37.949 -4.132 -36.535 1.00 93.25 328 TYR A CA 1
ATOM 2461 C C . TYR A 1 328 ? 37.729 -3.395 -35.205 1.00 93.25 328 TYR A C 1
ATOM 2463 O O . TYR A 1 328 ? 38.256 -2.298 -34.991 1.00 93.25 328 TYR A O 1
ATOM 2471 N N . TYR A 1 329 ? 36.921 -3.955 -34.299 1.00 90.94 329 TYR A N 1
ATOM 2472 C CA . TYR A 1 329 ? 36.523 -3.266 -33.066 1.00 90.94 329 TYR A CA 1
ATOM 2473 C C . TYR A 1 329 ? 37.618 -3.242 -31.990 1.00 90.94 329 TYR A C 1
ATOM 2475 O O . TYR A 1 329 ? 37.596 -2.338 -31.149 1.00 90.94 329 TYR A O 1
ATOM 2483 N N . ALA A 1 330 ? 38.584 -4.161 -32.019 1.00 89.75 330 ALA A N 1
ATOM 2484 C CA . ALA A 1 330 ? 39.761 -4.144 -31.151 1.00 89.75 330 ALA A CA 1
ATOM 2485 C C . ALA A 1 330 ? 40.884 -3.240 -31.693 1.00 89.75 330 ALA A C 1
ATOM 2487 O O . ALA A 1 330 ? 41.709 -2.761 -30.912 1.00 89.75 330 ALA A O 1
ATOM 2488 N N . ALA A 1 331 ? 40.901 -2.956 -33.002 1.00 89.38 331 ALA A N 1
ATOM 2489 C CA . ALA A 1 331 ? 41.897 -2.086 -33.622 1.00 89.38 331 ALA A CA 1
ATOM 2490 C C . ALA A 1 331 ? 41.810 -0.632 -33.124 1.00 89.38 331 ALA A C 1
ATOM 2492 O O . ALA A 1 331 ? 40.737 -0.131 -32.746 1.00 89.38 331 ALA A O 1
ATOM 2493 N N . GLY A 1 332 ? 42.946 0.072 -33.152 1.00 86.38 332 GLY A N 1
ATOM 2494 C CA . GLY A 1 332 ? 43.017 1.491 -32.814 1.00 86.38 332 GLY A CA 1
ATOM 2495 C C . GLY A 1 332 ? 42.237 2.361 -33.813 1.00 86.38 332 GLY A C 1
ATOM 2496 O O . GLY A 1 332 ? 42.051 1.963 -34.962 1.00 86.38 332 GLY A O 1
ATOM 2497 N N . PRO A 1 333 ? 41.782 3.573 -33.433 1.00 83.06 333 PRO A N 1
ATOM 2498 C CA . PRO A 1 333 ? 40.982 4.422 -34.322 1.00 83.06 333 PRO A CA 1
ATOM 2499 C C . PRO A 1 333 ? 41.644 4.746 -35.669 1.00 83.06 333 PRO A C 1
ATOM 2501 O O . PRO A 1 333 ? 40.935 4.909 -36.654 1.00 83.06 333 PRO A O 1
ATOM 2504 N N . ALA A 1 334 ? 42.979 4.836 -35.711 1.00 86.19 334 ALA A N 1
ATOM 2505 C CA . ALA A 1 334 ? 43.731 5.085 -36.940 1.00 86.19 334 ALA A CA 1
ATOM 2506 C C . ALA A 1 334 ? 43.746 3.857 -37.865 1.00 86.19 334 ALA A C 1
ATOM 2508 O O . ALA A 1 334 ? 43.488 3.992 -39.057 1.00 86.19 334 ALA A O 1
ATOM 2509 N N . ASP A 1 335 ? 43.959 2.664 -37.304 1.00 88.31 335 ASP A N 1
ATOM 2510 C CA . ASP A 1 335 ? 44.048 1.405 -38.057 1.00 88.31 335 ASP A CA 1
ATOM 2511 C C . ASP A 1 335 ? 42.695 0.990 -38.653 1.00 88.31 335 ASP A C 1
ATOM 2513 O O . ASP A 1 335 ? 42.625 0.344 -39.698 1.00 88.31 335 ASP A O 1
ATOM 2517 N N . ARG A 1 336 ? 41.594 1.413 -38.018 1.00 90.62 336 ARG A N 1
ATOM 2518 C CA . ARG A 1 336 ? 40.237 1.171 -38.522 1.00 90.62 336 ARG A CA 1
ATOM 2519 C C . ARG A 1 336 ? 39.975 1.836 -39.861 1.00 90.62 336 ARG A C 1
ATOM 2521 O O . ARG A 1 336 ? 39.220 1.269 -40.633 1.00 90.62 336 ARG A O 1
ATOM 2528 N N . VAL A 1 337 ? 40.556 3.007 -40.132 1.00 88.62 337 VAL A N 1
ATOM 2529 C CA . VAL A 1 337 ? 40.284 3.777 -41.362 1.00 88.62 337 VAL A CA 1
ATOM 2530 C C . VAL A 1 337 ? 40.713 3.007 -42.611 1.00 88.62 337 VAL A C 1
ATOM 2532 O O . VAL A 1 337 ? 40.096 3.139 -43.660 1.00 88.62 337 VAL A O 1
ATOM 2535 N N . THR A 1 338 ? 41.751 2.180 -42.492 1.00 89.94 338 THR A N 1
ATOM 2536 C CA . THR A 1 338 ? 42.282 1.359 -43.588 1.00 89.94 338 THR A CA 1
ATOM 2537 C C . THR A 1 338 ? 41.679 -0.043 -43.652 1.00 89.94 338 THR A C 1
ATOM 2539 O O . THR A 1 338 ? 42.074 -0.829 -44.505 1.00 89.94 338 THR A O 1
ATOM 2542 N N . HIS A 1 339 ? 40.770 -0.387 -42.740 1.00 92.19 339 HIS A N 1
ATOM 2543 C CA . HIS A 1 339 ? 40.161 -1.710 -42.676 1.00 92.19 339 HIS A CA 1
ATOM 2544 C C . HIS A 1 339 ? 39.012 -1.834 -43.685 1.00 92.19 339 HIS A C 1
ATOM 2546 O O . HIS A 1 339 ? 38.164 -0.947 -43.758 1.00 92.19 339 HIS A O 1
ATOM 2552 N N . ASP A 1 340 ? 38.903 -2.966 -44.383 1.00 91.00 340 ASP A N 1
ATOM 2553 C CA . ASP A 1 340 ? 37.894 -3.180 -45.440 1.00 91.00 340 ASP A CA 1
ATOM 2554 C C . ASP A 1 340 ? 36.447 -2.974 -44.954 1.00 91.00 340 ASP A C 1
ATOM 2556 O O . ASP A 1 340 ? 35.565 -2.540 -45.692 1.00 91.00 340 ASP A O 1
ATOM 2560 N N . ALA A 1 341 ? 36.192 -3.265 -43.677 1.00 90.81 341 ALA A N 1
ATOM 2561 C CA . ALA A 1 341 ? 34.880 -3.099 -43.053 1.00 90.81 341 ALA A CA 1
ATOM 2562 C C . ALA A 1 341 ? 34.557 -1.655 -42.598 1.00 90.81 341 ALA A C 1
ATOM 2564 O O . ALA A 1 341 ? 33.458 -1.418 -42.088 1.00 90.81 341 ALA A O 1
ATOM 2565 N N . HIS A 1 342 ? 35.472 -0.688 -42.742 1.00 90.81 342 HIS A N 1
ATOM 2566 C CA . HIS A 1 342 ? 35.314 0.669 -42.199 1.00 90.81 342 HIS A CA 1
ATOM 2567 C C . HIS A 1 342 ? 34.081 1.394 -42.747 1.00 90.81 342 HIS A C 1
ATOM 2569 O O . HIS A 1 342 ? 33.269 1.897 -41.968 1.00 90.81 342 HIS A O 1
ATOM 2575 N N . ASP A 1 343 ? 33.874 1.357 -44.064 1.00 88.06 343 ASP A N 1
ATOM 2576 C CA . ASP A 1 343 ? 32.753 2.028 -44.746 1.00 88.06 343 ASP A CA 1
ATOM 2577 C C . ASP A 1 343 ? 31.379 1.462 -44.350 1.00 88.06 343 ASP A C 1
ATOM 2579 O O . ASP A 1 343 ? 30.329 2.078 -44.559 1.00 88.06 343 ASP A O 1
ATOM 2583 N N . VAL A 1 344 ? 31.365 0.280 -43.735 1.00 89.56 344 VAL A N 1
ATOM 2584 C CA . VAL A 1 344 ? 30.155 -0.367 -43.234 1.00 89.56 344 VAL A CA 1
ATOM 2585 C C . VAL A 1 344 ? 29.997 -0.132 -41.732 1.00 89.56 344 VAL A C 1
ATOM 2587 O O . VAL A 1 344 ? 28.917 0.262 -41.291 1.00 89.56 344 VAL A O 1
ATOM 2590 N N . LEU A 1 345 ? 31.050 -0.359 -40.943 1.00 91.25 345 LEU A N 1
ATOM 2591 C CA . LEU A 1 345 ? 30.987 -0.450 -39.479 1.00 91.25 345 LEU A CA 1
ATOM 2592 C C . LEU A 1 345 ? 31.299 0.855 -38.742 1.00 91.25 345 LEU A C 1
ATOM 2594 O O . LEU A 1 345 ? 30.988 0.969 -37.553 1.00 91.25 345 LEU A O 1
ATOM 2598 N N . ALA A 1 346 ? 31.942 1.828 -39.389 1.00 89.88 346 ALA A N 1
ATOM 2599 C CA . ALA A 1 346 ? 32.203 3.128 -38.781 1.00 89.88 346 ALA A CA 1
ATOM 2600 C C . ALA A 1 346 ? 30.891 3.853 -38.421 1.00 89.88 346 ALA A C 1
ATOM 2602 O O . ALA A 1 346 ? 29.860 3.602 -39.044 1.00 89.88 346 ALA A O 1
ATOM 2603 N N . PRO A 1 347 ? 30.912 4.824 -37.488 1.00 89.44 347 PRO A N 1
ATOM 2604 C CA . PRO A 1 347 ? 29.724 5.610 -37.132 1.00 89.44 347 PRO A CA 1
ATOM 2605 C C . PRO A 1 347 ? 29.017 6.284 -38.319 1.00 89.44 347 PRO A C 1
ATOM 2607 O O . PRO A 1 347 ? 27.802 6.472 -38.287 1.00 89.44 347 PRO A O 1
ATOM 2610 N N . ARG A 1 348 ? 29.786 6.653 -39.354 1.00 87.12 348 ARG A N 1
ATOM 2611 C CA . ARG A 1 348 ? 29.295 7.226 -40.621 1.00 87.12 348 ARG A CA 1
ATOM 2612 C C . ARG A 1 348 ? 29.033 6.175 -41.701 1.00 87.12 348 ARG A C 1
ATOM 2614 O O . ARG A 1 348 ? 28.390 6.489 -42.694 1.00 87.12 348 ARG A O 1
ATOM 2621 N N . GLY A 1 349 ? 29.545 4.962 -41.509 1.00 86.81 349 GLY A N 1
ATOM 2622 C CA . GLY A 1 349 ? 29.341 3.845 -42.415 1.00 86.81 349 GLY A CA 1
ATOM 2623 C C . GLY A 1 349 ? 27.907 3.329 -42.367 1.00 86.81 349 GLY A C 1
ATOM 2624 O O . GLY A 1 349 ? 27.133 3.676 -41.472 1.00 86.81 349 GLY A O 1
ATOM 2625 N N . THR A 1 350 ? 27.546 2.485 -43.329 1.00 89.31 350 THR A N 1
ATOM 2626 C CA . THR A 1 350 ? 26.152 2.051 -43.546 1.00 89.31 350 THR A CA 1
ATOM 2627 C C . THR A 1 350 ? 25.480 1.513 -42.276 1.00 89.31 350 THR A C 1
ATOM 2629 O O . THR A 1 350 ? 24.408 1.980 -41.890 1.00 89.31 350 THR A O 1
ATOM 2632 N N . VAL A 1 351 ? 26.108 0.553 -41.589 1.00 91.31 351 VAL A N 1
ATOM 2633 C CA . VAL A 1 351 ? 25.547 -0.069 -40.377 1.00 91.31 351 VAL A CA 1
ATOM 2634 C C . VAL A 1 351 ? 25.565 0.908 -39.206 1.00 91.31 351 VAL A C 1
ATOM 2636 O O . VAL A 1 351 ? 24.565 1.020 -38.493 1.00 91.31 351 VAL A O 1
ATOM 2639 N N . GLY A 1 352 ? 26.664 1.642 -39.016 1.00 91.25 352 GLY A N 1
ATOM 2640 C CA . GLY A 1 352 ? 26.781 2.615 -37.930 1.00 91.25 352 GLY A CA 1
ATOM 2641 C C . GLY A 1 352 ? 25.739 3.730 -38.031 1.00 91.25 352 GLY A C 1
ATOM 2642 O O . GLY A 1 352 ? 25.096 4.062 -37.032 1.00 91.25 352 GLY A O 1
ATOM 2643 N N . LEU A 1 353 ? 25.501 4.261 -39.232 1.00 90.44 353 LEU A N 1
ATOM 2644 C CA . LEU A 1 353 ? 24.532 5.329 -39.475 1.00 90.44 353 LEU A CA 1
ATOM 2645 C C . LEU A 1 353 ? 23.091 4.851 -39.248 1.00 90.44 353 LEU A C 1
ATOM 2647 O O . LEU A 1 353 ? 22.338 5.506 -38.521 1.00 90.44 353 LEU A O 1
ATOM 2651 N N . TRP A 1 354 ? 22.715 3.687 -39.791 1.00 93.12 354 TRP A N 1
ATOM 2652 C CA . TRP A 1 354 ? 21.389 3.101 -39.558 1.00 93.12 354 TRP A CA 1
ATOM 2653 C C . TRP A 1 354 ? 21.146 2.781 -38.082 1.00 93.12 354 TRP A C 1
ATOM 2655 O O . TRP A 1 354 ? 20.055 3.052 -37.574 1.00 93.12 354 TRP A O 1
ATOM 2665 N N . ALA A 1 355 ? 22.155 2.270 -37.370 1.00 94.00 355 ALA A N 1
ATOM 2666 C CA . ALA A 1 355 ? 22.061 2.035 -35.932 1.00 94.00 355 ALA A CA 1
ATOM 2667 C C . ALA A 1 355 ? 21.798 3.343 -35.163 1.00 94.00 355 ALA A C 1
ATOM 2669 O O . ALA A 1 355 ? 20.931 3.375 -34.287 1.00 94.00 355 ALA A O 1
ATOM 2670 N N . GLY A 1 356 ? 22.472 4.437 -35.536 1.00 93.25 356 GLY A N 1
ATOM 2671 C CA . GLY A 1 356 ? 22.252 5.767 -34.959 1.00 93.25 356 GLY A CA 1
ATOM 2672 C C . GLY A 1 356 ? 20.847 6.319 -35.225 1.00 93.25 356 GLY A C 1
ATOM 2673 O O . GLY A 1 356 ? 20.178 6.783 -34.298 1.00 93.25 356 GLY A O 1
ATOM 2674 N N . ILE A 1 357 ? 20.357 6.218 -36.466 1.00 92.62 357 ILE A N 1
ATOM 2675 C CA . ILE A 1 357 ? 19.004 6.663 -36.848 1.00 92.62 357 ILE A CA 1
ATOM 2676 C C . ILE A 1 357 ? 17.940 5.855 -36.103 1.00 92.62 357 ILE A C 1
ATOM 2678 O O . ILE A 1 357 ? 17.031 6.433 -35.502 1.00 92.62 357 ILE A O 1
ATOM 2682 N N . LEU A 1 358 ? 18.060 4.526 -36.091 1.00 95.31 358 LEU A N 1
ATOM 2683 C CA . LEU A 1 358 ? 17.106 3.656 -35.408 1.00 95.31 358 LEU A CA 1
ATOM 2684 C C . LEU A 1 358 ? 17.109 3.907 -33.894 1.00 95.31 358 LEU A C 1
ATOM 2686 O O . LEU A 1 358 ? 16.040 3.985 -33.284 1.00 95.31 358 LEU A O 1
ATOM 2690 N N . ALA A 1 359 ? 18.281 4.108 -33.287 1.00 94.62 359 ALA A N 1
ATOM 2691 C CA . ALA A 1 359 ? 18.380 4.492 -31.882 1.00 94.62 359 ALA A CA 1
ATOM 2692 C C . ALA A 1 359 ? 17.703 5.843 -31.603 1.00 94.62 359 ALA A C 1
ATOM 2694 O O . ALA A 1 359 ? 16.988 5.978 -30.608 1.00 94.62 359 ALA A O 1
ATOM 2695 N N . CYS A 1 360 ? 17.862 6.823 -32.496 1.00 92.75 360 CYS A N 1
ATOM 2696 C CA . CYS A 1 360 ? 17.197 8.120 -32.394 1.00 92.75 360 CYS A CA 1
ATOM 2697 C C . CYS A 1 360 ? 15.664 7.971 -32.416 1.00 92.75 360 CYS A C 1
ATOM 2699 O O . CYS A 1 360 ? 14.977 8.496 -31.536 1.00 92.75 360 CYS A O 1
ATOM 2701 N N . VAL A 1 361 ? 15.126 7.176 -33.349 1.00 94.44 361 VAL A N 1
ATOM 2702 C CA . VAL A 1 361 ? 13.688 6.854 -33.418 1.00 94.44 361 VAL A CA 1
ATOM 2703 C C . VAL A 1 361 ? 13.210 6.186 -32.127 1.00 94.44 361 VAL A C 1
ATOM 2705 O O . VAL A 1 361 ? 12.190 6.589 -31.559 1.00 94.44 361 VAL A O 1
ATOM 2708 N N . LEU A 1 362 ? 13.957 5.201 -31.618 1.00 94.62 362 LEU A N 1
ATOM 2709 C CA . LEU A 1 362 ? 13.624 4.523 -30.366 1.00 94.62 362 LEU A CA 1
ATOM 2710 C C . LEU A 1 362 ? 13.644 5.472 -29.167 1.00 94.62 362 LEU A C 1
ATOM 2712 O O . LEU A 1 362 ? 12.803 5.312 -28.284 1.00 94.62 362 LEU A O 1
ATOM 2716 N N . PHE A 1 363 ? 14.526 6.474 -29.132 1.00 90.31 363 PHE A N 1
ATOM 2717 C CA . PHE A 1 363 ? 14.511 7.496 -28.084 1.00 90.31 363 PHE A CA 1
ATOM 2718 C C . PHE A 1 363 ? 13.305 8.419 -28.164 1.00 90.31 363 PHE A C 1
ATOM 2720 O O . PHE A 1 363 ? 12.679 8.668 -27.135 1.00 90.31 363 PHE A O 1
ATOM 2727 N N . PHE A 1 364 ? 12.908 8.878 -29.351 1.00 89.25 364 PHE A N 1
ATOM 2728 C CA . PHE A 1 364 ? 11.657 9.630 -29.483 1.00 89.25 364 PHE A CA 1
ATOM 2729 C C . PHE A 1 364 ? 10.458 8.799 -29.020 1.00 89.25 364 PHE A C 1
ATOM 2731 O O . PHE A 1 364 ? 9.619 9.284 -28.258 1.00 89.25 364 PHE A O 1
ATOM 2738 N N . TRP A 1 365 ? 10.424 7.515 -29.385 1.00 90.81 365 TRP A N 1
ATOM 2739 C CA . TRP A 1 365 ? 9.412 6.586 -28.891 1.00 90.81 365 TRP A CA 1
ATOM 2740 C C . TRP A 1 365 ? 9.478 6.415 -27.369 1.00 90.81 365 TRP A C 1
ATOM 2742 O O . TRP A 1 365 ? 8.457 6.359 -26.686 1.00 90.81 365 TRP A O 1
ATOM 2752 N N . ASN A 1 366 ? 10.684 6.367 -26.808 1.00 91.31 366 ASN A N 1
ATOM 2753 C CA . ASN A 1 366 ? 10.929 6.261 -25.376 1.00 91.31 366 ASN A CA 1
ATOM 2754 C C . ASN A 1 366 ? 10.330 7.440 -24.586 1.00 91.31 366 ASN A C 1
ATOM 2756 O O . ASN A 1 366 ? 9.798 7.237 -23.489 1.00 91.31 366 ASN A O 1
ATOM 2760 N N . LEU A 1 367 ? 10.342 8.649 -25.163 1.00 89.12 367 LEU A N 1
ATOM 2761 C CA . LEU A 1 367 ? 9.753 9.861 -24.581 1.00 89.12 367 LEU A CA 1
ATOM 2762 C C . LEU A 1 367 ? 8.215 9.847 -24.558 1.00 89.12 367 LEU A C 1
ATOM 2764 O O . LEU A 1 367 ? 7.617 10.548 -23.736 1.00 89.12 367 LEU A O 1
ATOM 2768 N N . LEU A 1 368 ? 7.553 9.008 -25.367 1.00 89.25 368 LEU A N 1
ATOM 2769 C CA . LEU A 1 368 ? 6.090 8.850 -25.329 1.00 89.25 368 LEU A CA 1
ATOM 2770 C C . LEU A 1 368 ? 5.592 8.354 -23.967 1.00 89.25 368 LEU A C 1
ATOM 2772 O O . LEU A 1 368 ? 4.466 8.660 -23.572 1.00 89.25 368 LEU A O 1
ATOM 2776 N N . TYR A 1 369 ? 6.435 7.661 -23.195 1.00 87.12 369 TYR A N 1
ATOM 2777 C CA . TYR A 1 369 ? 6.127 7.327 -21.805 1.00 87.12 369 TYR A CA 1
ATOM 2778 C C . TYR A 1 369 ? 5.902 8.579 -20.941 1.00 87.12 369 TYR A C 1
ATOM 2780 O O . TYR A 1 369 ? 4.972 8.620 -20.129 1.00 87.12 369 TYR A O 1
ATOM 2788 N N . LEU A 1 370 ? 6.704 9.632 -21.135 1.00 84.50 370 LEU A N 1
ATOM 2789 C CA . LEU A 1 370 ? 6.538 10.895 -20.416 1.00 84.50 370 LEU A CA 1
ATOM 2790 C C . LEU A 1 370 ? 5.246 11.605 -20.845 1.00 84.50 370 LEU A C 1
ATOM 2792 O O . LEU A 1 370 ? 4.518 12.116 -19.992 1.00 84.50 370 LEU A O 1
ATOM 2796 N N . ALA A 1 371 ? 4.915 11.561 -22.140 1.00 83.81 371 ALA A N 1
ATOM 2797 C CA . ALA A 1 371 ? 3.650 12.073 -22.665 1.00 83.81 371 ALA A CA 1
ATOM 2798 C C . ALA A 1 371 ? 2.445 11.324 -22.073 1.00 83.81 371 ALA A C 1
ATOM 2800 O O . ALA A 1 371 ? 1.497 11.952 -21.605 1.00 83.81 371 ALA A O 1
ATOM 2801 N N . ARG A 1 372 ? 2.510 9.989 -21.985 1.00 86.69 372 ARG A N 1
ATOM 2802 C CA . ARG A 1 372 ? 1.469 9.164 -21.351 1.00 86.69 372 ARG A CA 1
ATOM 2803 C C . ARG A 1 372 ? 1.244 9.518 -19.882 1.00 86.69 372 ARG A C 1
ATOM 2805 O O . ARG A 1 372 ? 0.115 9.414 -19.397 1.00 86.69 372 ARG A O 1
ATOM 2812 N N . ARG A 1 373 ? 2.313 9.880 -19.168 1.00 80.31 373 ARG A N 1
ATOM 2813 C CA . ARG A 1 373 ? 2.280 10.260 -17.750 1.00 80.31 373 ARG A CA 1
ATOM 2814 C C . ARG A 1 373 ? 1.786 11.696 -17.529 1.00 80.31 373 ARG A C 1
ATOM 2816 O O . ARG A 1 373 ? 1.364 12.018 -16.422 1.00 80.31 373 ARG A O 1
ATOM 2823 N N . SER A 1 374 ? 1.837 12.550 -18.549 1.00 80.44 374 SER A N 1
ATOM 2824 C CA . SER A 1 374 ? 1.363 13.932 -18.464 1.00 80.44 374 SER A CA 1
ATOM 2825 C C . SER A 1 374 ? -0.170 13.985 -18.362 1.00 80.44 374 SER A C 1
ATOM 2827 O O . SER A 1 374 ? -0.844 13.350 -19.174 1.00 80.44 374 SER A O 1
ATOM 2829 N N . PRO A 1 375 ? -0.746 14.775 -17.434 1.00 73.75 375 PRO A N 1
ATOM 2830 C CA . PRO A 1 375 ? -2.197 14.962 -17.335 1.00 73.75 375 PRO A CA 1
ATOM 2831 C C . PRO A 1 375 ? -2.827 15.528 -18.615 1.00 73.75 375 PRO A C 1
ATOM 2833 O O . PRO A 1 375 ? -3.969 15.218 -18.938 1.00 73.75 375 PRO A O 1
ATOM 2836 N N . TRP A 1 376 ? -2.076 16.341 -19.363 1.00 77.31 376 TRP A N 1
ATOM 2837 C CA . TRP A 1 376 ? -2.574 17.017 -20.561 1.00 77.31 376 TRP A CA 1
ATOM 2838 C C . TRP A 1 376 ? -2.445 16.162 -21.832 1.00 77.31 376 TRP A C 1
ATOM 2840 O O . TRP A 1 376 ? -3.387 16.100 -22.627 1.00 77.31 376 TRP A O 1
ATOM 2850 N N . LEU A 1 377 ? -1.307 15.476 -22.010 1.00 81.19 377 LEU A N 1
ATOM 2851 C CA . LEU A 1 377 ? -1.034 14.629 -23.186 1.00 81.19 377 LEU A CA 1
ATOM 2852 C C . LEU A 1 377 ? -1.559 13.196 -23.034 1.00 81.19 377 LEU A C 1
ATOM 2854 O O . LEU A 1 377 ? -1.867 12.545 -24.031 1.00 81.19 377 LEU A O 1
ATOM 2858 N N . GLY A 1 378 ? -1.694 12.697 -21.803 1.00 78.44 378 GLY A N 1
ATOM 2859 C CA . GLY A 1 378 ? -2.002 11.295 -21.523 1.00 78.44 378 GLY A CA 1
ATOM 2860 C C . GLY A 1 378 ? -3.348 10.820 -22.071 1.00 78.44 378 GLY A C 1
ATOM 2861 O O . GLY A 1 378 ? -3.496 9.634 -22.347 1.00 78.44 378 GLY A O 1
ATOM 2862 N N . ARG A 1 379 ? -4.297 11.737 -22.306 1.00 78.50 379 ARG A N 1
ATOM 2863 C CA . ARG A 1 379 ? -5.595 11.446 -22.944 1.00 78.50 379 ARG A CA 1
ATOM 2864 C C . ARG A 1 379 ? -5.483 10.978 -24.398 1.00 78.50 379 ARG A C 1
ATOM 2866 O O . ARG A 1 379 ? -6.362 10.266 -24.869 1.00 78.50 379 ARG A O 1
ATOM 2873 N N . PHE A 1 380 ? -4.409 11.349 -25.096 1.00 80.94 380 PHE A N 1
ATOM 2874 C CA . PHE A 1 380 ? -4.183 10.969 -26.494 1.00 80.94 380 PHE A CA 1
ATOM 2875 C C . PHE A 1 380 ? -3.407 9.655 -26.632 1.00 80.94 380 PHE A C 1
ATOM 2877 O O . PHE A 1 380 ? -3.415 9.034 -27.692 1.00 80.94 380 PHE A O 1
ATOM 2884 N N . VAL A 1 381 ? -2.755 9.201 -25.558 1.00 80.12 381 VAL A N 1
ATOM 2885 C CA . VAL A 1 381 ? -1.895 8.016 -25.570 1.00 80.12 381 VAL A CA 1
ATOM 2886 C C . VAL A 1 381 ? -2.619 6.856 -24.884 1.00 80.12 381 VAL A C 1
ATOM 2888 O O . VAL A 1 381 ? -2.697 6.778 -23.657 1.00 80.12 381 VAL A O 1
ATOM 2891 N N . ARG A 1 382 ? -3.175 5.937 -25.681 1.00 80.94 382 ARG A N 1
ATOM 2892 C CA . ARG A 1 382 ? -3.938 4.779 -25.180 1.00 80.94 382 ARG A CA 1
ATOM 2893 C C . ARG A 1 382 ? -3.036 3.743 -24.503 1.00 80.94 382 ARG A C 1
ATOM 2895 O O . ARG A 1 382 ? -1.863 3.616 -24.829 1.00 80.94 382 ARG A O 1
ATOM 2902 N N . GLY A 1 383 ? -3.595 2.967 -23.574 1.00 79.19 383 GLY A N 1
ATOM 2903 C CA . GLY A 1 383 ? -2.917 1.839 -22.923 1.00 79.19 383 GLY A CA 1
ATOM 2904 C C . GLY A 1 383 ? -2.591 2.049 -21.439 1.00 79.19 383 GLY A C 1
ATOM 2905 O O . GLY A 1 383 ? -2.635 3.163 -20.902 1.00 79.19 383 GLY A O 1
ATOM 2906 N N . ARG A 1 384 ? -2.277 0.934 -20.766 1.00 78.75 384 ARG A N 1
ATOM 2907 C CA . ARG A 1 384 ? -1.955 0.883 -19.331 1.00 78.75 384 ARG A CA 1
ATOM 2908 C C . ARG A 1 384 ? -0.570 1.475 -19.061 1.00 78.75 384 ARG A C 1
ATOM 2910 O O . ARG A 1 384 ? 0.367 1.230 -19.817 1.00 78.75 384 ARG A O 1
ATOM 2917 N N . LEU A 1 385 ? -0.421 2.208 -17.956 1.00 75.50 385 LEU A N 1
ATOM 2918 C CA . LEU A 1 385 ? 0.852 2.838 -17.570 1.00 75.50 385 LEU A CA 1
ATOM 2919 C C . LEU A 1 385 ? 1.981 1.805 -17.390 1.00 75.50 385 LEU A C 1
ATOM 2921 O O . LEU A 1 385 ? 3.129 2.065 -17.736 1.00 75.50 385 LEU A O 1
ATOM 2925 N N . THR A 1 386 ? 1.640 0.610 -16.902 1.00 73.31 386 THR A N 1
ATOM 2926 C CA . THR A 1 386 ? 2.566 -0.520 -16.740 1.00 73.31 386 THR A CA 1
ATOM 2927 C C . THR A 1 386 ? 3.119 -1.029 -18.070 1.00 73.31 386 THR A C 1
ATOM 2929 O O . THR A 1 386 ? 4.310 -1.310 -18.160 1.00 73.31 386 THR A O 1
ATOM 2932 N N . ALA A 1 387 ? 2.293 -1.086 -19.119 1.00 81.31 387 ALA A N 1
ATOM 2933 C CA . ALA A 1 387 ? 2.731 -1.468 -20.460 1.00 81.31 387 ALA A CA 1
ATOM 2934 C C . ALA A 1 387 ? 3.656 -0.405 -21.072 1.00 81.31 387 ALA A C 1
ATOM 2936 O O . ALA A 1 387 ? 4.708 -0.736 -21.611 1.00 81.31 387 ALA A O 1
ATOM 2937 N N . TRP A 1 388 ? 3.318 0.877 -20.914 1.00 85.88 388 TRP A N 1
ATOM 2938 C CA . TRP A 1 388 ? 4.172 1.979 -21.368 1.00 85.88 388 TRP A CA 1
ATOM 2939 C C . TRP A 1 388 ? 5.518 2.034 -20.644 1.00 85.88 388 TRP A C 1
ATOM 2941 O O . TRP A 1 388 ? 6.528 2.362 -21.260 1.00 85.88 388 TRP A O 1
ATOM 2951 N N . LEU A 1 389 ? 5.559 1.662 -19.363 1.00 83.88 389 LEU A N 1
ATOM 2952 C CA . LEU A 1 389 ? 6.816 1.507 -18.637 1.00 83.88 389 LEU A CA 1
ATOM 2953 C C . LEU A 1 389 ? 7.667 0.363 -19.207 1.00 83.88 389 LEU A C 1
ATOM 2955 O O . LEU A 1 389 ? 8.876 0.523 -19.348 1.00 83.88 389 LEU A O 1
ATOM 2959 N N . ALA A 1 390 ? 7.058 -0.775 -19.551 1.00 84.50 390 ALA A N 1
ATOM 2960 C CA . ALA A 1 390 ? 7.773 -1.882 -20.187 1.00 84.50 390 ALA A CA 1
ATOM 2961 C C . ALA A 1 390 ? 8.360 -1.466 -21.543 1.00 84.50 390 ALA A C 1
ATOM 2963 O O . ALA A 1 390 ? 9.525 -1.745 -21.813 1.00 84.50 390 ALA A O 1
ATOM 2964 N N . ILE A 1 391 ? 7.580 -0.736 -22.349 1.00 88.12 391 ILE A N 1
ATOM 2965 C CA . ILE A 1 391 ? 8.030 -0.156 -23.621 1.00 88.12 391 ILE A CA 1
ATOM 2966 C C . ILE A 1 391 ? 9.207 0.795 -23.386 1.00 88.12 391 ILE A C 1
ATOM 2968 O O . ILE A 1 391 ? 10.213 0.673 -24.069 1.00 88.12 391 ILE A O 1
ATOM 2972 N N . HIS A 1 392 ? 9.130 1.687 -22.395 1.00 90.75 392 HIS A N 1
ATOM 2973 C CA . HIS A 1 392 ? 10.219 2.603 -22.047 1.00 90.75 392 HIS A CA 1
ATOM 2974 C C . HIS A 1 392 ? 11.510 1.867 -21.649 1.00 90.75 392 HIS A C 1
ATOM 2976 O O . HIS A 1 392 ? 12.597 2.207 -22.107 1.00 90.75 392 HIS A O 1
ATOM 2982 N N . VAL A 1 393 ? 11.423 0.826 -20.819 1.00 89.44 393 VAL A N 1
ATOM 2983 C CA . VAL A 1 393 ? 12.616 0.042 -20.459 1.00 89.44 393 VAL A CA 1
ATOM 2984 C C . VAL A 1 393 ? 13.180 -0.677 -21.688 1.00 89.44 393 VAL A C 1
ATOM 2986 O O . VAL A 1 393 ? 14.386 -0.634 -21.922 1.00 89.44 393 VAL A O 1
ATOM 2989 N N . PHE A 1 394 ? 12.317 -1.293 -22.498 1.00 90.50 394 PHE A N 1
ATOM 2990 C CA . PHE A 1 394 ? 12.722 -2.033 -23.690 1.00 90.50 394 PHE A CA 1
ATOM 2991 C C . PHE A 1 394 ? 13.369 -1.132 -24.748 1.00 90.50 394 PHE A C 1
ATOM 2993 O O . PHE A 1 394 ? 14.503 -1.380 -25.147 1.00 90.50 394 PHE A O 1
ATOM 3000 N N . THR A 1 395 ? 12.698 -0.062 -25.182 1.00 92.25 395 THR A N 1
ATOM 3001 C CA . THR A 1 395 ? 13.239 0.823 -26.225 1.00 92.25 395 THR A CA 1
ATOM 3002 C C . THR A 1 395 ? 14.475 1.578 -25.750 1.00 92.25 395 THR A C 1
ATOM 3004 O O . THR A 1 395 ? 15.365 1.828 -26.556 1.00 92.25 395 THR A O 1
ATOM 3007 N N . GLY A 1 396 ? 14.577 1.881 -24.449 1.00 92.88 396 GLY A N 1
ATOM 3008 C CA . GLY A 1 396 ? 15.770 2.494 -23.862 1.00 92.88 396 GLY A CA 1
ATOM 3009 C C . GLY A 1 396 ? 16.990 1.568 -23.896 1.00 92.88 396 GLY A C 1
ATOM 3010 O O . GLY A 1 396 ? 18.063 1.988 -24.321 1.00 92.88 396 GLY A O 1
ATOM 3011 N N . LEU A 1 397 ? 16.826 0.299 -23.503 1.00 93.31 397 LEU A N 1
ATOM 3012 C CA . LEU A 1 397 ? 17.907 -0.695 -23.544 1.00 93.31 397 LEU A CA 1
ATOM 3013 C C . LEU A 1 397 ? 18.283 -1.084 -24.980 1.00 93.31 397 LEU A C 1
ATOM 3015 O O . LEU A 1 397 ? 19.466 -1.203 -25.285 1.00 93.31 397 LEU A O 1
ATOM 3019 N N . LEU A 1 398 ? 17.301 -1.239 -25.872 1.00 94.56 398 LEU A N 1
ATOM 3020 C CA . LEU A 1 398 ? 17.557 -1.547 -27.280 1.00 94.56 398 LEU A CA 1
ATOM 3021 C C . LEU A 1 398 ? 18.268 -0.385 -27.987 1.00 94.56 398 LEU A C 1
ATOM 3023 O O . LEU A 1 398 ? 19.240 -0.609 -28.703 1.00 94.56 398 LEU A O 1
ATOM 3027 N N . GLY A 1 399 ? 17.829 0.855 -27.743 1.00 94.81 399 GLY A N 1
ATOM 3028 C CA . GLY A 1 399 ? 18.500 2.054 -28.247 1.00 94.81 399 GLY A CA 1
ATOM 3029 C C . GLY A 1 399 ? 19.943 2.160 -27.752 1.00 94.81 399 GLY A C 1
ATOM 3030 O O . GLY A 1 399 ? 20.828 2.509 -28.526 1.00 94.81 399 GLY A O 1
ATOM 3031 N N . TRP A 1 400 ? 20.213 1.782 -26.498 1.00 95.00 400 TRP A N 1
ATOM 3032 C CA . TRP A 1 400 ? 21.578 1.718 -25.971 1.00 95.00 400 TRP A CA 1
ATOM 3033 C C . TRP A 1 400 ? 22.457 0.702 -26.708 1.00 95.00 400 TRP A C 1
ATOM 3035 O O . TRP A 1 400 ? 23.561 1.062 -27.112 1.00 95.00 400 TRP A O 1
ATOM 3045 N N . LEU A 1 401 ? 21.966 -0.518 -26.958 1.00 94.94 401 LEU A N 1
ATOM 3046 C CA . LEU A 1 401 ? 22.703 -1.524 -27.739 1.00 94.94 401 LEU A CA 1
ATOM 3047 C C . LEU A 1 401 ? 23.015 -1.032 -29.162 1.00 94.94 401 LEU A C 1
ATOM 3049 O O . LEU A 1 401 ? 24.131 -1.205 -29.644 1.00 94.94 401 LEU A O 1
ATOM 3053 N N . LEU A 1 402 ? 22.062 -0.365 -29.817 1.00 95.75 402 LEU A N 1
ATOM 3054 C CA . LEU A 1 402 ? 22.283 0.229 -31.140 1.00 95.75 402 LEU A CA 1
ATOM 3055 C C . LEU A 1 402 ? 23.310 1.365 -31.102 1.00 95.75 402 LEU A C 1
ATOM 3057 O O . LEU A 1 402 ? 24.093 1.515 -32.035 1.00 95.75 402 LEU A O 1
ATOM 3061 N N . ILE A 1 403 ? 23.361 2.142 -30.020 1.00 94.75 403 ILE A N 1
ATOM 3062 C CA . ILE A 1 403 ? 24.354 3.212 -29.877 1.00 94.75 403 ILE A CA 1
ATOM 3063 C C . ILE A 1 403 ? 25.755 2.661 -29.634 1.00 94.75 403 ILE A C 1
ATOM 3065 O O . ILE A 1 403 ? 26.712 3.267 -30.104 1.00 94.75 403 ILE A O 1
ATOM 3069 N N . VAL A 1 404 ? 25.891 1.508 -28.972 1.00 93.69 404 VAL A N 1
ATOM 3070 C CA . VAL A 1 404 ? 27.178 0.797 -28.881 1.00 93.69 404 VAL A CA 1
ATOM 3071 C C . VAL A 1 404 ? 27.700 0.443 -30.279 1.00 93.69 404 VAL A C 1
ATOM 3073 O O . VAL A 1 404 ? 28.888 0.614 -30.546 1.00 93.69 404 VAL A O 1
ATOM 3076 N N . VAL A 1 405 ? 26.821 0.017 -31.192 1.00 93.44 405 VAL A N 1
ATOM 3077 C CA . VAL A 1 405 ? 27.186 -0.217 -32.601 1.00 93.44 405 VAL A CA 1
ATOM 3078 C C . VAL A 1 405 ? 27.516 1.101 -33.306 1.00 93.44 405 VAL A C 1
ATOM 3080 O O . VAL A 1 405 ? 28.578 1.220 -33.911 1.00 93.44 405 VAL A O 1
ATOM 3083 N N . HIS A 1 406 ? 26.650 2.114 -33.185 1.00 93.88 406 HIS A N 1
ATOM 3084 C CA . HIS A 1 406 ? 26.835 3.430 -33.807 1.00 93.88 406 HIS A CA 1
ATOM 3085 C C . HIS A 1 406 ? 28.137 4.118 -33.374 1.00 93.88 406 HIS A C 1
ATOM 3087 O O . HIS A 1 406 ? 28.779 4.768 -34.187 1.00 93.88 406 HIS A O 1
ATOM 3093 N N . SER A 1 407 ? 28.569 3.966 -32.119 1.00 90.81 407 SER A N 1
ATOM 3094 C CA . SER A 1 407 ? 29.818 4.555 -31.617 1.00 90.81 407 SER A CA 1
ATOM 3095 C C . SER A 1 407 ? 31.078 3.809 -32.075 1.00 90.81 407 SER A C 1
ATOM 3097 O O . SER A 1 407 ? 32.193 4.159 -31.670 1.00 90.81 407 SER A O 1
ATOM 3099 N N . GLY A 1 408 ? 30.922 2.758 -32.887 1.00 87.75 408 GLY A N 1
ATOM 3100 C CA . GLY A 1 408 ? 32.006 1.852 -33.248 1.00 87.75 408 GLY A CA 1
ATOM 3101 C C . GLY A 1 408 ? 32.596 1.152 -32.023 1.00 87.75 408 GLY A C 1
ATOM 3102 O O . GLY A 1 408 ? 33.804 0.928 -31.978 1.00 87.75 408 GLY A O 1
ATOM 3103 N N . MET A 1 409 ? 31.778 0.896 -30.996 1.00 87.12 409 MET A N 1
ATOM 3104 C CA . MET A 1 409 ? 32.190 0.325 -29.707 1.00 87.12 409 MET A CA 1
ATOM 3105 C C . MET A 1 409 ? 33.306 1.119 -29.005 1.00 87.12 409 MET A C 1
ATOM 3107 O O . MET A 1 409 ? 34.092 0.563 -28.242 1.00 87.12 409 MET A O 1
ATOM 3111 N N . SER A 1 410 ? 33.379 2.432 -29.247 1.00 82.38 410 SER A N 1
ATOM 3112 C CA . SER A 1 410 ? 34.421 3.302 -28.695 1.00 82.38 410 SER A CA 1
ATOM 3113 C C . SER A 1 410 ? 33.832 4.510 -27.963 1.00 82.38 410 SER A C 1
ATOM 3115 O O . SER A 1 410 ? 32.861 5.127 -28.403 1.00 82.38 410 SER A O 1
ATOM 3117 N N . ALA A 1 411 ? 34.432 4.870 -26.826 1.00 78.94 411 ALA A N 1
ATOM 3118 C CA . ALA A 1 411 ? 34.114 6.097 -26.101 1.00 78.94 411 ALA A CA 1
ATOM 3119 C C . ALA A 1 411 ? 35.152 7.172 -26.451 1.00 78.94 411 ALA A C 1
ATOM 3121 O O . ALA A 1 411 ? 36.227 7.232 -25.860 1.00 78.94 411 ALA A O 1
ATOM 3122 N N . SER A 1 412 ? 34.845 8.006 -27.445 1.00 81.06 412 SER A N 1
ATOM 3123 C CA . SER A 1 412 ? 35.715 9.118 -27.846 1.00 81.06 412 SER A CA 1
ATOM 3124 C C . SER A 1 412 ? 35.491 10.361 -26.976 1.00 81.06 412 SER A C 1
ATOM 3126 O O . SER A 1 412 ? 34.402 10.577 -26.451 1.00 81.06 412 SER A O 1
ATOM 3128 N N . ASN A 1 413 ? 36.494 11.235 -26.853 1.00 86.62 413 ASN A N 1
ATOM 3129 C CA . ASN A 1 413 ? 36.345 12.524 -26.163 1.00 86.62 413 ASN A CA 1
ATOM 3130 C C . ASN A 1 413 ? 35.642 13.572 -27.056 1.00 86.62 413 ASN A C 1
ATOM 3132 O O . ASN A 1 413 ? 36.158 14.654 -27.320 1.00 86.62 413 ASN A O 1
ATOM 3136 N N . THR A 1 414 ? 34.479 13.212 -27.597 1.00 89.25 414 THR A N 1
ATOM 3137 C CA . THR A 1 414 ? 33.660 14.041 -28.491 1.00 89.25 414 THR A CA 1
ATOM 3138 C C . THR A 1 414 ? 32.301 14.313 -27.853 1.00 89.25 414 THR A C 1
ATOM 3140 O O . THR A 1 414 ? 31.933 13.688 -26.859 1.00 89.25 414 THR A O 1
ATOM 3143 N N . ILE A 1 415 ? 31.503 15.221 -28.423 1.00 90.44 415 ILE A N 1
ATOM 3144 C CA . ILE A 1 415 ? 30.120 15.444 -27.960 1.00 90.44 415 ILE A CA 1
ATOM 3145 C C . ILE A 1 415 ? 29.315 14.130 -28.006 1.00 90.44 415 ILE A C 1
ATOM 3147 O O . ILE A 1 415 ? 28.576 13.830 -27.071 1.00 90.44 415 ILE A O 1
ATOM 3151 N N . GLY A 1 416 ? 29.516 13.311 -29.048 1.00 89.62 416 GLY A N 1
ATOM 3152 C CA . GLY A 1 416 ? 28.875 11.999 -29.181 1.00 89.62 416 GLY A CA 1
ATOM 3153 C C . GLY A 1 416 ? 29.328 10.996 -28.120 1.00 89.62 416 GLY A C 1
ATOM 3154 O O . GLY A 1 416 ? 28.496 10.318 -27.522 1.00 89.62 416 GLY A O 1
ATOM 3155 N N . GLY A 1 417 ? 30.625 10.948 -27.807 1.00 90.31 417 GLY A N 1
ATOM 3156 C CA . GLY A 1 417 ? 31.131 10.080 -26.742 1.00 90.31 417 GLY A CA 1
ATOM 3157 C C . GLY A 1 417 ? 30.667 10.498 -25.342 1.00 90.31 417 GLY A C 1
ATOM 3158 O O . GLY A 1 417 ? 30.293 9.641 -24.542 1.00 90.31 417 GLY A O 1
ATOM 3159 N N . HIS A 1 418 ? 30.564 11.802 -25.060 1.00 93.19 418 HIS A N 1
ATOM 3160 C CA . HIS A 1 418 ? 29.936 12.290 -23.825 1.00 93.19 418 HIS A CA 1
ATOM 3161 C C . HIS A 1 418 ? 28.440 11.945 -23.758 1.00 93.19 418 HIS A C 1
ATOM 3163 O O . HIS A 1 418 ? 27.955 11.547 -22.697 1.00 93.19 418 HIS A O 1
ATOM 3169 N N . ALA A 1 419 ? 27.711 12.045 -24.877 1.00 92.81 419 ALA A N 1
ATOM 3170 C CA . ALA A 1 419 ? 26.313 11.616 -24.958 1.00 92.81 419 ALA A CA 1
ATOM 3171 C C . ALA A 1 419 ? 26.166 10.106 -24.689 1.00 92.81 419 ALA A C 1
ATOM 3173 O O . ALA A 1 419 ? 25.279 9.701 -23.936 1.00 92.81 419 ALA A O 1
ATOM 3174 N N . PHE A 1 420 ? 27.069 9.282 -25.232 1.00 92.81 420 PHE A N 1
ATOM 3175 C CA . PHE A 1 420 ? 27.120 7.841 -24.971 1.00 92.81 420 PHE A CA 1
ATOM 3176 C C . PHE A 1 420 ? 27.383 7.524 -23.493 1.00 92.81 420 PHE A C 1
ATOM 3178 O O . PHE A 1 420 ? 26.661 6.723 -22.899 1.00 92.81 420 PHE A O 1
ATOM 3185 N N . LEU A 1 421 ? 28.352 8.190 -22.858 1.00 92.88 421 LEU A N 1
ATOM 3186 C CA . LEU A 1 421 ? 28.613 8.019 -21.424 1.00 92.88 421 LEU A CA 1
ATOM 3187 C C . LEU A 1 421 ? 27.407 8.434 -20.571 1.00 92.88 421 LEU A C 1
ATOM 3189 O O . LEU A 1 421 ? 27.013 7.701 -19.661 1.00 92.88 421 LEU A O 1
ATOM 3193 N N . ALA A 1 422 ? 26.779 9.570 -20.887 1.00 93.69 422 ALA A N 1
ATOM 3194 C CA . ALA A 1 422 ? 25.566 10.017 -20.207 1.00 93.69 422 ALA A CA 1
ATOM 3195 C C . ALA A 1 422 ? 24.427 8.994 -20.359 1.00 93.69 422 ALA A C 1
ATOM 3197 O O . ALA A 1 422 ? 23.733 8.696 -19.387 1.00 93.69 422 ALA A O 1
ATOM 3198 N N . LEU A 1 423 ? 24.273 8.395 -21.543 1.00 93.94 423 LEU A N 1
ATOM 3199 C CA . LEU A 1 423 ? 23.320 7.314 -21.782 1.00 93.94 423 LEU A CA 1
ATOM 3200 C C . LEU A 1 423 ? 23.623 6.071 -20.937 1.00 93.94 423 LEU A C 1
ATOM 3202 O O . LEU A 1 423 ? 22.704 5.549 -20.308 1.00 93.94 423 LEU A O 1
ATOM 3206 N N . CYS A 1 424 ? 24.879 5.623 -20.862 1.00 93.38 424 CYS A N 1
ATOM 3207 C CA . CYS A 1 424 ? 25.276 4.506 -19.997 1.00 93.38 424 CYS A CA 1
ATOM 3208 C C . CYS A 1 424 ? 24.876 4.766 -18.537 1.00 93.38 424 CYS A C 1
ATOM 3210 O O . CYS A 1 424 ? 24.283 3.904 -17.886 1.00 93.38 424 CYS A O 1
ATOM 3212 N N . VAL A 1 425 ? 25.119 5.980 -18.034 1.00 94.50 425 VAL A N 1
ATOM 3213 C CA . VAL A 1 425 ? 24.712 6.384 -16.680 1.00 94.50 425 VAL A CA 1
ATOM 3214 C C . VAL A 1 425 ? 23.184 6.370 -16.526 1.00 94.50 425 VAL A C 1
ATOM 3216 O O . VAL A 1 425 ? 22.664 5.859 -15.531 1.00 94.50 425 VAL A O 1
ATOM 3219 N N . VAL A 1 426 ? 22.426 6.876 -17.501 1.00 94.88 426 VAL A N 1
ATOM 3220 C CA . VAL A 1 426 ? 20.951 6.862 -17.474 1.00 94.88 426 VAL A CA 1
ATOM 3221 C C . VAL A 1 426 ? 20.403 5.432 -17.480 1.00 94.88 426 VAL A C 1
ATOM 3223 O O . VAL A 1 426 ? 19.519 5.117 -16.683 1.00 94.88 426 VAL A O 1
ATOM 3226 N N . VAL A 1 427 ? 20.953 4.544 -18.308 1.00 93.06 427 VAL A N 1
ATOM 3227 C CA . VAL A 1 427 ? 20.560 3.129 -18.366 1.00 93.06 427 VAL A CA 1
ATOM 3228 C C . VAL A 1 427 ? 20.839 2.435 -17.036 1.00 93.06 427 VAL A C 1
ATOM 3230 O O . VAL A 1 427 ? 19.928 1.840 -16.458 1.00 93.06 427 VAL A O 1
ATOM 3233 N N . VAL A 1 428 ? 22.056 2.566 -16.497 1.00 90.94 428 VAL A N 1
ATOM 3234 C CA . VAL A 1 428 ? 22.426 1.971 -15.203 1.00 90.94 428 VAL A CA 1
ATOM 3235 C C . VAL A 1 428 ? 21.525 2.502 -14.090 1.00 90.94 428 VAL A C 1
ATOM 3237 O O . VAL A 1 428 ? 20.980 1.721 -13.309 1.00 90.94 428 VAL A O 1
ATOM 3240 N N . THR A 1 429 ? 21.294 3.816 -14.037 1.00 92.31 429 THR A N 1
ATOM 3241 C CA . THR A 1 429 ? 20.405 4.400 -13.022 1.00 92.31 429 THR A CA 1
ATOM 3242 C C . THR A 1 429 ? 18.953 3.949 -13.189 1.00 92.31 429 THR A C 1
ATOM 3244 O O . THR A 1 429 ? 18.263 3.750 -12.188 1.00 92.31 429 THR A O 1
ATOM 3247 N N . GLY A 1 430 ? 18.484 3.729 -14.418 1.00 88.62 430 GLY A N 1
ATOM 3248 C CA . GLY A 1 430 ? 17.158 3.183 -14.708 1.00 88.62 430 GLY A CA 1
ATOM 3249 C C . GLY A 1 430 ? 17.007 1.733 -14.243 1.00 88.62 430 GLY A C 1
ATOM 3250 O O . GLY A 1 430 ? 16.045 1.413 -13.541 1.00 88.62 430 GLY A O 1
ATOM 3251 N N . VAL A 1 431 ? 17.981 0.872 -14.560 1.00 85.31 431 VAL A N 1
ATOM 3252 C CA . VAL A 1 431 ? 18.011 -0.543 -14.141 1.00 85.31 431 VAL A CA 1
ATOM 3253 C C . VAL A 1 431 ? 18.066 -0.656 -12.620 1.00 85.31 431 VAL A C 1
ATOM 3255 O O . VAL A 1 431 ? 17.236 -1.344 -12.022 1.00 85.31 431 VAL A O 1
ATOM 3258 N N . VAL A 1 432 ? 18.981 0.073 -11.976 1.00 83.12 432 VAL A N 1
ATOM 3259 C CA . VAL A 1 432 ? 19.093 0.107 -10.511 1.00 83.12 432 VAL A CA 1
ATOM 3260 C C . VAL A 1 432 ? 17.815 0.665 -9.888 1.00 83.12 432 VAL A C 1
ATOM 3262 O O . VAL A 1 432 ? 17.283 0.077 -8.952 1.00 83.12 432 VAL A O 1
ATOM 3265 N N . GLY A 1 433 ? 17.256 1.747 -10.433 1.00 81.62 433 GLY A N 1
ATOM 3266 C CA . GLY A 1 433 ? 15.993 2.313 -9.958 1.00 81.62 433 GLY A CA 1
ATOM 3267 C C . GLY A 1 433 ? 14.836 1.323 -10.051 1.00 81.62 433 GLY A C 1
ATOM 3268 O O . GLY A 1 433 ? 14.012 1.249 -9.140 1.00 81.62 433 GLY A O 1
ATOM 3269 N N . ARG A 1 434 ? 14.788 0.518 -11.118 1.00 81.62 434 ARG A N 1
ATOM 3270 C CA . ARG A 1 434 ? 13.761 -0.512 -11.294 1.00 81.62 434 ARG A CA 1
ATOM 3271 C C . ARG A 1 434 ? 13.934 -1.675 -10.325 1.00 81.62 434 ARG A C 1
ATOM 3273 O O . ARG A 1 434 ? 12.937 -2.120 -9.762 1.00 81.62 434 ARG A O 1
ATOM 3280 N N . TYR A 1 435 ? 15.168 -2.118 -10.109 1.00 78.38 435 TYR A N 1
ATOM 3281 C CA . TYR A 1 435 ? 15.500 -3.107 -9.087 1.00 78.38 435 TYR A CA 1
ATOM 3282 C C . TYR A 1 435 ? 15.113 -2.614 -7.690 1.00 78.38 435 TYR A C 1
ATOM 3284 O O . TYR A 1 435 ? 14.480 -3.328 -6.927 1.00 78.38 435 TYR A O 1
ATOM 3292 N N . LEU A 1 436 ? 15.396 -1.355 -7.360 1.00 72.06 436 LEU A N 1
ATOM 3293 C CA . LEU A 1 436 ? 15.008 -0.782 -6.070 1.00 72.06 436 LEU A CA 1
ATOM 3294 C C . LEU A 1 436 ? 13.482 -0.624 -5.951 1.00 72.06 436 LEU A C 1
ATOM 3296 O O . LEU A 1 436 ? 12.924 -0.833 -4.878 1.00 72.06 436 LEU A O 1
ATOM 3300 N N . TYR A 1 437 ? 12.783 -0.348 -7.056 1.00 71.81 437 TYR A N 1
ATOM 3301 C CA . TYR A 1 437 ? 11.320 -0.276 -7.078 1.00 71.81 437 TYR A CA 1
ATOM 3302 C C . TYR A 1 437 ? 10.633 -1.630 -6.845 1.00 71.81 437 TYR A C 1
ATOM 3304 O O . TYR A 1 437 ? 9.503 -1.642 -6.365 1.00 71.81 437 TYR A O 1
ATOM 3312 N N . SER A 1 438 ? 11.270 -2.771 -7.144 1.00 71.31 438 SER A N 1
ATOM 3313 C CA . SER A 1 438 ? 10.676 -4.081 -6.816 1.00 71.31 438 SER A CA 1
ATOM 3314 C C . SER A 1 438 ? 10.627 -4.368 -5.316 1.00 71.31 438 SER A C 1
ATOM 3316 O O . SER A 1 438 ? 9.932 -5.288 -4.908 1.00 71.31 438 SER A O 1
ATOM 3318 N N . TYR A 1 439 ? 11.322 -3.573 -4.500 1.00 65.75 439 TYR A N 1
ATOM 3319 C CA . TYR A 1 439 ? 11.220 -3.617 -3.040 1.00 65.75 439 TYR A CA 1
ATOM 3320 C C . TYR A 1 439 ? 10.134 -2.687 -2.487 1.00 65.75 439 TYR A C 1
ATOM 3322 O O . TYR A 1 439 ? 9.945 -2.631 -1.275 1.00 65.75 439 TYR A O 1
ATOM 3330 N N . VAL A 1 440 ? 9.431 -1.931 -3.343 1.00 66.25 440 VAL A N 1
ATOM 3331 C CA . VAL A 1 440 ? 8.265 -1.156 -2.906 1.00 66.25 440 VAL A CA 1
ATOM 3332 C C . VAL A 1 440 ? 7.097 -2.115 -2.724 1.00 66.25 440 VAL A C 1
ATOM 3334 O O . VAL A 1 440 ? 6.709 -2.773 -3.694 1.00 66.25 440 VAL A O 1
ATOM 3337 N N . PRO A 1 441 ? 6.497 -2.167 -1.527 1.00 59.56 441 PRO A N 1
ATOM 3338 C CA . PRO A 1 441 ? 5.397 -3.078 -1.265 1.00 59.56 441 PRO A CA 1
ATOM 3339 C C . PRO A 1 441 ? 4.192 -2.715 -2.122 1.00 59.56 441 PRO A C 1
ATOM 3341 O O . PRO A 1 441 ? 3.858 -1.533 -2.265 1.00 59.56 441 PRO A O 1
ATOM 3344 N N . ARG A 1 442 ? 3.517 -3.723 -2.671 1.00 57.22 442 ARG A N 1
ATOM 3345 C CA . ARG A 1 442 ? 2.258 -3.545 -3.395 1.00 57.22 442 ARG A CA 1
ATOM 3346 C C . ARG A 1 442 ? 1.117 -4.197 -2.631 1.00 57.22 442 ARG A C 1
ATOM 3348 O O . ARG A 1 442 ? 1.275 -5.288 -2.095 1.00 57.22 442 ARG A O 1
ATOM 3355 N N . ALA A 1 443 ? -0.006 -3.495 -2.560 1.00 49.25 443 ALA A N 1
ATOM 3356 C CA . ALA A 1 443 ? -1.266 -4.038 -2.088 1.00 49.25 443 ALA A CA 1
ATOM 3357 C C . ALA A 1 443 ? -1.744 -5.132 -3.048 1.00 49.25 443 ALA A C 1
ATOM 3359 O O . ALA A 1 443 ? -1.281 -5.217 -4.191 1.00 49.25 443 ALA A O 1
ATOM 3360 N N . ALA A 1 444 ? -2.698 -5.948 -2.597 1.00 38.41 444 ALA A N 1
ATOM 3361 C CA . ALA A 1 444 ? -3.238 -7.047 -3.395 1.00 38.41 444 ALA A CA 1
ATOM 3362 C C . ALA A 1 444 ? -3.714 -6.558 -4.777 1.00 38.41 444 ALA A C 1
ATOM 3364 O O . ALA A 1 444 ? -3.412 -7.172 -5.788 1.00 38.41 444 ALA A O 1
ATOM 3365 N N . ASN A 1 445 ? -4.339 -5.381 -4.843 1.00 38.53 445 ASN A N 1
ATOM 3366 C CA . ASN A 1 445 ? -4.826 -4.740 -6.072 1.00 38.53 445 ASN A CA 1
ATOM 3367 C C . ASN A 1 445 ? -3.729 -4.171 -7.013 1.00 38.53 445 ASN A C 1
ATOM 3369 O O . ASN A 1 445 ? -4.055 -3.562 -8.033 1.00 38.53 445 ASN A O 1
ATOM 3373 N N . GLY A 1 446 ? -2.442 -4.313 -6.679 1.00 43.00 446 GLY A N 1
ATOM 3374 C CA . GLY A 1 446 ? -1.315 -3.806 -7.466 1.00 43.00 446 GLY A CA 1
ATOM 3375 C C . GLY A 1 446 ? -0.957 -2.328 -7.249 1.00 43.00 446 GLY A C 1
ATOM 3376 O O . GLY A 1 446 ? 0.008 -1.859 -7.864 1.00 43.00 446 GLY A O 1
ATOM 3377 N N . SER A 1 447 ? -1.666 -1.588 -6.385 1.00 46.47 447 SER A N 1
ATOM 3378 C CA . SER A 1 447 ? -1.252 -0.244 -5.948 1.00 46.47 447 SER A CA 1
ATOM 3379 C C . SER A 1 447 ? -0.120 -0.320 -4.922 1.00 46.47 447 SER A C 1
ATOM 3381 O O . SER A 1 447 ? 0.119 -1.374 -4.346 1.00 46.47 447 SER A O 1
ATOM 3383 N N . GLU A 1 448 ? 0.589 0.779 -4.652 1.00 52.22 448 GLU A N 1
ATOM 3384 C CA . GLU A 1 448 ? 1.545 0.798 -3.533 1.00 52.22 448 GLU A CA 1
ATOM 3385 C C . GLU A 1 448 ? 0.818 0.479 -2.218 1.00 52.22 448 GLU A C 1
ATOM 3387 O O . GLU A 1 448 ? -0.198 1.108 -1.914 1.00 52.22 448 GLU A O 1
ATOM 3392 N N . ALA A 1 449 ? 1.321 -0.495 -1.454 1.00 58.22 449 ALA A N 1
ATOM 3393 C CA . ALA A 1 449 ? 0.691 -0.901 -0.203 1.00 58.22 449 ALA A CA 1
ATOM 3394 C C . ALA A 1 449 ? 0.740 0.241 0.810 1.00 58.22 449 ALA A C 1
ATOM 3396 O O . ALA A 1 449 ? 1.716 0.997 0.876 1.00 58.22 449 ALA A O 1
ATOM 3397 N N . THR A 1 450 ? -0.299 0.357 1.629 1.00 64.94 450 THR A N 1
ATOM 3398 C CA . THR A 1 450 ? -0.250 1.250 2.787 1.00 64.94 450 THR A CA 1
ATOM 3399 C C . THR A 1 450 ? 0.500 0.575 3.934 1.00 64.94 450 THR A C 1
ATOM 3401 O O . THR A 1 450 ? 0.517 -0.650 4.045 1.00 64.94 450 THR A O 1
ATOM 3404 N N . LEU A 1 451 ? 1.115 1.369 4.816 1.00 59.31 451 LEU A N 1
ATOM 3405 C CA . LEU A 1 451 ? 1.785 0.833 6.006 1.00 59.31 451 LEU A CA 1
ATOM 3406 C C . LEU A 1 451 ? 0.820 0.009 6.876 1.00 59.31 451 LEU A C 1
ATOM 3408 O O . LEU A 1 451 ? 1.214 -1.002 7.449 1.00 59.31 451 LEU A O 1
ATOM 3412 N N . GLU A 1 452 ? -0.442 0.432 6.938 1.00 57.56 452 GLU A N 1
ATOM 3413 C CA . GLU A 1 452 ? -1.496 -0.250 7.687 1.00 57.56 452 GLU A CA 1
ATOM 3414 C C . GLU A 1 452 ? -1.834 -1.618 7.090 1.00 57.56 452 GLU A C 1
ATOM 3416 O O . GLU A 1 452 ? -1.998 -2.597 7.812 1.00 57.56 452 GLU A O 1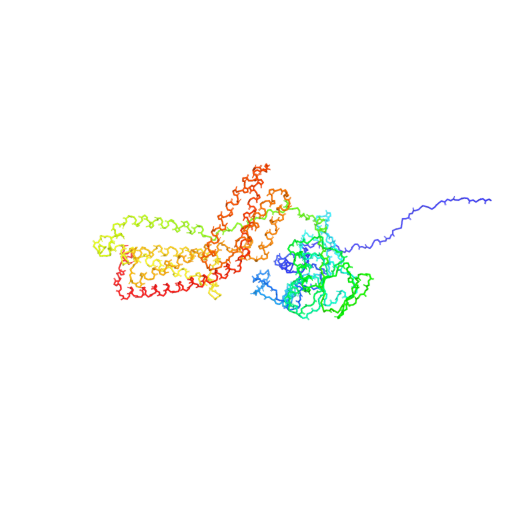
ATOM 3421 N N . GLU A 1 453 ? -1.860 -1.720 5.764 1.00 61.88 453 GLU A N 1
ATOM 3422 C CA . GLU A 1 453 ? -2.117 -2.977 5.068 1.00 61.88 453 GLU A CA 1
ATOM 3423 C C . GLU A 1 453 ? -0.968 -3.974 5.246 1.00 61.88 453 GLU A C 1
ATOM 3425 O O . GLU A 1 453 ? -1.214 -5.146 5.521 1.00 61.88 453 GLU A O 1
ATOM 3430 N N . LEU A 1 454 ? 0.285 -3.505 5.212 1.00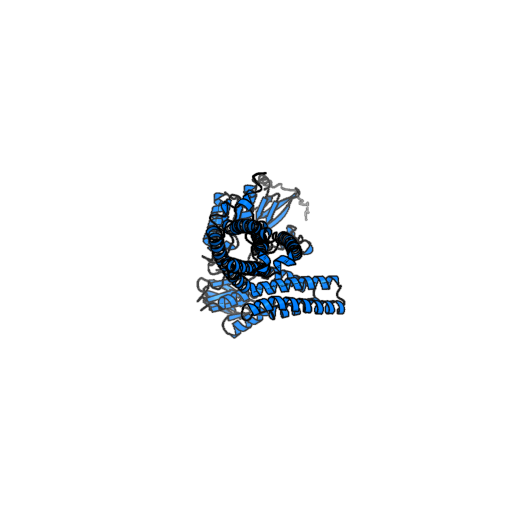 61.81 454 LEU A N 1
ATOM 3431 C CA . LEU A 1 454 ? 1.449 -4.342 5.526 1.00 61.81 454 LEU A CA 1
ATOM 3432 C C . LEU A 1 454 ? 1.411 -4.839 6.972 1.00 61.81 454 LEU A C 1
ATOM 3434 O O . LEU A 1 454 ? 1.636 -6.019 7.224 1.00 61.81 454 LEU A O 1
ATOM 3438 N N . ARG A 1 455 ? 1.068 -3.966 7.927 1.00 66.69 455 ARG A N 1
ATOM 3439 C CA . ARG A 1 455 ? 0.895 -4.350 9.337 1.00 66.69 455 ARG A CA 1
ATOM 3440 C C . ARG A 1 455 ? -0.241 -5.350 9.524 1.00 66.69 455 ARG A C 1
ATOM 3442 O O . ARG A 1 455 ? -0.093 -6.285 10.304 1.00 66.69 455 ARG A O 1
ATOM 3449 N N . SER A 1 456 ? -1.343 -5.184 8.796 1.00 64.06 456 SER A N 1
ATOM 3450 C CA . SER A 1 456 ? -2.466 -6.121 8.818 1.00 64.06 456 SER A CA 1
ATOM 3451 C C . SER A 1 456 ? -2.082 -7.490 8.256 1.00 64.06 456 SER A C 1
ATOM 3453 O O . SER A 1 456 ? -2.506 -8.501 8.810 1.00 64.06 456 SER A O 1
ATOM 3455 N N . GLN A 1 457 ? -1.290 -7.542 7.181 1.00 67.44 457 GLN A N 1
ATOM 3456 C CA . GLN A 1 457 ? -0.786 -8.801 6.622 1.00 67.44 457 GLN A CA 1
ATOM 3457 C C . GLN A 1 457 ? 0.170 -9.495 7.594 1.00 67.44 457 GLN A C 1
ATOM 3459 O O . GLN A 1 457 ? -0.005 -10.678 7.864 1.00 67.44 457 GLN A O 1
ATOM 3464 N N . ILE A 1 458 ? 1.109 -8.752 8.192 1.00 68.44 458 ILE A N 1
ATOM 3465 C CA . ILE A 1 458 ? 1.997 -9.281 9.238 1.00 68.44 458 ILE A CA 1
ATOM 3466 C C . ILE A 1 458 ? 1.166 -9.860 10.387 1.00 68.44 458 ILE A C 1
ATOM 3468 O O . ILE A 1 458 ? 1.380 -11.003 10.765 1.00 68.44 458 ILE A O 1
ATOM 3472 N N . ALA A 1 459 ? 0.172 -9.124 10.895 1.00 66.12 459 ALA A N 1
ATOM 3473 C CA . ALA A 1 459 ? -0.679 -9.594 11.988 1.00 66.12 459 ALA A CA 1
ATOM 3474 C C . ALA A 1 459 ? -1.493 -10.849 11.625 1.00 66.12 459 ALA A C 1
ATOM 3476 O O . ALA A 1 459 ? -1.667 -11.727 12.469 1.00 66.12 459 ALA A O 1
ATOM 3477 N N . ALA A 1 460 ? -1.976 -10.952 10.383 1.00 69.44 460 ALA A N 1
ATOM 3478 C CA . ALA A 1 460 ? -2.697 -12.130 9.907 1.00 69.44 460 ALA A CA 1
ATOM 3479 C C . ALA A 1 460 ? -1.794 -13.372 9.867 1.00 69.44 460 ALA A C 1
ATOM 3481 O O . ALA A 1 460 ? -2.191 -14.420 10.373 1.00 69.44 460 ALA A O 1
ATOM 3482 N N . ILE A 1 461 ? -0.574 -13.234 9.331 1.00 69.50 461 ILE A N 1
ATOM 3483 C CA . ILE A 1 461 ? 0.391 -14.338 9.234 1.00 69.50 461 ILE A CA 1
ATOM 3484 C C . ILE A 1 461 ? 0.941 -14.697 10.624 1.00 69.50 461 ILE A C 1
ATOM 3486 O O . ILE A 1 461 ? 1.040 -15.872 10.962 1.00 69.50 461 ILE A O 1
ATOM 3490 N N . SER A 1 462 ? 1.221 -13.717 11.490 1.00 67.88 462 SER A N 1
ATOM 3491 C CA . SER A 1 462 ? 1.634 -13.983 12.878 1.00 67.88 462 SER A CA 1
ATOM 3492 C C . SER A 1 462 ? 0.552 -14.734 13.663 1.00 67.88 462 SER A C 1
ATOM 3494 O O . SER A 1 462 ? 0.868 -15.630 14.438 1.00 67.88 462 SER A O 1
ATOM 3496 N N . GLY A 1 463 ? -0.729 -14.454 13.402 1.00 64.12 463 GLY A N 1
ATOM 3497 C CA . GLY A 1 463 ? -1.840 -15.214 13.979 1.00 64.12 463 GLY A CA 1
ATOM 3498 C C . GLY A 1 463 ? -1.943 -16.667 13.487 1.00 64.12 463 GLY A C 1
ATOM 3499 O O . GLY A 1 463 ? -2.661 -17.464 14.090 1.00 64.12 463 GLY A O 1
ATOM 3500 N N . GLU A 1 464 ? -1.267 -17.049 12.399 1.00 67.44 464 GLU A N 1
ATOM 3501 C CA . GLU A 1 464 ? -1.110 -18.458 12.003 1.00 67.44 464 GLU A CA 1
ATOM 3502 C C . GLU A 1 464 ? -0.049 -19.171 12.849 1.00 67.44 464 GLU A C 1
ATOM 3504 O O . GLU A 1 464 ? -0.270 -20.315 13.242 1.00 67.44 464 GLU A O 1
ATOM 3509 N N . TRP A 1 465 ? 1.046 -18.492 13.211 1.00 66.19 465 TRP A N 1
ATOM 3510 C CA . TRP A 1 465 ? 2.061 -19.037 14.123 1.00 66.19 465 TRP A CA 1
ATOM 3511 C C . TRP A 1 465 ? 1.522 -19.298 15.524 1.00 66.19 465 TRP A C 1
ATOM 3513 O O . TRP A 1 465 ? 1.756 -20.373 16.076 1.00 66.19 465 TRP A O 1
ATOM 3523 N N . ASP A 1 466 ? 0.756 -18.352 16.070 1.00 64.44 466 ASP A N 1
ATOM 3524 C CA . ASP A 1 466 ? 0.183 -18.482 17.415 1.00 64.44 466 ASP A CA 1
ATOM 3525 C C . ASP A 1 466 ? -0.805 -19.656 17.518 1.00 64.44 466 ASP A C 1
ATOM 3527 O O . ASP A 1 466 ? -1.008 -20.208 18.598 1.00 64.44 466 ASP A O 1
ATOM 3531 N N . ARG A 1 467 ? -1.400 -20.070 16.391 1.00 66.06 467 ARG A N 1
ATOM 3532 C CA . ARG A 1 467 ? -2.308 -21.223 16.319 1.00 66.06 467 ARG A CA 1
ATOM 3533 C C . ARG A 1 467 ? -1.591 -22.561 16.182 1.00 66.06 467 ARG A C 1
ATOM 3535 O O . ARG A 1 467 ? -2.159 -23.564 16.597 1.00 66.06 467 ARG A O 1
ATOM 3542 N N . ALA A 1 468 ? -0.387 -22.585 15.607 1.00 64.50 468 ALA A N 1
ATOM 3543 C CA . ALA A 1 468 ? 0.385 -23.817 15.454 1.00 64.50 468 ALA A CA 1
ATOM 3544 C C . ALA A 1 468 ? 0.843 -24.369 16.815 1.00 64.50 468 ALA A C 1
ATOM 3546 O O . ALA A 1 468 ? 0.770 -25.574 17.027 1.00 64.50 468 ALA A O 1
ATOM 3547 N N . GLY A 1 469 ? 1.232 -23.489 17.749 1.00 60.03 469 GLY A N 1
ATOM 3548 C CA . GLY A 1 469 ? 1.658 -23.865 19.102 1.00 60.03 469 GLY A CA 1
ATOM 3549 C C . GLY A 1 469 ? 2.944 -24.712 19.145 1.00 60.03 469 GLY A C 1
ATOM 3550 O O . GLY A 1 469 ? 3.310 -25.387 18.190 1.00 60.03 469 GLY A O 1
ATOM 3551 N N . GLY A 1 470 ? 3.667 -24.674 20.266 1.00 75.88 470 GLY A N 1
ATOM 3552 C CA . GLY A 1 470 ? 4.874 -25.489 20.478 1.00 75.88 470 GLY A CA 1
ATOM 3553 C C . GLY A 1 470 ? 6.208 -24.757 20.285 1.00 75.88 470 GLY A C 1
ATOM 3554 O O . GLY A 1 470 ? 6.261 -23.570 19.961 1.00 75.88 470 GLY A O 1
ATOM 3555 N N . GLU A 1 471 ? 7.305 -25.477 20.534 1.00 81.75 471 GLU A N 1
ATOM 3556 C CA . GLU A 1 471 ? 8.660 -24.908 20.627 1.00 81.75 471 GLU A CA 1
ATOM 3557 C C . GLU A 1 471 ? 9.224 -24.451 19.274 1.00 81.75 471 GLU A C 1
ATOM 3559 O O . GLU A 1 471 ? 9.864 -23.402 19.190 1.00 81.75 471 GLU A O 1
ATOM 3564 N N . PHE A 1 472 ? 8.953 -25.191 18.193 1.00 83.94 472 PHE A N 1
ATOM 3565 C CA . PHE A 1 472 ? 9.466 -24.854 16.865 1.00 83.94 472 PHE A CA 1
ATOM 3566 C C . PHE A 1 472 ? 8.870 -23.551 16.292 1.00 83.94 472 PHE A C 1
ATOM 3568 O O . PHE A 1 472 ? 9.651 -22.667 15.926 1.00 83.94 472 PHE A O 1
ATOM 3575 N N . PRO A 1 473 ? 7.535 -23.340 16.270 1.00 81.75 473 PRO A N 1
ATOM 3576 C CA . PRO A 1 473 ? 6.957 -22.053 15.870 1.00 81.75 473 PRO A CA 1
ATOM 3577 C C . PRO A 1 473 ? 7.449 -20.867 16.713 1.00 81.75 473 PRO A C 1
ATOM 3579 O O . PRO A 1 473 ? 7.691 -19.791 16.165 1.00 81.75 473 PRO A O 1
ATOM 3582 N N . ALA A 1 474 ? 7.650 -21.058 18.024 1.00 82.69 474 ALA A N 1
ATOM 3583 C CA . ALA A 1 474 ? 8.195 -20.023 18.904 1.00 82.69 474 ALA A CA 1
ATOM 3584 C C . ALA A 1 474 ? 9.642 -19.656 18.530 1.00 82.69 474 ALA A C 1
ATOM 3586 O O . ALA A 1 474 ? 9.955 -18.476 18.385 1.00 82.69 474 ALA A O 1
ATOM 3587 N N . ALA A 1 475 ? 10.500 -20.651 18.277 1.00 85.12 475 ALA A N 1
ATOM 3588 C CA . ALA A 1 475 ? 11.874 -20.424 17.831 1.00 85.12 475 ALA A CA 1
ATOM 3589 C C . ALA A 1 475 ? 11.941 -19.697 16.475 1.00 85.12 475 ALA A C 1
ATOM 3591 O O . ALA A 1 475 ? 12.766 -18.799 16.288 1.00 85.12 475 ALA A O 1
ATOM 3592 N N . VAL A 1 476 ? 11.056 -20.050 15.533 1.00 84.38 476 VAL A N 1
ATOM 3593 C CA . VAL A 1 476 ? 10.934 -19.365 14.235 1.00 84.38 476 VAL A CA 1
ATOM 3594 C C . VAL A 1 476 ? 10.541 -17.899 14.433 1.00 84.38 476 VAL A C 1
ATOM 3596 O O . VAL A 1 476 ? 11.204 -17.018 13.880 1.00 84.38 476 VAL A O 1
ATOM 3599 N N . ARG A 1 477 ? 9.512 -17.623 15.246 1.00 83.81 477 ARG A N 1
ATOM 3600 C CA . ARG A 1 477 ? 9.056 -16.258 15.554 1.00 83.81 477 ARG A CA 1
ATOM 3601 C C . ARG A 1 477 ? 10.175 -15.421 16.163 1.00 83.81 477 ARG A C 1
ATOM 3603 O O . ARG A 1 477 ? 10.500 -14.365 15.624 1.00 83.81 477 ARG A O 1
ATOM 3610 N N . ASP A 1 478 ? 10.785 -15.903 17.241 1.00 85.19 478 ASP A N 1
ATOM 3611 C CA . ASP A 1 478 ? 11.810 -15.162 17.979 1.00 85.19 478 ASP A CA 1
ATOM 3612 C C . ASP A 1 478 ? 13.012 -14.851 17.074 1.00 85.19 478 ASP A C 1
ATOM 3614 O O . ASP A 1 478 ? 13.581 -13.755 17.110 1.00 85.19 478 ASP A O 1
ATOM 3618 N N . ARG A 1 479 ? 13.372 -15.787 16.186 1.00 85.94 479 ARG A N 1
ATOM 3619 C CA . ARG A 1 479 ? 14.449 -15.580 15.218 1.00 85.94 479 ARG A CA 1
ATOM 3620 C C . ARG A 1 479 ? 14.104 -14.518 14.176 1.00 85.94 479 ARG A C 1
ATOM 3622 O O . ARG A 1 479 ? 14.962 -13.693 13.858 1.00 85.94 479 ARG A O 1
ATOM 3629 N N . VAL A 1 480 ? 12.879 -14.513 13.654 1.00 84.56 480 VAL A N 1
ATOM 3630 C CA . VAL A 1 480 ? 12.416 -13.479 12.714 1.00 84.56 480 VAL A CA 1
ATOM 3631 C C . VAL A 1 480 ? 12.353 -12.113 13.398 1.00 84.56 480 VAL A C 1
ATOM 3633 O O . VAL A 1 480 ? 12.841 -11.135 12.836 1.00 84.56 480 VAL A O 1
ATOM 3636 N N . GLU A 1 481 ? 11.847 -12.030 14.629 1.00 83.88 481 GLU A N 1
ATOM 3637 C CA . GLU A 1 481 ? 11.820 -10.781 15.400 1.00 83.88 481 GLU A CA 1
ATOM 3638 C C . GLU A 1 481 ? 13.227 -10.212 15.625 1.00 83.88 481 GLU A C 1
ATOM 3640 O O . GLU A 1 481 ? 13.441 -9.011 15.439 1.00 83.88 481 GLU A O 1
ATOM 3645 N N . GLN A 1 482 ? 14.210 -11.061 15.942 1.00 86.31 482 GLN A N 1
ATOM 3646 C CA . GLN A 1 482 ? 15.614 -10.652 16.059 1.00 86.31 482 GLN A CA 1
ATOM 3647 C C . GLN A 1 482 ? 16.175 -10.101 14.743 1.00 86.31 482 GLN A C 1
ATOM 3649 O O . GLN A 1 482 ? 16.836 -9.059 14.750 1.00 86.31 482 GLN A O 1
ATOM 3654 N N . LEU A 1 483 ? 15.918 -10.775 13.617 1.00 85.00 483 LEU A N 1
ATOM 3655 C CA . LEU A 1 483 ? 16.372 -10.324 12.297 1.00 85.00 483 LEU A CA 1
ATOM 3656 C C . LEU A 1 483 ? 15.763 -8.965 11.937 1.00 85.00 483 LEU A C 1
ATOM 3658 O O . LEU A 1 483 ? 16.486 -8.038 11.569 1.00 85.00 483 LEU A O 1
ATOM 3662 N N . VAL A 1 484 ? 14.452 -8.817 12.132 1.00 80.50 484 VAL A N 1
ATOM 3663 C CA . VAL A 1 484 ? 13.722 -7.568 11.884 1.00 80.50 484 VAL A CA 1
ATOM 3664 C C . VAL A 1 484 ? 14.228 -6.439 12.791 1.00 80.50 484 VAL A C 1
ATOM 3666 O O . VAL A 1 484 ? 14.389 -5.305 12.334 1.00 80.50 484 VAL A O 1
ATOM 3669 N N . ALA A 1 485 ? 14.519 -6.727 14.062 1.00 80.44 485 ALA A N 1
ATOM 3670 C CA . ALA A 1 485 ? 15.048 -5.746 15.010 1.00 80.44 485 ALA A CA 1
ATOM 3671 C C . ALA A 1 485 ? 16.487 -5.302 14.683 1.00 80.44 485 ALA A C 1
ATOM 3673 O O . ALA A 1 485 ? 16.833 -4.138 14.921 1.00 80.44 485 ALA A O 1
ATOM 3674 N N . ALA A 1 486 ? 17.311 -6.201 14.132 1.00 79.19 486 ALA A N 1
ATOM 3675 C CA . ALA A 1 486 ? 18.694 -5.942 13.716 1.00 79.19 486 ALA A CA 1
ATOM 3676 C C . ALA A 1 486 ? 18.808 -5.182 12.377 1.00 79.19 486 ALA A C 1
ATOM 3678 O O . ALA A 1 486 ? 19.878 -4.660 12.023 1.00 79.19 486 ALA A O 1
ATOM 3679 N N . ASP A 1 487 ? 17.708 -5.096 11.630 1.00 73.12 487 ASP A N 1
ATOM 3680 C CA . ASP A 1 487 ? 17.669 -4.553 10.274 1.00 73.12 487 ASP A CA 1
ATOM 3681 C C . ASP A 1 487 ? 17.474 -3.035 10.182 1.00 73.12 487 ASP A C 1
ATOM 3683 O O . ASP A 1 487 ? 17.239 -2.518 9.093 1.00 73.12 487 ASP A O 1
ATOM 3687 N N . ARG A 1 488 ? 17.658 -2.283 11.274 1.00 68.94 488 ARG A N 1
ATOM 3688 C CA . ARG A 1 488 ? 17.534 -0.814 11.257 1.00 68.94 488 ARG A CA 1
ATOM 3689 C C . ARG A 1 488 ? 18.520 -0.161 10.284 1.00 68.94 488 ARG A C 1
ATOM 3691 O O . ARG A 1 488 ? 19.726 -0.434 10.299 1.00 68.94 488 ARG A O 1
ATOM 3698 N N . TRP A 1 489 ? 18.010 0.731 9.440 1.00 70.81 489 TRP A N 1
ATOM 3699 C CA . TRP A 1 489 ? 18.824 1.527 8.526 1.00 70.81 489 TRP A CA 1
ATOM 3700 C C . TRP A 1 489 ? 19.473 2.710 9.244 1.00 70.81 489 TRP A C 1
ATOM 3702 O O . TRP A 1 489 ? 18.849 3.743 9.462 1.00 70.81 489 TRP A O 1
ATOM 3712 N N . GLU A 1 490 ? 20.765 2.590 9.537 1.00 64.56 490 GLU A N 1
ATOM 3713 C CA . GLU A 1 490 ? 21.572 3.686 10.077 1.00 64.56 490 GLU A CA 1
ATOM 3714 C C . GLU A 1 490 ? 22.624 4.161 9.057 1.00 64.56 490 GLU A C 1
ATOM 3716 O O . GLU A 1 490 ? 23.390 3.377 8.482 1.00 64.56 490 GLU A O 1
ATOM 3721 N N . GLY A 1 491 ? 22.679 5.478 8.830 1.00 67.19 491 GLY A N 1
ATOM 3722 C CA . GLY A 1 491 ? 23.661 6.134 7.961 1.00 67.19 491 GLY A CA 1
ATOM 3723 C C . GLY A 1 491 ? 23.233 6.355 6.500 1.00 67.19 491 GLY A C 1
ATOM 3724 O O . GLY A 1 491 ? 22.051 6.347 6.143 1.00 67.19 491 GLY A O 1
ATOM 3725 N N . GLY A 1 492 ? 24.231 6.630 5.650 1.00 70.38 492 GLY A N 1
ATOM 3726 C CA . GLY A 1 492 ? 24.049 7.039 4.252 1.00 70.38 492 GLY A CA 1
ATOM 3727 C C . GLY A 1 492 ? 23.608 5.922 3.294 1.00 70.38 492 GLY A C 1
ATOM 3728 O O . GLY A 1 492 ? 23.580 4.741 3.639 1.00 70.38 492 GLY A O 1
ATOM 3729 N N . ILE A 1 493 ? 23.303 6.302 2.049 1.00 66.31 493 ILE A N 1
ATOM 3730 C CA . ILE A 1 493 ? 22.695 5.449 1.004 1.00 66.31 493 ILE A CA 1
ATOM 3731 C C . ILE A 1 493 ? 23.419 4.103 0.815 1.00 66.31 493 ILE A C 1
ATOM 3733 O O . ILE A 1 493 ? 22.774 3.058 0.766 1.00 66.31 493 ILE A O 1
ATOM 3737 N N . LEU A 1 494 ? 24.754 4.099 0.771 1.00 70.88 494 LEU A N 1
ATOM 3738 C CA . LEU A 1 494 ? 25.558 2.879 0.602 1.00 70.88 494 LEU A CA 1
ATOM 3739 C C . LEU A 1 494 ? 25.362 1.864 1.740 1.00 70.88 494 LEU A C 1
ATOM 3741 O O . LEU A 1 494 ? 25.305 0.660 1.487 1.00 70.88 494 LEU A O 1
ATOM 3745 N N . ARG A 1 495 ? 25.211 2.329 2.989 1.00 77.00 495 ARG A N 1
ATOM 3746 C CA . ARG A 1 495 ? 24.931 1.447 4.135 1.00 77.00 495 ARG A CA 1
ATOM 3747 C C . ARG A 1 495 ? 23.529 0.851 4.051 1.00 77.00 495 ARG A C 1
ATOM 3749 O O . ARG A 1 495 ? 23.377 -0.333 4.333 1.00 77.00 495 ARG A O 1
ATOM 3756 N N . ARG A 1 496 ? 22.542 1.627 3.590 1.00 76.19 496 ARG A N 1
ATOM 3757 C CA . ARG A 1 496 ? 21.159 1.160 3.371 1.00 76.19 496 ARG A CA 1
ATOM 3758 C C . ARG A 1 496 ? 21.104 0.063 2.305 1.00 76.19 496 ARG A C 1
ATOM 3760 O O . ARG A 1 496 ? 20.554 -1.006 2.549 1.00 76.19 496 ARG A O 1
ATOM 3767 N N . VAL A 1 497 ? 21.766 0.273 1.163 1.00 71.94 497 VAL A N 1
ATOM 3768 C CA . VAL A 1 497 ? 21.863 -0.739 0.091 1.00 71.94 497 VAL A CA 1
ATOM 3769 C C . VAL A 1 497 ? 22.585 -1.995 0.579 1.00 71.94 497 VAL A C 1
ATOM 3771 O O . VAL A 1 497 ? 22.108 -3.108 0.358 1.00 71.94 497 VAL A O 1
ATOM 3774 N N . ARG A 1 498 ? 23.703 -1.839 1.302 1.00 80.00 498 ARG A N 1
ATOM 3775 C CA . ARG A 1 498 ? 24.407 -2.972 1.916 1.00 80.00 498 ARG A CA 1
ATOM 3776 C C . ARG A 1 498 ? 23.489 -3.749 2.861 1.00 80.00 498 ARG A C 1
ATOM 3778 O O . ARG A 1 498 ? 23.492 -4.973 2.792 1.00 80.00 498 ARG A O 1
ATOM 3785 N N . LYS A 1 499 ? 22.686 -3.061 3.680 1.00 81.38 499 LYS A N 1
ATOM 3786 C CA . LYS A 1 499 ? 21.728 -3.679 4.607 1.00 81.38 499 LYS A CA 1
ATOM 3787 C C . LYS A 1 499 ? 20.654 -4.505 3.897 1.00 81.38 499 LYS A C 1
ATOM 3789 O O . LYS A 1 499 ? 20.404 -5.620 4.336 1.00 81.38 499 LYS A O 1
ATOM 3794 N N . ILE A 1 500 ? 20.115 -4.042 2.765 1.00 76.81 500 ILE A N 1
ATOM 3795 C CA . ILE A 1 500 ? 19.179 -4.834 1.935 1.00 76.81 500 ILE A CA 1
ATOM 3796 C C . ILE A 1 500 ? 19.814 -6.170 1.514 1.00 76.81 500 ILE A C 1
ATOM 3798 O O . ILE A 1 500 ? 19.185 -7.226 1.585 1.00 76.81 500 ILE A O 1
ATOM 3802 N N . VAL A 1 501 ? 21.081 -6.141 1.094 1.00 78.81 501 VAL A N 1
ATOM 3803 C CA . VAL A 1 501 ? 21.795 -7.349 0.654 1.00 78.81 501 VAL A CA 1
ATOM 3804 C C . VAL A 1 501 ? 22.151 -8.256 1.834 1.00 78.81 501 VAL A C 1
ATOM 3806 O O . VAL A 1 501 ? 22.005 -9.475 1.733 1.00 78.81 501 VAL A O 1
ATOM 3809 N N . THR A 1 502 ? 22.619 -7.693 2.951 1.00 83.38 502 THR A N 1
ATOM 3810 C CA . THR A 1 502 ? 23.009 -8.483 4.127 1.00 83.38 502 THR A CA 1
ATOM 3811 C C . THR A 1 502 ? 21.806 -9.088 4.837 1.00 83.38 502 THR A C 1
ATOM 3813 O O . THR A 1 502 ? 21.886 -10.254 5.198 1.00 83.38 502 THR A O 1
ATOM 3816 N N . SER A 1 503 ? 20.683 -8.370 4.946 1.00 83.06 503 SER A N 1
ATOM 3817 C CA . SER A 1 503 ? 19.426 -8.873 5.530 1.00 83.06 503 SER A CA 1
ATOM 3818 C C . SER A 1 503 ? 18.995 -10.191 4.878 1.00 83.06 503 SER A C 1
ATOM 3820 O O . SER A 1 503 ? 18.763 -11.189 5.556 1.00 83.06 503 SER A O 1
ATOM 3822 N N . ARG A 1 504 ? 19.045 -10.269 3.538 1.00 82.25 504 ARG A N 1
ATOM 3823 C CA . ARG A 1 504 ? 18.746 -11.513 2.805 1.00 82.25 504 ARG A CA 1
ATOM 3824 C C . ARG A 1 504 ? 19.734 -12.643 3.072 1.00 82.25 504 ARG A C 1
ATOM 3826 O O . ARG A 1 504 ? 19.355 -13.813 3.033 1.00 82.25 504 ARG A O 1
ATOM 3833 N N . ARG A 1 505 ? 21.013 -12.325 3.279 1.00 86.00 505 ARG A N 1
ATOM 3834 C CA . ARG A 1 505 ? 22.023 -13.339 3.620 1.00 86.00 505 ARG A CA 1
ATOM 3835 C C . ARG A 1 505 ? 21.784 -13.893 5.023 1.00 86.00 505 ARG A C 1
ATOM 3837 O O . ARG A 1 505 ? 21.847 -15.110 5.182 1.00 86.00 505 ARG A O 1
ATOM 3844 N N . GLU A 1 506 ? 21.461 -13.028 5.981 1.00 87.69 506 GLU A N 1
ATOM 3845 C CA . GLU A 1 506 ? 21.135 -13.419 7.356 1.00 87.69 506 GLU A CA 1
ATOM 3846 C C . GLU A 1 506 ? 19.837 -14.235 7.419 1.00 87.69 506 GLU A C 1
ATOM 3848 O O . GLU A 1 506 ? 19.834 -15.299 8.031 1.00 87.69 506 GLU A O 1
ATOM 3853 N N . LEU A 1 507 ? 18.787 -13.846 6.683 1.00 87.88 507 LEU A N 1
ATOM 3854 C CA . LEU A 1 507 ? 17.557 -14.642 6.567 1.00 87.88 507 LEU A CA 1
ATOM 3855 C C . LEU A 1 507 ? 17.839 -16.048 6.015 1.00 87.88 507 LEU A C 1
ATOM 3857 O O . LEU A 1 507 ? 17.416 -17.043 6.593 1.00 87.88 507 LEU A O 1
ATOM 3861 N N . ARG A 1 508 ? 18.630 -16.167 4.939 1.00 89.19 508 ARG A N 1
ATOM 3862 C CA . ARG A 1 508 ? 19.022 -17.479 4.379 1.00 89.19 508 ARG A CA 1
ATOM 3863 C C . ARG A 1 508 ? 19.857 -18.321 5.339 1.00 89.19 508 ARG A C 1
ATOM 3865 O O . ARG A 1 508 ? 19.889 -19.546 5.210 1.00 89.19 508 ARG A O 1
ATOM 3872 N N . LYS A 1 509 ? 20.619 -17.689 6.230 1.00 91.38 509 LYS A N 1
ATOM 3873 C CA . LYS A 1 509 ? 21.376 -18.386 7.272 1.00 91.38 509 LYS A CA 1
ATOM 3874 C C . LYS A 1 509 ? 20.423 -18.882 8.361 1.00 91.38 509 LYS A C 1
ATOM 3876 O O . LYS A 1 509 ? 20.403 -20.079 8.621 1.00 91.38 509 LYS A O 1
ATOM 3881 N N . ALA A 1 510 ? 19.564 -18.005 8.875 1.00 89.50 510 ALA A N 1
ATOM 3882 C CA . ALA A 1 510 ? 18.548 -18.339 9.868 1.00 89.50 510 ALA A CA 1
ATOM 3883 C C . ALA A 1 510 ? 17.583 -19.429 9.381 1.00 89.50 510 ALA A C 1
ATOM 3885 O O . ALA A 1 510 ? 17.292 -20.356 10.125 1.00 89.50 510 ALA A O 1
ATOM 3886 N N . ARG A 1 511 ? 17.158 -19.392 8.111 1.00 92.31 511 ARG A N 1
ATOM 3887 C CA . ARG A 1 511 ? 16.320 -20.440 7.507 1.00 92.31 511 ARG A CA 1
ATOM 3888 C C . ARG A 1 511 ? 16.991 -21.814 7.553 1.00 92.31 511 ARG A C 1
ATOM 3890 O O . ARG A 1 511 ? 16.328 -22.806 7.830 1.00 92.31 511 ARG A O 1
ATOM 3897 N N . ARG A 1 512 ? 18.303 -21.885 7.296 1.00 91.81 512 ARG A N 1
ATOM 3898 C CA . ARG A 1 512 ? 19.068 -23.143 7.370 1.00 91.81 512 ARG A CA 1
ATOM 3899 C C . ARG A 1 512 ? 19.190 -23.650 8.807 1.00 91.81 512 ARG A C 1
ATOM 3901 O O . ARG A 1 512 ? 19.000 -24.840 9.031 1.00 91.81 512 ARG A O 1
ATOM 3908 N N . GLU A 1 513 ? 19.461 -22.753 9.754 1.00 91.81 513 GLU A N 1
ATOM 3909 C CA . GLU A 1 513 ? 19.528 -23.063 11.192 1.00 91.81 513 GLU A CA 1
ATOM 3910 C C . GLU A 1 513 ? 18.178 -23.585 11.712 1.00 91.81 513 GLU A C 1
ATOM 3912 O O . GLU A 1 513 ? 18.119 -24.644 12.331 1.00 91.81 513 GLU A O 1
ATOM 3917 N N . LEU A 1 514 ? 17.083 -22.891 11.389 1.00 91.19 514 LEU A N 1
ATOM 3918 C CA . LEU A 1 514 ? 15.731 -23.271 11.792 1.00 91.19 514 LEU A CA 1
ATOM 3919 C C . LEU A 1 514 ? 15.277 -24.575 11.129 1.00 91.19 514 LEU A C 1
ATOM 3921 O O . LEU A 1 514 ? 14.684 -25.407 11.801 1.00 91.19 514 LEU A O 1
ATOM 3925 N N . ARG A 1 515 ? 15.589 -24.808 9.846 1.00 92.12 515 ARG A N 1
ATOM 3926 C CA . ARG A 1 515 ? 15.275 -26.094 9.198 1.00 92.12 515 ARG A CA 1
ATOM 3927 C C . ARG A 1 515 ? 15.955 -27.260 9.914 1.00 92.12 515 ARG A C 1
ATOM 3929 O O . ARG A 1 515 ? 15.302 -28.261 10.182 1.00 92.12 515 ARG A O 1
ATOM 3936 N N . ALA A 1 516 ? 17.243 -27.124 10.237 1.00 90.88 516 ALA A N 1
ATOM 3937 C CA . ALA A 1 516 ? 17.975 -28.152 10.974 1.00 90.88 516 ALA A CA 1
ATOM 3938 C C . ALA A 1 516 ? 17.368 -28.390 12.367 1.00 90.88 516 ALA A C 1
ATOM 3940 O O . ALA A 1 516 ? 17.188 -29.538 12.763 1.00 90.88 516 ALA A O 1
ATOM 3941 N N . PHE A 1 517 ? 16.991 -27.316 13.068 1.00 89.94 517 PHE A N 1
ATOM 3942 C CA . PHE A 1 517 ? 16.330 -27.398 14.370 1.00 89.94 517 PHE A CA 1
ATOM 3943 C C . PHE A 1 517 ? 14.965 -28.103 14.298 1.00 89.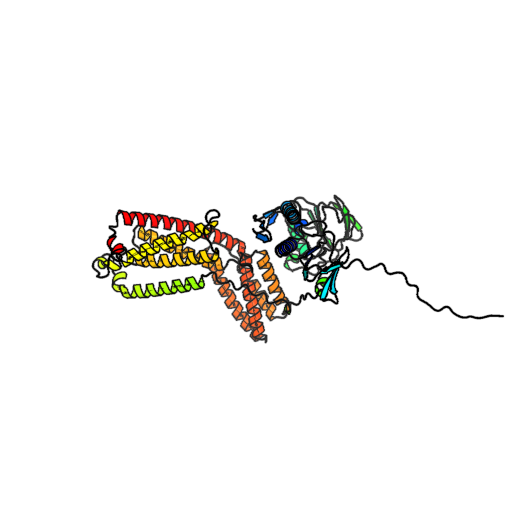94 517 PHE A C 1
ATOM 3945 O O . PHE A 1 517 ? 14.727 -29.035 15.059 1.00 89.94 517 PHE A O 1
ATOM 3952 N N . GLY A 1 518 ? 14.102 -27.727 13.349 1.00 86.56 518 GLY A N 1
ATOM 3953 C CA . GLY A 1 518 ? 12.778 -28.336 13.176 1.00 86.56 518 GLY A CA 1
ATOM 3954 C C . GLY A 1 518 ? 12.846 -29.834 12.882 1.00 86.56 518 GLY A C 1
ATOM 3955 O O . GLY A 1 518 ? 12.124 -30.610 13.497 1.00 86.56 518 GLY A O 1
ATOM 3956 N N . LEU A 1 519 ? 13.782 -30.249 12.020 1.00 87.69 519 LEU A N 1
ATOM 3957 C CA . LEU A 1 519 ? 14.025 -31.667 11.737 1.00 87.69 519 LEU A CA 1
ATOM 3958 C C . LEU A 1 519 ? 14.582 -32.419 12.957 1.00 87.69 519 LEU A C 1
ATOM 3960 O O . LEU A 1 519 ? 14.241 -33.578 13.163 1.00 87.69 519 LEU A O 1
ATOM 3964 N N . SER A 1 520 ? 15.417 -31.778 13.783 1.00 88.06 520 SER A N 1
ATOM 3965 C CA . SER A 1 520 ? 15.932 -32.392 15.019 1.00 88.06 520 SER A CA 1
ATOM 3966 C C . SER A 1 520 ? 14.894 -32.496 16.142 1.00 88.06 520 SER A C 1
ATOM 3968 O O . SER A 1 520 ? 15.049 -33.320 17.037 1.00 88.06 520 SER A O 1
ATOM 3970 N N . ALA A 1 521 ? 13.842 -31.675 16.086 1.00 86.12 521 ALA A N 1
ATOM 3971 C CA . ALA A 1 521 ? 12.732 -31.653 17.036 1.00 86.12 521 ALA A CA 1
ATOM 3972 C C . ALA A 1 521 ? 11.553 -32.551 16.601 1.00 86.12 521 ALA A C 1
ATOM 3974 O O . ALA A 1 521 ? 10.454 -32.402 17.128 1.00 86.12 521 ALA A O 1
ATOM 3975 N N . ASP A 1 522 ? 11.776 -33.448 15.631 1.00 84.50 522 ASP A N 1
ATOM 3976 C CA . ASP A 1 522 ? 10.790 -34.400 15.089 1.00 84.50 522 ASP A CA 1
ATOM 3977 C C . ASP A 1 522 ? 9.519 -33.740 14.512 1.00 84.50 522 ASP A C 1
ATOM 3979 O O . ASP A 1 522 ? 8.432 -34.317 14.485 1.00 84.50 522 ASP A O 1
ATOM 3983 N N . VAL A 1 523 ? 9.640 -32.497 14.030 1.00 85.50 523 VAL A N 1
ATOM 3984 C CA . VAL A 1 523 ? 8.550 -31.805 13.332 1.00 85.50 523 VAL A CA 1
ATOM 3985 C C . VAL A 1 523 ? 8.469 -32.331 11.892 1.00 85.50 523 VAL A C 1
ATOM 3987 O O . VAL A 1 523 ? 9.502 -32.381 11.214 1.00 85.50 523 VAL A O 1
ATOM 3990 N N . PRO A 1 524 ? 7.273 -32.669 11.369 1.00 86.94 524 PRO A N 1
ATOM 3991 C CA . PRO A 1 524 ? 7.119 -33.117 9.988 1.00 86.94 524 PRO A CA 1
ATOM 3992 C C . PRO A 1 524 ? 7.732 -32.129 8.987 1.00 86.94 524 PRO A C 1
ATOM 3994 O O . PRO A 1 524 ? 7.498 -30.922 9.066 1.00 86.94 524 PRO A O 1
ATOM 3997 N N . GLU A 1 525 ? 8.479 -32.627 7.995 1.00 86.88 525 GLU A N 1
ATOM 3998 C CA . GLU A 1 525 ? 9.202 -31.771 7.036 1.00 86.88 525 GLU A CA 1
ATOM 3999 C C . GLU A 1 525 ? 8.272 -30.793 6.296 1.00 86.88 525 GLU A C 1
ATOM 4001 O O . GLU A 1 525 ? 8.643 -29.645 6.041 1.00 86.88 525 GLU A O 1
ATOM 4006 N N . HIS A 1 526 ? 7.035 -31.213 6.010 1.00 83.25 526 HIS A N 1
ATOM 4007 C CA . HIS A 1 526 ? 6.025 -30.346 5.405 1.00 83.25 526 HIS A CA 1
ATOM 4008 C C . HIS A 1 526 ? 5.687 -29.132 6.287 1.00 83.25 526 HIS A C 1
ATOM 4010 O O . HIS A 1 526 ? 5.603 -28.011 5.782 1.00 83.25 526 HIS A O 1
ATOM 4016 N N . ASP A 1 527 ? 5.549 -29.332 7.599 1.00 80.19 527 ASP A N 1
ATOM 4017 C CA . ASP A 1 527 ? 5.232 -28.265 8.552 1.00 80.19 527 ASP A CA 1
ATOM 4018 C C . ASP A 1 527 ? 6.433 -27.343 8.779 1.00 80.19 527 ASP A C 1
ATOM 4020 O O . ASP A 1 527 ? 6.268 -26.123 8.866 1.00 80.19 527 ASP A O 1
ATOM 4024 N N . VAL A 1 528 ? 7.651 -27.899 8.778 1.00 85.31 528 VAL A N 1
ATOM 4025 C CA . VAL A 1 528 ? 8.898 -27.119 8.799 1.00 85.31 528 VAL A CA 1
ATOM 4026 C C . VAL A 1 528 ? 8.962 -26.182 7.595 1.00 85.31 528 VAL A C 1
ATOM 4028 O O . VAL A 1 528 ? 9.116 -24.971 7.758 1.00 85.31 528 VAL A O 1
ATOM 4031 N N . GLU A 1 529 ? 8.804 -26.705 6.380 1.00 86.94 529 GLU A N 1
ATOM 4032 C CA . GLU A 1 529 ? 8.869 -25.893 5.161 1.00 86.94 529 GLU A CA 1
ATOM 4033 C C . GLU A 1 529 ? 7.727 -24.871 5.084 1.00 86.94 529 GLU A C 1
ATOM 4035 O O . GLU A 1 529 ? 7.956 -23.718 4.695 1.00 86.94 529 GLU A O 1
ATOM 4040 N N . ARG A 1 530 ? 6.520 -25.239 5.531 1.00 82.81 530 ARG A N 1
ATOM 4041 C CA . ARG A 1 530 ? 5.384 -24.317 5.634 1.00 82.81 530 ARG A CA 1
ATOM 4042 C C . ARG A 1 530 ? 5.696 -23.158 6.579 1.00 82.81 530 ARG A C 1
ATOM 4044 O O . ARG A 1 530 ? 5.582 -22.004 6.166 1.00 82.81 530 ARG A O 1
ATOM 4051 N N . LEU A 1 531 ? 6.136 -23.426 7.807 1.00 82.00 531 LEU A N 1
ATOM 4052 C CA . LEU A 1 531 ? 6.437 -22.384 8.797 1.00 82.00 531 LEU A CA 1
ATOM 4053 C C . LEU A 1 531 ? 7.604 -21.489 8.366 1.00 82.00 531 LEU A C 1
ATOM 4055 O O . LEU A 1 531 ? 7.534 -20.272 8.546 1.00 82.00 531 LEU A O 1
ATOM 4059 N N . LEU A 1 532 ? 8.634 -22.057 7.732 1.00 86.19 532 LEU A N 1
ATOM 4060 C CA . LEU A 1 532 ? 9.739 -21.284 7.158 1.00 86.19 532 LEU A CA 1
ATOM 4061 C C . LEU A 1 532 ? 9.286 -20.405 5.985 1.00 86.19 532 LEU A C 1
ATOM 4063 O O . LEU A 1 532 ? 9.775 -19.290 5.829 1.00 86.19 532 LEU A O 1
ATOM 4067 N N . SER A 1 533 ? 8.340 -20.866 5.163 1.00 84.25 533 SER A N 1
ATOM 4068 C CA . SER A 1 533 ? 7.769 -20.041 4.088 1.00 84.25 533 SER A CA 1
ATOM 4069 C C . SER A 1 533 ? 6.970 -18.846 4.622 1.00 84.25 533 SER A C 1
ATOM 4071 O O . SER A 1 533 ? 7.011 -17.768 4.029 1.00 84.25 533 SER A O 1
ATOM 4073 N N . LEU A 1 534 ? 6.287 -19.008 5.760 1.00 78.06 534 LEU A N 1
ATOM 4074 C CA . LEU A 1 534 ? 5.594 -17.915 6.450 1.00 78.06 534 LEU A CA 1
ATOM 4075 C C . LEU A 1 534 ? 6.594 -16.956 7.115 1.00 78.06 534 LEU A C 1
ATOM 4077 O O . LEU A 1 534 ? 6.393 -15.743 7.084 1.00 78.06 534 LEU A O 1
ATOM 4081 N N . ALA A 1 535 ? 7.703 -17.481 7.645 1.00 81.19 535 ALA A N 1
ATOM 4082 C CA . ALA A 1 535 ? 8.804 -16.689 8.195 1.00 81.19 535 ALA A CA 1
ATOM 4083 C C . ALA A 1 535 ? 9.450 -15.774 7.161 1.00 81.19 535 ALA A C 1
ATOM 4085 O O . ALA A 1 535 ? 9.642 -14.589 7.437 1.00 81.19 535 ALA A O 1
ATOM 4086 N N . ASP A 1 536 ? 9.720 -16.294 5.965 1.00 83.19 536 ASP A N 1
ATOM 4087 C CA . ASP A 1 536 ? 10.256 -15.493 4.866 1.00 83.19 536 ASP A CA 1
ATOM 4088 C C . ASP A 1 536 ? 9.292 -14.352 4.494 1.00 83.19 536 ASP A C 1
ATOM 4090 O O . ASP A 1 536 ? 9.718 -13.208 4.337 1.00 83.19 536 ASP A O 1
ATOM 4094 N N . GLN A 1 537 ? 7.985 -14.635 4.432 1.00 81.00 537 GLN A N 1
ATOM 4095 C CA . GLN A 1 537 ? 6.959 -13.629 4.133 1.00 81.00 537 GLN A CA 1
ATOM 4096 C C . GLN A 1 537 ? 6.865 -12.547 5.215 1.00 81.00 537 GLN A C 1
ATOM 4098 O O . GLN A 1 537 ? 6.838 -11.360 4.887 1.00 81.00 537 GLN A O 1
ATOM 4103 N N . ILE A 1 538 ? 6.837 -12.928 6.497 1.00 78.19 538 ILE A N 1
ATOM 4104 C CA . ILE A 1 538 ? 6.798 -11.970 7.611 1.00 78.19 538 ILE A CA 1
ATOM 4105 C C . ILE A 1 538 ? 8.060 -11.120 7.631 1.00 78.19 538 ILE A C 1
ATOM 4107 O O . ILE A 1 538 ? 7.952 -9.904 7.781 1.00 78.19 538 ILE A O 1
ATOM 4111 N N . HIS A 1 539 ? 9.238 -11.728 7.471 1.00 84.94 539 HIS A N 1
ATOM 4112 C CA . HIS A 1 539 ? 10.500 -10.993 7.432 1.00 84.94 539 HIS A CA 1
ATOM 4113 C C . HIS A 1 539 ? 10.491 -9.954 6.313 1.00 84.94 539 HIS A C 1
ATOM 4115 O O . HIS A 1 539 ? 10.753 -8.781 6.573 1.00 84.94 539 HIS A O 1
ATOM 4121 N N . ASP A 1 540 ? 10.131 -10.354 5.091 1.00 79.25 540 ASP A N 1
ATOM 4122 C CA . ASP A 1 540 ? 10.077 -9.443 3.947 1.00 79.25 540 ASP A CA 1
ATOM 4123 C C . ASP A 1 540 ? 9.066 -8.306 4.186 1.00 79.25 540 ASP A C 1
ATOM 4125 O O . ASP A 1 540 ? 9.396 -7.131 3.995 1.00 79.25 540 ASP A O 1
ATOM 4129 N N . LEU A 1 541 ? 7.855 -8.619 4.664 1.00 75.38 541 LEU A N 1
ATOM 4130 C CA . LEU A 1 541 ? 6.823 -7.621 4.970 1.00 75.38 541 LEU A CA 1
ATOM 4131 C C . LEU A 1 541 ? 7.248 -6.662 6.086 1.00 75.38 541 LEU A C 1
ATOM 4133 O O . LEU A 1 541 ? 7.059 -5.450 5.961 1.00 75.38 541 LEU A O 1
ATOM 4137 N N . ALA A 1 542 ? 7.839 -7.175 7.163 1.00 76.44 542 ALA A N 1
ATOM 4138 C CA . ALA A 1 542 ? 8.287 -6.382 8.301 1.00 76.44 542 ALA A CA 1
ATOM 4139 C C . ALA A 1 542 ? 9.494 -5.508 7.944 1.00 76.44 542 ALA A C 1
ATOM 4141 O O . ALA A 1 542 ? 9.526 -4.326 8.298 1.00 76.44 542 ALA A O 1
ATOM 4142 N N . PHE A 1 543 ? 10.448 -6.045 7.179 1.00 77.31 543 PHE A N 1
ATOM 4143 C CA . PHE A 1 543 ? 11.577 -5.292 6.639 1.00 77.31 543 PHE A CA 1
ATOM 4144 C C . PHE A 1 543 ? 11.092 -4.109 5.797 1.00 77.31 543 PHE A C 1
ATOM 4146 O O . PHE A 1 543 ? 11.548 -2.975 5.978 1.00 77.31 543 PHE A O 1
ATOM 4153 N N . MET A 1 544 ? 10.129 -4.363 4.912 1.00 74.19 544 MET A N 1
ATOM 4154 C CA . MET A 1 544 ? 9.515 -3.344 4.071 1.00 74.19 544 MET A CA 1
ATOM 4155 C C . MET A 1 544 ? 8.721 -2.306 4.875 1.00 74.19 544 MET A C 1
ATOM 4157 O O . MET A 1 544 ? 8.836 -1.110 4.606 1.00 74.19 544 MET A O 1
ATOM 4161 N N . ALA A 1 545 ? 7.934 -2.735 5.865 1.00 71.06 545 ALA A N 1
ATOM 4162 C CA . ALA A 1 545 ? 7.134 -1.849 6.708 1.00 71.06 545 ALA A CA 1
ATOM 4163 C C . ALA A 1 545 ? 8.011 -0.919 7.562 1.00 71.06 545 ALA A C 1
ATOM 4165 O O . ALA A 1 545 ? 7.735 0.280 7.646 1.00 71.06 545 ALA A O 1
ATOM 4166 N N . ASN A 1 546 ? 9.095 -1.441 8.142 1.00 74.00 546 ASN A N 1
ATOM 4167 C CA . ASN A 1 546 ? 10.022 -0.665 8.971 1.00 74.00 546 ASN A CA 1
ATOM 4168 C C . ASN A 1 546 ? 10.752 0.429 8.183 1.00 74.00 546 ASN A C 1
ATOM 4170 O O . ASN A 1 546 ? 11.023 1.495 8.728 1.00 74.00 546 ASN A O 1
ATOM 4174 N N . HIS A 1 547 ? 11.022 0.196 6.898 1.00 73.50 547 HIS A N 1
ATOM 4175 C CA . HIS A 1 547 ? 11.761 1.126 6.036 1.00 73.50 547 HIS A CA 1
ATOM 4176 C C . HIS A 1 547 ? 10.876 1.808 4.992 1.00 73.50 547 HIS A C 1
ATOM 4178 O O . HIS A 1 547 ? 11.373 2.385 4.025 1.00 73.50 547 HIS A O 1
ATOM 4184 N N . PHE A 1 548 ? 9.557 1.762 5.174 1.00 69.69 548 PHE A N 1
ATOM 4185 C CA . PHE A 1 548 ? 8.586 2.228 4.189 1.00 69.69 548 PHE A CA 1
ATOM 4186 C C . PHE A 1 548 ? 8.788 3.702 3.799 1.00 69.69 548 PHE A C 1
ATOM 4188 O O . PHE A 1 548 ? 8.811 4.048 2.614 1.00 69.69 548 PHE A O 1
ATOM 4195 N N . GLY A 1 549 ? 8.980 4.571 4.797 1.00 68.56 549 GLY A N 1
ATOM 4196 C CA . GLY A 1 549 ? 9.243 5.997 4.585 1.00 68.56 549 GLY A CA 1
ATOM 4197 C C . GLY A 1 549 ? 10.582 6.248 3.887 1.00 68.56 549 GLY A C 1
ATOM 4198 O O . GLY A 1 549 ? 10.644 7.006 2.918 1.00 68.56 549 GLY A O 1
ATOM 4199 N N . ASP A 1 550 ? 11.633 5.550 4.322 1.00 74.06 550 ASP A N 1
ATOM 4200 C CA . ASP A 1 550 ? 12.979 5.664 3.758 1.00 74.06 550 ASP A CA 1
ATOM 4201 C C . ASP A 1 550 ? 13.052 5.201 2.299 1.00 74.06 550 ASP A C 1
ATOM 4203 O O . ASP A 1 550 ? 13.644 5.890 1.466 1.00 74.06 550 ASP A O 1
ATOM 4207 N N . LEU A 1 551 ? 12.429 4.065 1.968 1.00 71.69 551 LEU A N 1
ATOM 4208 C CA . LEU A 1 551 ? 12.338 3.530 0.606 1.00 71.69 551 LEU A CA 1
ATOM 4209 C C . LEU A 1 551 ? 11.635 4.520 -0.325 1.00 71.69 551 LEU A C 1
ATOM 4211 O O . LEU A 1 551 ? 12.137 4.812 -1.413 1.00 71.69 551 LEU A O 1
ATOM 4215 N N . ARG A 1 552 ? 10.502 5.087 0.105 1.00 72.00 552 ARG A N 1
ATOM 4216 C CA . ARG A 1 552 ? 9.759 6.081 -0.683 1.00 72.00 552 ARG A CA 1
ATOM 4217 C C . ARG A 1 552 ? 10.545 7.369 -0.893 1.00 72.00 552 ARG A C 1
ATOM 4219 O O . ARG A 1 552 ? 10.607 7.853 -2.028 1.00 72.00 552 ARG A O 1
ATOM 4226 N N . ALA A 1 553 ? 11.148 7.910 0.165 1.00 73.56 553 ALA A N 1
ATOM 4227 C CA . ALA A 1 553 ? 11.960 9.121 0.089 1.00 73.56 553 ALA A CA 1
ATOM 4228 C C . ALA A 1 553 ? 13.157 8.917 -0.849 1.00 73.56 553 ALA A C 1
ATOM 4230 O O . ALA A 1 553 ? 13.363 9.697 -1.782 1.00 73.56 553 ALA A O 1
ATOM 4231 N N . PHE A 1 554 ? 13.877 7.809 -0.674 1.00 78.69 554 PHE A N 1
ATOM 4232 C CA . PHE A 1 554 ? 15.007 7.439 -1.515 1.00 78.69 554 PHE A CA 1
ATOM 4233 C C . PHE A 1 554 ? 14.607 7.292 -2.990 1.00 78.69 554 PHE A C 1
ATOM 4235 O O . PHE A 1 554 ? 15.240 7.885 -3.863 1.00 78.69 554 PHE A O 1
ATOM 4242 N N . LEU A 1 555 ? 13.529 6.560 -3.287 1.00 79.50 555 LEU A N 1
ATOM 4243 C CA . LEU A 1 555 ? 13.056 6.375 -4.661 1.00 79.50 555 LEU A CA 1
ATOM 4244 C C . LEU A 1 555 ? 12.569 7.679 -5.291 1.00 79.50 555 LEU A C 1
ATOM 4246 O O . LEU A 1 555 ? 12.685 7.854 -6.505 1.00 79.50 555 LEU A O 1
ATOM 4250 N N . SER A 1 556 ? 12.041 8.609 -4.495 1.00 78.00 556 SER A N 1
ATOM 4251 C CA . SER A 1 556 ? 11.696 9.944 -4.981 1.00 78.00 556 SER A CA 1
ATOM 4252 C C . SER A 1 556 ? 12.924 10.708 -5.455 1.00 78.00 556 SER A C 1
ATOM 4254 O O . SER A 1 556 ? 12.959 11.147 -6.610 1.00 78.00 556 SER A O 1
ATOM 4256 N N . SER A 1 557 ? 13.960 10.767 -4.620 1.00 81.00 557 SER A N 1
ATOM 4257 C CA . SER A 1 557 ? 15.244 11.379 -4.969 1.00 81.00 557 SER A CA 1
ATOM 4258 C C . SER A 1 557 ? 15.912 10.670 -6.151 1.00 81.00 557 SER A C 1
ATOM 4260 O O . SER A 1 557 ? 16.452 11.323 -7.042 1.00 81.00 557 SER A O 1
ATOM 4262 N N . TRP A 1 558 ? 15.810 9.342 -6.226 1.00 86.75 558 TRP A N 1
ATOM 4263 C CA . TRP A 1 558 ? 16.351 8.553 -7.333 1.00 86.75 558 TRP A CA 1
ATOM 4264 C C . TRP A 1 558 ? 15.679 8.877 -8.670 1.00 86.75 558 TRP A C 1
ATOM 4266 O O . TRP A 1 558 ? 16.353 9.106 -9.672 1.00 86.75 558 TRP A O 1
ATOM 4276 N N . ARG A 1 559 ? 14.341 8.944 -8.698 1.00 85.19 559 ARG A N 1
ATOM 4277 C CA . ARG A 1 559 ? 13.587 9.341 -9.901 1.00 85.19 559 ARG A CA 1
ATOM 4278 C C . ARG A 1 559 ? 13.936 10.758 -10.338 1.00 85.19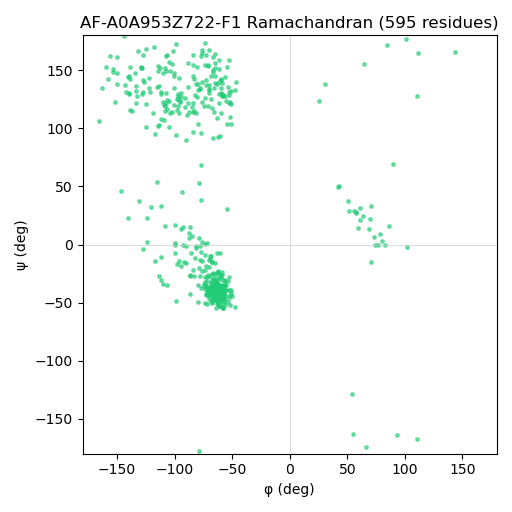 559 ARG A C 1
ATOM 4280 O O . ARG A 1 559 ? 13.999 11.019 -11.537 1.00 85.19 559 ARG A O 1
ATOM 4287 N N . TYR A 1 560 ? 14.134 11.661 -9.379 1.00 87.38 560 TYR A N 1
ATOM 4288 C CA . TYR A 1 560 ? 14.575 13.023 -9.657 1.00 87.38 560 TYR A CA 1
ATOM 4289 C C . TYR A 1 560 ? 15.947 13.017 -10.341 1.00 87.38 560 TYR A C 1
ATOM 4291 O O . TYR A 1 560 ? 16.068 13.558 -11.439 1.00 87.38 560 TYR A O 1
ATOM 4299 N N . LEU A 1 561 ? 16.934 12.332 -9.754 1.00 89.44 561 LEU A N 1
ATOM 4300 C CA . LEU A 1 561 ? 18.278 12.182 -10.318 1.00 89.44 561 LEU A CA 1
ATOM 4301 C C . LEU A 1 561 ? 18.243 11.584 -11.733 1.00 89.44 561 LEU A C 1
ATOM 4303 O O . LEU A 1 561 ? 18.790 12.174 -12.661 1.00 89.44 561 LEU A O 1
ATOM 4307 N N . HIS A 1 562 ? 17.552 10.456 -11.915 1.00 92.00 562 HIS A N 1
ATOM 4308 C CA . HIS A 1 562 ? 17.438 9.779 -13.209 1.00 92.00 562 HIS A CA 1
ATOM 4309 C C . HIS A 1 562 ? 16.845 10.693 -14.291 1.00 92.00 562 HIS A C 1
ATOM 4311 O O . HIS A 1 562 ? 17.352 10.737 -15.409 1.00 92.00 562 HIS A O 1
ATOM 4317 N N . ARG A 1 563 ? 15.811 11.479 -13.961 1.00 90.88 563 ARG A N 1
ATOM 4318 C CA . ARG A 1 563 ? 15.195 12.422 -14.907 1.00 90.88 563 ARG A CA 1
ATOM 4319 C C . ARG A 1 563 ? 16.160 13.525 -15.345 1.00 90.88 563 ARG A C 1
ATOM 4321 O O . ARG A 1 563 ? 16.174 13.869 -16.522 1.00 90.88 563 ARG A O 1
ATOM 4328 N N . TRP A 1 564 ? 16.944 14.083 -14.427 1.00 93.38 564 TRP A N 1
ATOM 4329 C CA . TRP A 1 564 ? 17.909 15.135 -14.768 1.00 93.38 564 TRP A CA 1
ATOM 4330 C C . TRP A 1 564 ? 19.093 14.604 -15.572 1.00 93.38 564 TRP A C 1
ATOM 4332 O O . TRP A 1 564 ? 19.517 15.255 -16.522 1.00 93.38 564 TRP A O 1
ATOM 4342 N N . LEU A 1 565 ? 19.565 13.396 -15.261 1.00 94.06 565 LEU A N 1
ATOM 4343 C CA . LEU A 1 565 ? 20.566 12.708 -16.078 1.00 94.06 565 LEU A CA 1
ATOM 4344 C C . LEU A 1 565 ? 20.034 12.417 -17.488 1.00 94.06 565 LEU A C 1
ATOM 4346 O O . LEU A 1 565 ? 20.747 12.632 -18.464 1.00 94.06 565 LEU A O 1
ATOM 4350 N N . ALA A 1 566 ? 18.771 11.995 -17.607 1.00 92.06 566 ALA A N 1
ATOM 4351 C CA . ALA A 1 566 ? 18.128 11.783 -18.901 1.00 92.06 566 ALA A CA 1
ATOM 4352 C C . ALA A 1 566 ? 18.014 13.089 -19.701 1.00 92.06 566 ALA A C 1
ATOM 4354 O O . ALA A 1 566 ? 18.281 13.088 -20.897 1.00 92.06 566 ALA A O 1
ATOM 4355 N N . LEU A 1 567 ? 17.684 14.210 -19.052 1.00 93.69 567 LEU A N 1
ATOM 4356 C CA . LEU A 1 567 ? 17.651 15.519 -19.710 1.00 93.69 567 LEU A CA 1
ATOM 4357 C C . LEU A 1 567 ? 19.038 15.945 -20.207 1.00 93.69 567 LEU A C 1
ATOM 4359 O O . LEU A 1 567 ? 19.164 16.375 -21.350 1.00 93.69 567 LEU A O 1
ATOM 4363 N N . LEU A 1 568 ? 20.075 15.794 -19.378 1.00 94.56 568 LEU A N 1
ATOM 4364 C CA . LEU A 1 568 ? 21.455 16.071 -19.778 1.00 94.56 568 LEU A CA 1
ATOM 4365 C C . LEU A 1 568 ? 21.863 15.218 -20.987 1.00 94.56 568 LEU A C 1
ATOM 4367 O O . LEU A 1 568 ? 22.411 15.741 -21.954 1.00 94.56 568 LEU A O 1
ATOM 4371 N N . MET A 1 569 ? 21.548 13.921 -20.954 1.00 94.69 569 MET A N 1
ATOM 4372 C CA . MET A 1 569 ? 21.798 13.002 -22.063 1.00 94.69 569 MET A CA 1
ATOM 4373 C C . MET A 1 569 ? 21.075 13.444 -23.343 1.00 94.69 569 MET A C 1
ATOM 4375 O O . MET A 1 569 ? 21.703 13.486 -24.396 1.00 94.69 569 MET A O 1
ATOM 4379 N N . LEU A 1 570 ? 19.803 13.854 -23.260 1.00 93.00 570 LEU A N 1
ATOM 4380 C CA . LEU A 1 570 ? 19.044 14.358 -24.412 1.00 93.00 570 LEU A CA 1
ATOM 4381 C C . LEU A 1 570 ? 19.660 15.631 -25.004 1.00 93.00 570 LEU A C 1
ATOM 4383 O O . LEU A 1 570 ? 19.735 15.755 -26.224 1.00 93.00 570 LEU A O 1
ATOM 4387 N N . LEU A 1 571 ? 20.124 16.560 -24.163 1.00 95.25 571 LEU A N 1
ATOM 4388 C CA . LEU A 1 571 ? 20.793 17.782 -24.619 1.00 95.25 571 LEU A CA 1
ATOM 4389 C C . LEU A 1 571 ? 22.110 17.466 -25.340 1.00 95.25 571 LEU A C 1
ATOM 4391 O O . LEU A 1 571 ? 22.365 18.007 -26.416 1.00 95.25 571 LEU A O 1
ATOM 4395 N N . LEU A 1 572 ? 22.920 16.557 -24.789 1.00 95.31 572 LEU A N 1
ATOM 4396 C CA . LEU A 1 572 ? 24.165 16.106 -25.417 1.00 95.31 572 LEU A CA 1
ATOM 4397 C C . LEU A 1 572 ? 23.904 15.353 -26.727 1.00 95.31 572 LEU A C 1
ATOM 4399 O O . LEU A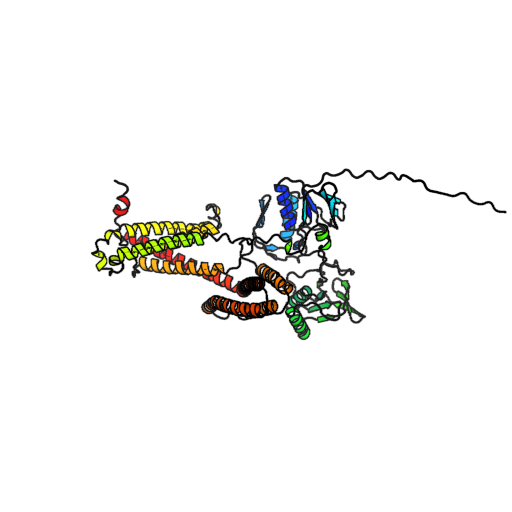 1 572 ? 24.605 15.583 -27.710 1.00 95.31 572 LEU A O 1
ATOM 4403 N N . ALA A 1 573 ? 22.879 14.500 -26.770 1.00 93.19 573 ALA A N 1
ATOM 4404 C CA . ALA A 1 573 ? 22.476 13.788 -27.978 1.00 93.19 573 ALA A CA 1
ATOM 4405 C C . ALA A 1 573 ? 21.992 14.757 -29.067 1.00 93.19 573 ALA A C 1
ATOM 4407 O O . ALA A 1 573 ? 22.410 14.642 -30.216 1.00 93.19 573 ALA A O 1
ATOM 4408 N N . ALA A 1 574 ? 21.177 15.755 -28.715 1.00 94.00 574 ALA A N 1
ATOM 4409 C CA . ALA A 1 574 ? 20.741 16.790 -29.650 1.00 94.00 574 ALA A CA 1
ATOM 4410 C C . ALA A 1 574 ? 21.931 17.598 -30.193 1.00 94.00 574 ALA A C 1
ATOM 4412 O O . ALA A 1 574 ? 22.046 17.781 -31.404 1.00 94.00 574 ALA A O 1
ATOM 4413 N N . ALA A 1 575 ? 22.854 18.019 -29.321 1.00 94.81 575 ALA A N 1
ATOM 4414 C CA . ALA A 1 575 ? 24.078 18.703 -29.732 1.00 94.81 575 ALA A CA 1
ATOM 4415 C C . ALA A 1 575 ? 24.941 17.826 -30.654 1.00 94.81 575 ALA A C 1
ATOM 4417 O O . ALA A 1 575 ? 25.452 18.310 -31.664 1.00 94.81 575 ALA A O 1
ATOM 4418 N N . HIS A 1 576 ? 25.063 16.531 -30.353 1.00 93.25 576 HIS A N 1
ATOM 4419 C CA . HIS A 1 576 ? 25.770 15.569 -31.194 1.00 93.25 576 HIS A CA 1
ATOM 4420 C C . HIS A 1 576 ? 25.120 15.417 -32.576 1.00 93.25 576 HIS A C 1
ATOM 4422 O O . HIS A 1 576 ? 25.838 15.465 -33.573 1.00 93.25 576 HIS A O 1
ATOM 4428 N N . ILE A 1 577 ? 23.791 15.288 -32.655 1.00 91.38 577 ILE A N 1
ATOM 4429 C CA . ILE A 1 577 ? 23.056 15.177 -33.926 1.00 91.38 577 ILE A CA 1
ATOM 4430 C C . ILE A 1 577 ? 23.247 16.448 -34.756 1.00 91.38 577 ILE A C 1
ATOM 4432 O O . ILE A 1 577 ? 23.638 16.361 -35.916 1.00 91.38 577 ILE A O 1
ATOM 4436 N N . VAL A 1 578 ? 23.046 17.629 -34.162 1.00 92.50 578 VAL A N 1
ATOM 4437 C CA . VAL A 1 578 ? 23.226 18.916 -34.857 1.00 92.50 578 VAL A CA 1
ATOM 4438 C C . VAL A 1 578 ? 24.658 19.065 -35.369 1.00 92.50 578 VAL A C 1
ATOM 4440 O O . VAL A 1 578 ? 24.861 19.423 -36.527 1.00 92.50 578 VAL A O 1
ATOM 4443 N N . ASN A 1 579 ? 25.653 18.755 -34.535 1.00 90.50 579 ASN A N 1
ATOM 4444 C CA . ASN A 1 579 ? 27.056 18.814 -34.929 1.00 90.50 579 ASN A CA 1
ATOM 4445 C C . ASN A 1 579 ? 27.371 17.828 -36.064 1.00 90.50 579 ASN A C 1
ATOM 4447 O O . ASN A 1 579 ? 28.071 18.182 -37.007 1.00 90.50 579 ASN A O 1
ATOM 4451 N N . SER A 1 580 ? 26.831 16.611 -36.001 1.00 87.31 580 SER A N 1
ATOM 4452 C CA . SER A 1 580 ? 27.069 15.571 -37.009 1.00 87.31 580 SER A CA 1
ATOM 4453 C C . SER A 1 580 ? 26.389 15.895 -38.338 1.00 87.31 580 SER A C 1
ATOM 4455 O O . SER A 1 580 ? 26.995 15.718 -39.384 1.00 87.31 580 SER A O 1
ATOM 4457 N N . VAL A 1 581 ? 25.172 16.443 -38.326 1.00 86.31 581 VAL A N 1
ATOM 4458 C CA . VAL A 1 581 ? 24.491 16.877 -39.557 1.00 86.31 581 VAL A CA 1
ATOM 4459 C C . VAL A 1 581 ? 25.197 18.079 -40.184 1.00 86.31 581 VAL A C 1
ATOM 4461 O O . VAL A 1 581 ? 25.324 18.149 -41.402 1.00 86.31 581 VAL A O 1
ATOM 4464 N N . ARG A 1 582 ? 25.677 19.023 -39.367 1.00 86.75 582 ARG A N 1
ATOM 4465 C CA . ARG A 1 582 ? 26.286 20.265 -39.862 1.00 86.75 582 ARG A CA 1
ATOM 4466 C C . ARG A 1 582 ? 27.733 20.102 -40.327 1.00 86.75 582 ARG A C 1
ATOM 4468 O O . ARG A 1 582 ? 28.136 20.793 -41.254 1.00 86.75 582 ARG A O 1
ATOM 4475 N N . PHE A 1 583 ? 28.507 19.239 -39.673 1.00 84.12 583 PHE A N 1
ATOM 4476 C CA . PHE A 1 583 ? 29.956 19.123 -39.887 1.00 84.12 583 PHE A CA 1
ATOM 4477 C C . PHE A 1 583 ? 30.427 17.695 -40.187 1.00 84.12 583 PHE A C 1
ATOM 4479 O O . PHE A 1 583 ? 31.616 17.473 -40.387 1.00 84.12 583 PHE A O 1
ATOM 4486 N N . GLY A 1 584 ? 29.535 16.705 -40.158 1.00 71.88 584 GLY A N 1
ATOM 4487 C CA . GLY A 1 584 ? 29.910 15.293 -40.197 1.00 71.88 584 GLY A CA 1
ATOM 4488 C C . GLY A 1 584 ? 30.067 14.681 -41.584 1.00 71.88 584 GLY A C 1
ATOM 4489 O O . GLY A 1 584 ? 30.266 13.474 -41.624 1.00 71.88 584 GLY A O 1
ATOM 4490 N N . GLU A 1 585 ? 29.977 15.460 -42.671 1.00 73.25 585 GLU A N 1
ATOM 4491 C CA . GLU A 1 585 ? 30.093 14.971 -44.063 1.00 73.25 585 GLU A CA 1
ATOM 4492 C C . GLU A 1 585 ? 29.315 13.657 -44.283 1.00 73.25 585 GLU A C 1
ATOM 4494 O O . GLU A 1 585 ? 29.855 12.652 -44.736 1.00 73.25 585 GLU A O 1
ATOM 4499 N N . ILE A 1 586 ? 28.043 13.640 -43.864 1.00 74.69 586 ILE A N 1
ATOM 4500 C CA . ILE A 1 586 ? 27.190 12.449 -43.950 1.00 74.69 586 ILE A CA 1
ATOM 4501 C C . ILE A 1 586 ? 26.841 12.201 -45.418 1.00 74.69 586 ILE A C 1
ATOM 4503 O O . ILE A 1 586 ? 26.178 13.030 -46.046 1.00 74.69 586 ILE A O 1
ATOM 4507 N N . ASP A 1 587 ? 27.237 11.043 -45.941 1.00 74.00 587 ASP A N 1
ATOM 4508 C CA . ASP A 1 587 ? 26.809 10.593 -47.260 1.00 74.00 587 ASP A CA 1
ATOM 4509 C C . ASP A 1 587 ? 25.372 10.050 -47.200 1.00 74.00 587 ASP A C 1
ATOM 4511 O O . ASP A 1 587 ? 25.109 8.896 -46.857 1.00 74.00 587 ASP A O 1
ATOM 4515 N N . TRP A 1 588 ? 24.410 10.910 -47.536 1.00 77.62 588 TRP A N 1
ATOM 4516 C CA . TRP A 1 588 ? 22.987 10.561 -47.560 1.00 77.62 588 TRP A CA 1
ATOM 4517 C C . TRP A 1 588 ? 22.629 9.544 -48.654 1.00 77.62 588 TRP A C 1
ATOM 4519 O O . TRP A 1 588 ? 21.556 8.936 -48.584 1.00 77.62 588 TRP A O 1
ATOM 4529 N N . SER A 1 589 ? 23.503 9.314 -49.643 1.00 75.19 589 SER A N 1
ATOM 4530 C CA . SER A 1 589 ? 23.262 8.323 -50.699 1.00 75.19 589 SER A CA 1
ATOM 4531 C C . SER A 1 589 ? 23.238 6.892 -50.151 1.00 75.19 589 SER A C 1
ATOM 4533 O O . SER A 1 589 ? 22.459 6.067 -50.628 1.00 75.19 589 SER A O 1
ATOM 4535 N N . VAL A 1 590 ? 23.964 6.634 -49.060 1.00 69.06 590 VAL A N 1
ATOM 4536 C CA . VAL A 1 590 ? 23.979 5.360 -48.323 1.00 69.06 590 VAL A CA 1
ATOM 4537 C C . VAL A 1 590 ? 22.595 4.991 -47.764 1.00 69.06 590 VAL A C 1
ATOM 4539 O O . VAL A 1 590 ? 22.259 3.813 -47.649 1.00 69.06 590 VAL A O 1
ATOM 4542 N N . LEU A 1 591 ? 21.752 5.983 -47.455 1.00 66.50 591 LEU A N 1
ATOM 4543 C CA . LEU A 1 591 ? 20.383 5.765 -46.964 1.00 66.50 591 LEU A CA 1
ATOM 4544 C C . LEU A 1 591 ? 19.364 5.596 -48.102 1.00 66.50 591 LEU A C 1
ATOM 4546 O O . LEU A 1 591 ? 18.340 4.940 -47.920 1.00 66.50 591 LEU A O 1
ATOM 4550 N N . LEU A 1 592 ? 19.638 6.185 -49.269 1.00 65.75 592 LEU A N 1
ATOM 4551 C CA . LEU A 1 592 ? 18.733 6.223 -50.425 1.00 65.75 592 LEU A CA 1
ATOM 4552 C C . LEU A 1 592 ? 19.035 5.142 -51.476 1.00 65.75 592 LEU A C 1
ATOM 4554 O O . LEU A 1 592 ? 18.164 4.820 -52.283 1.00 65.75 592 LEU A O 1
ATOM 4558 N N . GLY A 1 593 ? 20.226 4.535 -51.444 1.00 55.03 593 GLY A N 1
ATOM 4559 C CA . GLY A 1 593 ? 20.698 3.542 -52.417 1.00 55.03 593 GLY A CA 1
ATOM 4560 C C . GLY A 1 593 ? 19.892 2.237 -52.490 1.00 55.03 593 GLY A C 1
ATOM 4561 O O . GLY A 1 593 ? 20.121 1.438 -53.394 1.00 55.03 593 GLY A O 1
ATOM 4562 N N . GLY A 1 594 ? 18.932 2.025 -51.582 1.00 50.44 594 GLY A N 1
ATOM 4563 C CA . GLY A 1 594 ? 17.981 0.906 -51.612 1.00 50.44 594 GLY A CA 1
ATOM 4564 C C . GLY A 1 594 ? 16.589 1.234 -52.173 1.00 50.44 594 GLY A C 1
ATOM 4565 O O . GLY A 1 594 ? 15.797 0.318 -52.349 1.00 50.44 594 GLY A O 1
ATOM 4566 N N . ILE A 1 595 ? 16.264 2.504 -52.450 1.00 44.88 595 ILE A N 1
ATOM 4567 C CA . ILE A 1 595 ? 14.929 2.921 -52.948 1.00 44.88 595 ILE A CA 1
ATOM 4568 C C . ILE A 1 595 ? 14.940 3.139 -54.481 1.00 44.88 595 ILE A C 1
ATOM 4570 O O . ILE A 1 595 ? 13.926 3.472 -55.086 1.00 44.88 595 ILE A O 1
ATOM 4574 N N . GLY A 1 596 ? 16.082 2.906 -55.135 1.00 46.81 596 GLY A N 1
ATOM 4575 C CA . GLY A 1 596 ? 16.276 3.100 -56.575 1.00 46.81 596 GLY A CA 1
ATOM 4576 C C . GLY A 1 596 ? 16.930 1.920 -57.298 1.00 46.81 596 GLY A C 1
ATOM 4577 O O . GLY A 1 596 ? 17.748 2.155 -58.188 1.00 46.81 596 GLY A O 1
ATOM 4578 N N . ARG A 1 597 ? 16.613 0.676 -56.921 1.00 35.28 597 ARG A N 1
ATOM 4579 C CA . ARG A 1 597 ? 16.869 -0.519 -57.742 1.00 35.28 597 ARG A CA 1
ATOM 4580 C C . ARG A 1 597 ? 15.640 -1.403 -57.819 1.00 35.28 597 ARG A C 1
ATOM 4582 O O . ARG A 1 597 ? 14.989 -1.569 -56.765 1.00 35.28 597 ARG A O 1
#

Sequence (597 aa):
PQPARVPVTVGGGDHPEEPPAPRREPLDLLVVGAGPGGIACALAAKEAGIRFGVIDQAADLGGTVASYPRRKLVMTQPIDLPLGVRLDRLSYEKEQLVEMWERVAAEHSLPIRTGTRLEGLDRGDDGVWVARTSRGTVRAHHVCLALGRRGTPRKLGVPGEDLPKVAYSLIDAQSYQGRRILVVGGGDSAIEAAIGLAEQPGNDVTLSYRKHAFFRLKAKNAAKIDAAAAGGQIRLLFESQVKEVRDGEVLIQHDGRVESLPNDEVFVFAGGLAPFGLLEHAGISFDPADRPPVTPLVDQGTGLMRAAIGILACALVLLVWAWAFDDYYAAGPADRVTHDAHDVLAPRGTVGLWAGILACVLFFWNLLYLARRSPWLGRFVRGRLTAWLAIHVFTGLLGWLLIVVHSGMSASNTIGGHAFLALCVVVVTGVVGRYLYSYVPRAANGSEATLEELRSQIAAISGEWDRAGGEFPAAVRDRVEQLVAADRWEGGILRRVRKIVTSRRELRKARRELRAFGLSADVPEHDVERLLSLADQIHDLAFMANHFGDLRAFLSSWRYLHRWLALLMLLLAAAHIVNSVRFGEIDWSVLLGGIGR

Foldseek 3Di:
DDDDDDDDDDDDDDDPPDPPDPPDDAFQEEEEAQAPVSLLVLLVCVLVVGGYAYEYLAPAHRAPLLQDPFQDKDADDWDAGHPRDIDHDRIDGSVRVRVSSVCSCVVSVGRYHYNKAFDAWDQDPVRWIWTQIPVGIHTHNYYHYPPDDQAAQDQLPAAPCPPPQEHAADDALQVDELFEEEQEEQEQRSLVNQLRNLPHYNYAYEYEYQAPDRDHYDPVSVVSSVVCVVVNSYHYAYNKGWHYDDCQWTWMQGPNDTDIDGGHHYHYHPGHDDVVVRCVNNVHDPPPVPPDPPPQLPVPPLCQVVLVVVLVVVVVVLVVVCVVVVVQLVDDPVVNVPDPCNLCQELLHLLLVVLQVLLVVLVVLLCVLVLCVDPVNVVVPDDDNSNNVSSNLNSLSSSLSSLCSSNSVDQDPDLSSVLNVLSVVLNVLSVVLVVLCVLQDADSVRHRDDLVRLVVLLVVLVVVLVVVDDDLSVLLVVLLVVLLVVLDDDDDPVSNVVSVVVSVVSLVVVLVVSLVVCVVVVHPNVVSVVSSVSSVVSSSSSSCSNCVVVSVVVSVVSVVVSVVSVVVSVVSSVVVVVCCVVPVPRDCCSVVVVVPD

Secondary structure (DSSP, 8-state):
----------------PPPPPP-PPPEEEEEE--SHHHHHHHHHHHHTT--EEEE-SSSSSSGGGGGSPTT-EEE---EE-GGG-EE--SEEEHHHHHHHHHHHHHHTT--EESS--EEEEEE-TTS-EEEEETTEEEEEEEEEE---S--EEPP---TTTTSTTEES--S-STT--S-EEEEE--SHHHHHHHHHHHTSTT-EEEEEESSSS-SS--HHHHHHHHHHHHTTSEEEEET-EEEEE-SSEEEEEETTEEEEEE-SEEEE-S-EE--HHHHHHTT----GGGSPP---------SHHHHHHHHHHHHHHHHHHHHHTHHHHHS-HHHHHTSTTHHHHSTTSHHHHHHHHHHHHHHHHHHHHHHHHSTTTGGGS-S-HHHHHHHHHHHHHHHHHHHHHHTTT---SSHHHHHHHHHHHHHHHHHHHHHHHTTS-B-TTSSBPPHHHHHHHHHHHHHHHHHH-SHHHHHHHHHHHHHHHHT---SSHHHHHHHHHHHHHHHHHHHHHHHHHHHHTT--HHHHHHHHHHHHHHHHHHHHHHTHHHHHHHHHHHHHHHHHHHHHHHHHHHHHHHHHHHHS---THHHHTTS--

Nearest PDB structures (foldseek):
  7a7b-assembly1_A  TM=5.759E-01  e=1.159E-18  Staphylococcus aureus subsp. aureus COL
  7a76-assembly1_D  TM=5.843E-01  e=2.680E-17  Bacillus cereus ATCC 14579
  8c16-assembly1_A  TM=4.936E-01  e=3.514E-14  Bacillus cereus ATCC 14579
  7zk8-assembly1_A  TM=1.085E-01  e=3.759E+00  Mus musculus

Mean predicted aligned error: 18.21 Å